Protein AF-A0A0M0K4L7-F1 (afdb_monomer_lite)

pLDDT: mean 80.77, std 15.95, range [26.62, 98.31]

Secondary structure (DSSP, 8-state):
----------------S-HHHHHHHHHTS--S-STT----HHHHHHTT-TT-HHHHHHHHHHHHHHHHHHGGGS----HHHHSSS---BHHHHHHHHHHHHHHHHHHTSPTTS----SEEEEEEEE-S--EEEETTEEEEEGGG--SS-SSS--PPEES-HHHHHHHHHHHHHHHHTPBP-HHHHHHHHHT--GGGHHHHHHHGGGHHHHHHTTTT-BS-EEPPTTS--S--SS-EEEEEEETTEEEEEEEEEHHHHGGGHHHHHHHHHHHHHHHHHHTTS--HHHHHHHHHHHHHHHHHHHHHHS-TT-EEE--GGG-S-HHHHHHHHHHIIIII---EE-BHHHHHHHHHT-S-TTPPPS---B-----THHHHHHHHH-GGGGSSS-HHHHHHHHHHHHHH---EE-GGGS-HHHHHHHHHHTT-GGG-SEEEE-SS-HHHHHHHSSSS-EEE----SHHHHHHHHHTT-SEEEESGGGTTPPTTS----EEEEEEEEEEEEPPPSSS--SS-PEEEEEE-EE----SS-TTT--HHHH-S-TT-EE-TTS-HHHHHHHHHHHHHHHHHHHHHHHHH---SPPPPSS-HHHHHHHHHHHHHHHTSGGGGSGGGHHHHHHHHHHHHHHHHHHTTS--

Foldseek 3Di:
DDDDDPPPPPPPPLAQLDLVLLLLLLVPQDQDDDPPDFQDCLLCVLFVNNPPRVVLSVLSNVLSVVCNVCSVVQDPQPVVLVQALFLFQLVLLLVLLLLLLVQQLQQLDAALDQRFPWKFKKKKDFLDFFWFADPNFIAGECCFQQDDLDPDDDHDYDDDNVSLVVVLLVLVQSSQQHAQALVLLVLLLVLAFPVQVLQSVLSVLSRVSSSVSGHGATLEHEDDAPDDPVETQGWYWYWDQDSRGTMIMIMTRPSSPSSVWQSSLLSVLLSSVSSCCVRHRHRSSRLSNQLSSSLSSLLVLLLVQDDQQFEEEEASRNDNHVSSVLSSVLCQQPPRDNYEYSRSSNSSSLVVVDDDDVRGDSHNRRDDDDDLQQ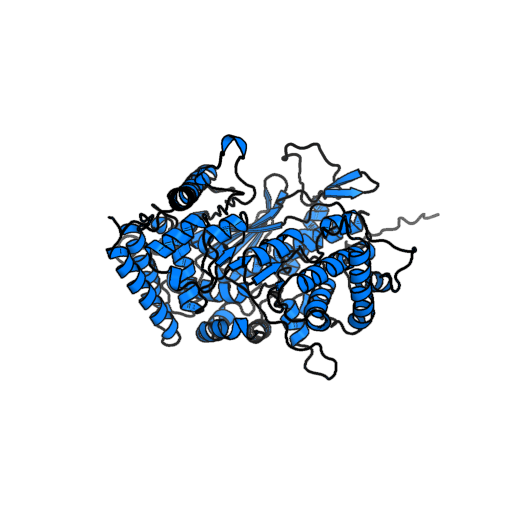LQQQCFVCVVLPPQASCSQVLSQLSSCLRRVQQEHEQFQLANLLSLLQCVLLVNNVSHQEYEADFADLLVNCLSVVPHAYEYEPDSHSVVSNVNVVSRHRHYYDHCSSRVDGRPTPRRPMGMHTFKIKGWDDPPPPDPDPDDGDIRMTTGWGQGQDNDALLPDDCVVPPRDSRIDHDPPDPSVVVVVSSSVSRNVSRVQSVVCVVVVDPDDRAHSDALVSLVSSLVVLVSSLPRSNVPDPSSVSSSVSSVVSSVSSNVSSVVGHD

Organism: NCBI:txid1460289

Sequence (639 aa):
MSVAKKSRTSEPRFNLCDRASLEAAIAALPTADDDTWSVLPTTLAGAGLQHDEPAARAHVLAFSKWAKEAIGRLPLAPPAEFEATDFNDYYKIVMSRVQYLYSQASSGLPCGTAPTSPVVQFMTQLRRRPQFHLGGELRTLGCFDVRSAWPVAELPLVGDLDTSLATFREALRRVGARKFSRATLELLVRSRGAPSATMEEALQPVCDEWIGALDGLCLFTLLDEDADFSGGEAVEAKTVVQDGVVVVLVQGPWFRCTFCETPLLQVMAQFMTEAMTSTGDADAAGWCREACFNFACCAHHVHATTPRGWASFFSGRRSPHPDFHLLQHLYFGEALGGITSSSLFAGRVFGSVGHGPGSPPSRLGLTGTLAHEGPMACFALHPELDAHMPVSSIFWHLLFWSLTSNHTVLPDAFGTGTFQSMLVDLQLLERVHMVRQDSGLLERFAQIFPTTPKFASEIEKYAEVAKAVALGFNHGGAGGFFGEKRRACTEFSLAAKLVKTIRTVRPAADGAIAGGRSVVVGYAGKLGDADGSWADYDVAKEGMPAKFIASVEAPRQQLWDRMLAYGRKGDALHDRMLASGDAGPKPPLLLRRDALALASALSQVLASPSMSDPRYAAMKERLAGFVQAVEAAGAALPE

Structure (mmCIF, N/CA/C/O backbone):
data_AF-A0A0M0K4L7-F1
#
_entry.id   AF-A0A0M0K4L7-F1
#
loop_
_atom_site.group_PDB
_atom_site.id
_atom_site.type_symbol
_atom_site.label_atom_id
_atom_site.label_alt_id
_atom_site.label_comp_id
_atom_site.label_asym_id
_atom_site.label_entity_id
_atom_site.label_seq_id
_atom_site.pdbx_PDB_ins_code
_atom_site.Cartn_x
_atom_site.Cartn_y
_atom_site.Cartn_z
_atom_site.occupancy
_atom_site.B_iso_or_equiv
_atom_site.auth_seq_id
_atom_site.auth_comp_id
_atom_site.auth_asym_id
_atom_site.auth_atom_id
_atom_site.pdbx_PDB_model_num
ATOM 1 N N . MET A 1 1 ? 59.638 10.977 -22.913 1.00 37.44 1 MET A N 1
ATOM 2 C CA . MET A 1 1 ? 58.445 10.344 -23.514 1.00 37.44 1 MET A CA 1
ATOM 3 C C . MET A 1 1 ? 57.425 10.116 -22.414 1.00 37.44 1 MET A C 1
ATOM 5 O O . MET A 1 1 ? 57.659 9.312 -21.525 1.00 37.44 1 MET A O 1
ATOM 9 N N . SER A 1 2 ? 56.371 10.929 -22.428 1.00 27.47 2 SER A N 1
ATOM 10 C CA . SER A 1 2 ? 55.234 10.880 -21.509 1.00 27.47 2 SER A CA 1
ATOM 11 C C . SER A 1 2 ? 54.292 9.761 -21.951 1.00 27.47 2 SER A C 1
ATOM 13 O O . SER A 1 2 ? 53.803 9.793 -23.079 1.00 27.47 2 SER A O 1
ATOM 15 N N . VAL A 1 3 ? 54.055 8.774 -21.085 1.00 29.75 3 VAL A N 1
ATOM 16 C CA . VAL A 1 3 ? 52.941 7.832 -21.240 1.00 29.75 3 VAL A CA 1
ATOM 17 C C . VAL A 1 3 ? 51.825 8.344 -20.342 1.00 29.75 3 VAL A C 1
ATOM 19 O O . VAL A 1 3 ? 51.900 8.276 -19.116 1.00 29.75 3 VAL A O 1
ATOM 22 N N . ALA A 1 4 ? 50.824 8.941 -20.980 1.00 26.62 4 ALA A N 1
ATOM 23 C CA . ALA A 1 4 ? 49.673 9.536 -20.331 1.00 26.62 4 ALA A CA 1
ATOM 24 C C . ALA A 1 4 ? 48.932 8.502 -19.468 1.00 26.62 4 ALA A C 1
ATOM 26 O O . ALA A 1 4 ? 48.340 7.551 -19.980 1.00 26.62 4 ALA A O 1
ATOM 27 N N . LYS A 1 5 ? 48.902 8.737 -18.150 1.00 29.70 5 LYS A N 1
ATOM 28 C CA . LYS A 1 5 ? 47.840 8.225 -17.282 1.00 29.70 5 LYS A CA 1
ATOM 29 C C . LYS A 1 5 ? 46.525 8.783 -17.824 1.00 29.70 5 LYS A C 1
ATOM 31 O O . LYS A 1 5 ? 46.248 9.970 -17.663 1.00 29.70 5 LYS A O 1
ATOM 36 N N . LYS A 1 6 ? 45.715 7.941 -18.470 1.00 27.05 6 LYS A N 1
ATOM 37 C CA . LYS A 1 6 ? 44.296 8.242 -18.682 1.00 27.05 6 LYS A CA 1
ATOM 38 C C . LYS A 1 6 ? 43.635 8.310 -17.307 1.00 27.05 6 LYS A C 1
ATOM 40 O O . LYS A 1 6 ? 43.184 7.305 -16.771 1.00 27.05 6 LYS A O 1
ATOM 45 N N . SER A 1 7 ? 43.612 9.512 -16.744 1.00 30.23 7 SER A N 1
ATOM 46 C CA . SER A 1 7 ? 42.595 9.919 -15.789 1.00 30.23 7 SER A CA 1
ATOM 47 C C . SER A 1 7 ? 41.237 9.723 -16.469 1.00 30.23 7 SER A C 1
ATOM 49 O O . SER A 1 7 ? 40.868 10.459 -17.383 1.00 30.23 7 SER A O 1
ATOM 51 N N . ARG A 1 8 ? 40.523 8.671 -16.072 1.00 28.70 8 ARG A N 1
ATOM 52 C CA . ARG A 1 8 ? 39.064 8.625 -16.153 1.00 28.70 8 ARG A CA 1
ATOM 53 C C . ARG A 1 8 ? 38.538 8.883 -14.746 1.00 28.70 8 ARG A C 1
ATOM 55 O O . ARG A 1 8 ? 38.011 7.992 -14.098 1.00 28.70 8 ARG A O 1
ATOM 62 N N . THR A 1 9 ? 38.694 10.112 -14.268 1.00 32.88 9 THR A N 1
ATOM 63 C CA . THR A 1 9 ? 37.747 10.677 -13.303 1.00 32.88 9 THR A CA 1
ATOM 64 C C . THR A 1 9 ? 36.503 11.093 -14.085 1.00 32.88 9 THR A C 1
ATOM 66 O O . THR A 1 9 ? 36.287 12.272 -14.354 1.00 32.88 9 THR A O 1
ATOM 69 N N . SER A 1 10 ? 35.723 10.119 -14.551 1.00 32.47 10 SER A N 1
ATOM 70 C CA . SER A 1 10 ? 34.306 10.368 -14.787 1.00 32.47 10 SER A CA 1
ATOM 71 C C . SER A 1 10 ? 33.631 10.043 -13.468 1.00 32.47 10 SER A C 1
ATOM 73 O O . SER A 1 10 ? 33.657 8.885 -13.052 1.00 32.47 10 SER A O 1
ATOM 75 N N . GLU A 1 11 ? 33.087 11.057 -12.798 1.00 33.28 11 GLU A N 1
ATOM 76 C CA . GLU A 1 11 ? 32.101 10.845 -11.738 1.00 33.28 11 GLU A CA 1
ATOM 77 C C . GLU A 1 11 ? 31.127 9.750 -12.195 1.00 33.28 11 GLU A C 1
ATOM 79 O O . GLU A 1 11 ? 30.708 9.779 -13.363 1.00 33.28 11 GLU A O 1
ATOM 84 N N . PRO A 1 12 ? 30.788 8.764 -11.350 1.00 33.47 12 PRO A N 1
ATOM 85 C CA . PRO A 1 12 ? 29.805 7.770 -11.727 1.00 33.47 12 PRO A CA 1
ATOM 86 C C . PRO A 1 12 ? 28.466 8.493 -11.903 1.00 33.47 12 PRO A C 1
ATOM 88 O O . PRO A 1 12 ? 27.763 8.813 -10.948 1.00 33.47 12 PRO A O 1
ATOM 91 N N . ARG A 1 13 ? 28.125 8.807 -13.155 1.00 41.81 13 ARG A N 1
ATOM 92 C CA . ARG A 1 13 ? 26.769 9.183 -13.533 1.00 41.81 13 ARG A CA 1
ATOM 93 C C . ARG A 1 13 ? 25.969 7.890 -13.573 1.00 41.81 13 ARG A C 1
ATOM 95 O O . ARG A 1 13 ? 26.007 7.154 -14.552 1.00 41.81 13 ARG A O 1
ATOM 102 N N . PHE A 1 14 ? 25.299 7.620 -12.465 1.00 46.97 14 PHE A N 1
ATOM 103 C CA . PHE A 1 14 ? 24.204 6.664 -12.336 1.00 46.97 14 PHE A CA 1
ATOM 104 C C . PHE A 1 14 ? 23.075 7.112 -13.278 1.00 46.97 14 PHE A C 1
ATOM 106 O O . PHE A 1 14 ? 22.296 7.997 -12.936 1.00 46.97 14 PHE A O 1
ATOM 113 N N . ASN A 1 15 ? 23.147 6.659 -14.535 1.00 51.31 15 ASN A N 1
ATOM 114 C CA . ASN A 1 15 ? 22.258 7.046 -15.638 1.00 51.31 15 ASN A CA 1
ATOM 115 C C . ASN A 1 15 ? 22.181 5.924 -16.699 1.00 51.31 15 ASN A C 1
ATOM 117 O O . ASN A 1 15 ? 22.127 6.197 -17.893 1.00 51.31 15 ASN A O 1
ATOM 121 N N . LEU A 1 16 ? 22.280 4.654 -16.281 1.00 51.22 16 LEU A N 1
ATOM 122 C CA . LEU A 1 16 ? 22.379 3.512 -17.207 1.00 51.22 16 LEU A CA 1
ATOM 123 C C . LEU A 1 16 ? 21.011 2.933 -17.600 1.00 51.22 16 LEU A C 1
ATOM 125 O O . LEU A 1 16 ? 20.920 2.262 -18.618 1.00 51.22 16 LEU A O 1
ATOM 129 N N . CYS A 1 17 ? 19.942 3.204 -16.846 1.00 61.69 17 CYS A N 1
ATOM 130 C CA . CYS A 1 17 ? 18.565 2.899 -17.261 1.00 61.69 17 CYS A CA 1
ATOM 131 C C . CYS A 1 17 ? 17.982 4.069 -18.063 1.00 61.69 17 CYS A C 1
ATOM 133 O O . CYS A 1 17 ? 17.067 4.756 -17.607 1.00 61.69 17 CYS A O 1
ATOM 135 N N . ASP A 1 18 ? 18.583 4.343 -19.220 1.00 75.25 18 ASP A N 1
ATOM 136 C CA . ASP A 1 18 ? 18.200 5.451 -20.084 1.00 75.25 18 ASP A CA 1
ATOM 137 C C . ASP A 1 18 ? 17.284 5.027 -21.237 1.00 75.25 18 ASP A C 1
ATOM 139 O O . ASP A 1 18 ? 17.165 3.862 -21.627 1.00 75.25 18 ASP A O 1
ATOM 143 N N . ARG A 1 19 ? 16.634 6.031 -21.821 1.00 83.38 19 ARG A N 1
ATOM 144 C CA . ARG A 1 19 ? 15.735 5.855 -22.956 1.00 83.38 19 ARG A CA 1
ATOM 145 C C . ARG A 1 19 ? 16.389 5.133 -24.139 1.00 83.38 19 ARG A C 1
ATOM 147 O O . ARG A 1 19 ? 15.747 4.302 -24.779 1.00 83.38 19 ARG A O 1
ATOM 154 N N . ALA A 1 20 ? 17.658 5.432 -24.411 1.00 86.69 20 ALA A N 1
ATOM 155 C CA . ALA A 1 20 ? 18.403 4.840 -25.517 1.00 86.69 20 ALA A CA 1
ATOM 156 C C . ALA A 1 20 ? 18.577 3.324 -25.340 1.00 86.69 20 ALA A C 1
ATOM 158 O O . ALA A 1 20 ? 18.463 2.568 -26.306 1.00 86.69 20 ALA A O 1
ATOM 159 N N . SER A 1 21 ? 18.792 2.864 -24.107 1.00 86.31 21 SER A N 1
ATOM 160 C CA . SER A 1 21 ? 18.888 1.442 -23.773 1.00 86.31 21 SER A CA 1
ATOM 161 C C . SER A 1 21 ? 17.564 0.712 -24.002 1.00 86.31 21 SER A C 1
ATOM 163 O O . SER A 1 21 ? 17.561 -0.386 -24.567 1.00 86.31 21 SER A O 1
ATOM 165 N N . LEU A 1 22 ? 16.432 1.329 -23.643 1.00 88.12 22 LEU A N 1
ATOM 166 C CA . LEU A 1 22 ? 15.102 0.787 -23.940 1.00 88.12 22 LEU A CA 1
ATOM 167 C C . LEU A 1 22 ? 14.824 0.743 -25.452 1.00 88.12 22 LEU A C 1
ATOM 169 O O . LEU A 1 22 ? 14.314 -0.256 -25.958 1.00 88.12 22 LEU A O 1
ATOM 173 N N . GLU A 1 23 ? 15.182 1.792 -26.191 1.00 91.88 23 GLU A N 1
ATOM 174 C CA . GLU A 1 23 ? 15.028 1.842 -27.650 1.00 91.88 23 GLU A CA 1
ATOM 175 C C . GLU A 1 23 ? 15.865 0.770 -28.352 1.00 91.88 23 GLU A C 1
ATOM 177 O O . GLU A 1 23 ? 15.354 0.055 -29.218 1.00 91.88 23 GLU A O 1
ATOM 182 N N . ALA A 1 24 ? 17.122 0.595 -27.937 1.00 91.31 24 ALA A N 1
ATOM 183 C CA . ALA A 1 24 ? 17.991 -0.467 -28.435 1.00 91.31 24 ALA A CA 1
ATOM 184 C C . ALA A 1 24 ? 17.412 -1.859 -28.137 1.00 91.31 24 ALA A C 1
ATOM 186 O O . ALA A 1 24 ? 17.409 -2.733 -29.009 1.00 91.31 24 ALA A O 1
ATOM 187 N N . ALA A 1 25 ? 16.868 -2.058 -26.933 1.00 90.56 25 ALA A N 1
ATOM 188 C CA . ALA A 1 25 ? 16.213 -3.303 -26.552 1.00 90.56 25 ALA A CA 1
ATOM 189 C C . ALA A 1 25 ? 14.988 -3.609 -27.424 1.00 90.56 25 ALA A C 1
ATOM 191 O O . ALA A 1 25 ? 14.858 -4.732 -27.912 1.00 90.56 25 ALA A O 1
ATOM 192 N N . ILE A 1 26 ? 14.126 -2.615 -27.663 1.00 93.31 26 ILE A N 1
ATOM 193 C CA . ILE A 1 26 ? 12.934 -2.744 -28.513 1.00 93.31 26 ILE A CA 1
ATOM 194 C C . ILE A 1 26 ? 13.323 -3.019 -29.964 1.00 93.31 26 ILE A C 1
ATOM 196 O O . ILE A 1 26 ? 12.737 -3.899 -30.593 1.00 93.31 26 ILE A O 1
ATOM 200 N N . ALA A 1 27 ? 14.334 -2.328 -30.496 1.00 92.88 27 ALA A N 1
ATOM 201 C CA . ALA A 1 27 ? 14.830 -2.564 -31.850 1.00 92.88 27 ALA A CA 1
ATOM 202 C C . ALA A 1 27 ? 15.284 -4.022 -32.046 1.00 92.88 27 ALA A C 1
ATOM 204 O O . ALA A 1 27 ? 14.989 -4.622 -33.085 1.00 92.88 27 ALA A O 1
ATOM 205 N N . ALA A 1 28 ? 15.918 -4.600 -31.021 1.00 91.38 28 ALA A N 1
ATOM 206 C CA . ALA A 1 28 ? 16.400 -5.978 -30.991 1.00 91.38 28 ALA A CA 1
ATOM 207 C C . ALA A 1 28 ? 15.313 -7.040 -30.722 1.00 91.38 28 ALA A C 1
ATOM 209 O O . ALA A 1 28 ? 15.621 -8.233 -30.754 1.00 91.38 28 ALA A O 1
ATOM 210 N N . LEU A 1 29 ? 14.057 -6.658 -30.451 1.00 91.69 29 LEU A N 1
ATOM 211 C CA . LEU A 1 29 ? 12.964 -7.624 -30.290 1.00 91.69 29 LEU A CA 1
ATOM 212 C C . LEU A 1 29 ? 12.648 -8.339 -31.621 1.00 91.69 29 LEU A C 1
ATOM 214 O O . LEU A 1 29 ? 12.752 -7.727 -32.693 1.00 91.69 29 LEU A O 1
ATOM 218 N N . PRO A 1 30 ? 12.226 -9.615 -31.581 1.00 92.25 30 PRO A N 1
ATOM 219 C CA . PRO A 1 30 ? 11.961 -10.398 -32.787 1.00 92.25 30 PRO A CA 1
ATOM 220 C C . PRO A 1 30 ? 10.758 -9.871 -33.578 1.00 92.25 30 PRO A C 1
ATOM 222 O O . PRO A 1 30 ? 9.839 -9.282 -33.017 1.00 92.25 30 PRO A O 1
ATOM 225 N N . THR A 1 31 ? 10.750 -10.073 -34.897 1.00 87.44 31 THR A N 1
ATOM 226 C CA . THR A 1 31 ? 9.644 -9.629 -35.783 1.00 87.44 31 THR A CA 1
ATOM 227 C C . THR A 1 31 ? 8.948 -10.761 -36.527 1.00 87.44 31 THR A C 1
ATOM 229 O O . THR A 1 31 ? 7.873 -10.549 -37.082 1.00 87.44 31 THR A O 1
ATOM 232 N N . ALA A 1 32 ? 9.531 -11.956 -36.505 1.00 88.62 32 ALA A N 1
ATOM 233 C CA . ALA A 1 32 ? 8.989 -13.159 -37.106 1.00 88.62 32 ALA A CA 1
ATOM 234 C C . ALA A 1 32 ? 9.233 -14.349 -36.176 1.00 88.62 32 ALA A C 1
ATOM 236 O O . ALA A 1 32 ? 10.159 -14.337 -35.360 1.00 88.62 32 ALA A O 1
ATOM 237 N N . ASP A 1 33 ? 8.377 -15.358 -36.293 1.00 88.00 33 ASP A N 1
ATOM 238 C CA . ASP A 1 33 ? 8.552 -16.630 -35.606 1.00 88.00 33 ASP A CA 1
ATOM 239 C C . ASP A 1 33 ? 9.536 -17.495 -36.406 1.00 88.00 33 ASP A C 1
ATOM 241 O O . ASP A 1 33 ? 9.148 -18.152 -37.368 1.00 88.00 33 ASP A O 1
ATOM 245 N N . ASP A 1 34 ? 10.824 -17.424 -36.068 1.00 88.81 34 ASP A N 1
ATOM 246 C CA . ASP A 1 34 ? 11.904 -18.134 -36.761 1.00 88.81 34 ASP A CA 1
ATOM 247 C C . ASP A 1 34 ? 12.942 -18.699 -35.774 1.00 88.81 34 ASP A C 1
ATOM 249 O O . ASP A 1 34 ? 12.882 -18.451 -34.569 1.00 88.81 34 ASP A O 1
ATOM 253 N N . ASP A 1 35 ? 13.892 -19.490 -36.268 1.00 84.06 35 ASP A N 1
ATOM 254 C CA . ASP A 1 35 ? 14.879 -20.182 -35.425 1.00 84.06 35 ASP A CA 1
ATOM 255 C C . ASP A 1 35 ? 16.038 -19.280 -34.954 1.00 84.06 35 ASP A C 1
ATOM 257 O O . ASP A 1 35 ? 16.990 -19.758 -34.334 1.00 84.06 35 ASP A O 1
ATOM 261 N N . THR A 1 36 ? 16.002 -17.972 -35.237 1.00 85.69 36 THR A N 1
ATOM 262 C CA . THR A 1 36 ? 17.094 -17.050 -34.872 1.00 85.69 36 THR A CA 1
ATOM 263 C C . THR A 1 36 ? 17.026 -16.578 -33.422 1.00 85.69 36 THR A C 1
ATOM 265 O O . THR A 1 36 ? 17.969 -15.958 -32.921 1.00 85.69 36 THR A O 1
ATOM 268 N N . TRP A 1 37 ? 15.931 -16.882 -32.724 1.00 88.62 37 TRP A N 1
ATOM 269 C CA . TRP A 1 37 ? 15.714 -16.492 -31.339 1.00 88.62 37 TRP A CA 1
ATOM 270 C C . TRP A 1 37 ? 14.857 -17.516 -30.589 1.00 88.62 37 TRP A C 1
ATOM 272 O O . TRP A 1 37 ? 14.128 -18.314 -31.173 1.00 88.62 37 TRP A O 1
ATOM 282 N N . SER A 1 38 ? 14.937 -17.474 -29.262 1.00 85.38 38 SER A N 1
ATOM 283 C CA . SER A 1 38 ? 14.096 -18.264 -28.366 1.00 85.38 38 SER A CA 1
ATOM 284 C C . S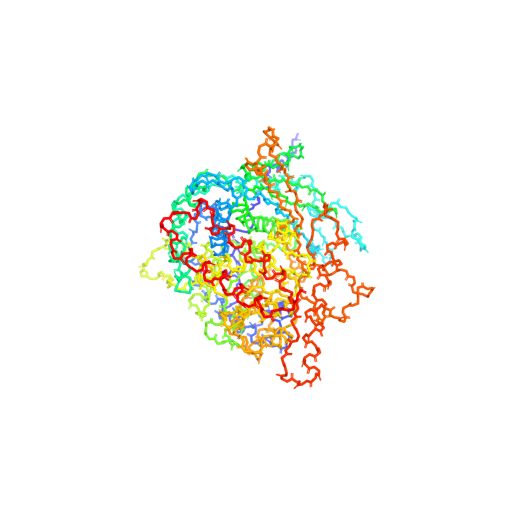ER A 1 38 ? 13.793 -17.488 -27.089 1.00 85.38 38 SER A C 1
ATOM 286 O O . SER A 1 38 ? 14.442 -16.480 -26.775 1.00 85.38 38 SER A O 1
ATOM 288 N N . VAL A 1 39 ? 12.789 -17.949 -26.345 1.00 83.56 39 VAL A N 1
ATOM 289 C CA . VAL A 1 39 ? 12.513 -17.438 -25.002 1.00 83.56 39 VAL A CA 1
ATOM 290 C C . VAL A 1 39 ? 13.380 -18.216 -24.018 1.00 83.56 39 VAL A C 1
ATOM 292 O O . VAL A 1 39 ? 13.403 -19.443 -24.025 1.00 83.56 39 VAL A O 1
ATOM 295 N N . LEU A 1 40 ? 14.118 -17.508 -23.161 1.00 79.94 40 LEU A N 1
ATOM 296 C CA . LEU A 1 40 ? 15.004 -18.164 -22.201 1.00 79.94 40 LEU A CA 1
ATOM 297 C C . LEU A 1 40 ? 14.203 -19.106 -21.281 1.00 79.94 40 LEU A C 1
ATOM 299 O O . LEU A 1 40 ? 13.158 -18.692 -20.777 1.00 79.94 40 LEU A O 1
ATOM 303 N N . PRO A 1 41 ? 14.707 -20.312 -20.950 1.00 81.00 41 PRO A N 1
ATOM 304 C CA . PRO A 1 41 ? 14.026 -21.219 -20.022 1.00 81.00 41 PRO A CA 1
ATOM 305 C C . PRO A 1 41 ? 13.696 -20.575 -18.671 1.00 81.00 41 PRO A C 1
ATOM 307 O O . PRO A 1 41 ? 12.665 -20.862 -18.072 1.00 81.00 41 PRO A O 1
ATOM 310 N N . THR A 1 42 ? 14.543 -19.655 -18.202 1.00 72.38 42 THR A N 1
ATOM 311 C CA . THR A 1 42 ? 14.311 -18.875 -16.980 1.00 72.38 42 THR A CA 1
ATOM 312 C C . THR A 1 42 ? 13.158 -17.888 -17.122 1.00 72.38 42 THR A C 1
ATOM 314 O O . THR A 1 42 ? 12.390 -17.725 -16.178 1.00 72.38 42 THR A O 1
ATOM 317 N N . THR A 1 43 ? 13.011 -17.259 -18.291 1.00 74.00 43 THR A N 1
ATOM 318 C CA . THR A 1 43 ? 11.856 -16.413 -18.614 1.00 74.00 43 THR A CA 1
ATOM 319 C C . THR A 1 43 ? 10.597 -17.260 -18.675 1.00 74.00 43 THR A C 1
ATOM 321 O O . THR A 1 43 ? 9.620 -16.909 -18.027 1.00 74.00 43 THR A O 1
ATOM 324 N N . LEU A 1 44 ? 10.635 -18.405 -19.364 1.00 78.44 44 LEU A N 1
ATOM 325 C CA . LEU A 1 44 ? 9.504 -19.330 -19.425 1.00 78.44 44 LEU A CA 1
ATOM 326 C C . LEU A 1 44 ? 9.091 -19.796 -18.024 1.00 78.44 44 LEU A C 1
ATOM 328 O O . LEU A 1 44 ? 7.923 -19.703 -17.678 1.00 78.44 44 LEU A O 1
ATOM 332 N N . ALA A 1 45 ? 10.033 -20.223 -17.180 1.00 75.19 45 ALA A N 1
ATOM 333 C CA . ALA A 1 45 ? 9.742 -20.649 -15.811 1.00 75.19 45 ALA A CA 1
ATOM 334 C C . ALA A 1 45 ? 9.222 -19.501 -14.927 1.00 75.19 45 ALA A C 1
ATOM 336 O O . ALA A 1 45 ? 8.258 -19.682 -14.185 1.00 75.19 45 ALA A O 1
ATOM 337 N N . GLY A 1 46 ? 9.819 -18.307 -15.020 1.00 68.19 46 GLY A N 1
ATOM 338 C CA . GLY A 1 46 ? 9.349 -17.114 -14.304 1.00 68.19 46 GLY A CA 1
ATOM 339 C C . GLY A 1 46 ? 7.951 -16.673 -14.745 1.00 68.19 46 GLY A C 1
ATOM 340 O O . GLY A 1 46 ? 7.158 -16.206 -13.927 1.00 68.19 46 GLY A O 1
ATOM 341 N N . ALA A 1 47 ? 7.645 -16.897 -16.020 1.00 69.25 47 ALA A N 1
ATOM 342 C CA . ALA A 1 47 ? 6.342 -16.731 -16.632 1.00 69.25 47 ALA A CA 1
ATOM 343 C C . ALA A 1 47 ? 5.413 -17.946 -16.438 1.00 69.25 47 ALA A C 1
ATOM 345 O O . ALA A 1 47 ? 4.303 -17.926 -16.927 1.00 69.25 47 ALA A O 1
ATOM 346 N N . GLY A 1 48 ? 5.810 -19.042 -15.789 1.00 73.12 48 GLY A N 1
ATOM 347 C CA . GLY A 1 48 ? 4.965 -20.247 -15.720 1.00 73.12 48 GLY A CA 1
ATOM 348 C C . GLY A 1 48 ? 4.595 -20.873 -17.082 1.00 73.12 48 GLY A C 1
ATOM 349 O O . GLY A 1 48 ? 3.624 -21.620 -17.162 1.00 73.12 48 GLY A O 1
ATOM 350 N N . LEU A 1 49 ? 5.352 -20.566 -18.139 1.00 76.62 49 LEU A N 1
ATOM 351 C CA . LEU A 1 49 ? 5.205 -21.050 -19.517 1.00 76.62 49 LEU A CA 1
ATOM 352 C C . LEU A 1 49 ? 6.274 -22.095 -19.881 1.00 76.62 49 LEU A C 1
ATOM 354 O O . LEU A 1 49 ? 6.525 -22.349 -21.056 1.00 76.62 49 LEU A O 1
ATOM 358 N N . GLN A 1 50 ? 6.918 -22.739 -18.900 1.00 82.81 50 GLN A N 1
ATOM 359 C CA . GLN A 1 50 ? 7.985 -23.729 -19.136 1.00 82.81 50 GLN A CA 1
ATOM 360 C C . GLN A 1 50 ? 7.550 -24.967 -19.945 1.00 82.81 50 GLN A C 1
ATOM 362 O O . GLN A 1 50 ? 8.393 -25.771 -20.332 1.00 82.81 50 GLN A O 1
ATOM 367 N N . HIS A 1 51 ? 6.247 -25.128 -20.185 1.00 84.06 51 HIS A N 1
ATOM 368 C CA . HIS A 1 51 ? 5.671 -26.206 -20.988 1.00 84.06 51 HIS A CA 1
ATOM 369 C C . HIS A 1 51 ? 4.903 -25.698 -22.223 1.00 84.06 51 HIS A C 1
ATOM 371 O O . HIS A 1 51 ? 4.271 -26.504 -22.898 1.00 84.06 51 HIS A O 1
ATOM 377 N N . ASP A 1 52 ? 4.956 -24.394 -22.524 1.00 85.25 52 ASP A N 1
ATOM 378 C CA . ASP A 1 52 ? 4.266 -23.772 -23.665 1.00 85.25 52 ASP A CA 1
ATOM 379 C C . ASP A 1 52 ? 5.104 -22.629 -24.272 1.00 85.25 52 ASP A C 1
ATOM 381 O O . ASP A 1 52 ? 4.748 -21.447 -24.262 1.00 85.25 52 ASP A O 1
ATOM 385 N N . GLU A 1 53 ? 6.285 -22.988 -24.779 1.00 88.00 53 GLU A N 1
ATOM 386 C CA . GLU A 1 53 ? 7.161 -22.053 -25.490 1.00 88.00 53 GLU A CA 1
ATOM 387 C C . GLU A 1 53 ? 6.507 -21.430 -26.744 1.00 88.00 53 GLU A C 1
ATOM 389 O O . GLU A 1 53 ? 6.700 -20.228 -26.955 1.00 88.00 53 GLU A O 1
ATOM 394 N N . PRO A 1 54 ? 5.704 -22.152 -27.558 1.00 90.12 54 PRO A N 1
ATOM 395 C CA . PRO A 1 54 ? 5.019 -21.550 -28.703 1.00 90.12 54 PRO A CA 1
ATOM 396 C C . PRO A 1 54 ? 4.098 -20.383 -28.320 1.00 90.12 54 PRO A C 1
ATOM 398 O O . PRO A 1 54 ? 4.143 -19.336 -28.972 1.00 90.12 54 PRO A O 1
ATOM 401 N N . ALA A 1 55 ? 3.311 -20.505 -27.243 1.00 86.25 55 ALA A N 1
ATOM 402 C CA . ALA A 1 55 ? 2.484 -19.396 -26.764 1.00 86.25 55 ALA A CA 1
ATOM 403 C C . ALA A 1 55 ? 3.337 -18.208 -26.300 1.00 86.25 55 ALA A C 1
ATOM 405 O O . ALA A 1 55 ? 3.054 -17.061 -26.657 1.00 86.25 55 ALA A O 1
ATOM 406 N N . ALA A 1 56 ? 4.426 -18.472 -25.568 1.00 87.00 56 ALA A N 1
ATOM 407 C CA . ALA A 1 56 ? 5.359 -17.430 -25.141 1.00 87.00 56 ALA A CA 1
ATOM 408 C C . ALA A 1 56 ? 5.944 -16.665 -26.341 1.00 87.00 56 ALA A C 1
ATOM 410 O O . ALA A 1 56 ? 5.958 -15.432 -26.346 1.00 87.00 56 ALA A O 1
ATOM 411 N N . ARG A 1 57 ? 6.366 -17.379 -27.392 1.00 91.19 57 ARG A N 1
ATOM 412 C CA . ARG A 1 57 ? 6.884 -16.772 -28.628 1.00 91.19 57 ARG A CA 1
ATOM 413 C C . ARG A 1 57 ? 5.832 -15.898 -29.310 1.00 91.19 57 ARG A C 1
ATOM 415 O O . ARG A 1 57 ? 6.126 -14.755 -29.662 1.00 91.19 57 ARG A O 1
ATOM 422 N N . ALA A 1 58 ? 4.594 -16.379 -29.419 1.00 90.31 58 ALA A N 1
ATOM 423 C CA . ALA A 1 58 ? 3.491 -15.610 -29.992 1.00 90.31 58 ALA A CA 1
ATOM 424 C C . ALA A 1 58 ? 3.209 -14.311 -29.211 1.00 90.31 58 ALA A C 1
ATOM 426 O O . ALA A 1 58 ? 3.028 -13.251 -29.816 1.00 90.31 58 ALA A O 1
ATOM 427 N N . HIS A 1 59 ? 3.225 -14.361 -27.875 1.00 89.81 59 HIS A N 1
ATOM 428 C CA . HIS A 1 59 ? 3.056 -13.183 -27.015 1.00 89.81 59 HIS A CA 1
ATOM 429 C C . HIS A 1 59 ? 4.185 -12.163 -27.191 1.00 89.81 59 HIS A C 1
ATOM 431 O O . HIS A 1 59 ? 3.924 -10.965 -27.322 1.00 89.81 59 HIS A O 1
ATOM 437 N N . VAL A 1 60 ? 5.436 -12.626 -27.246 1.00 91.50 60 VAL A N 1
ATOM 438 C CA . VAL A 1 60 ? 6.605 -11.765 -27.480 1.00 91.50 60 VAL A CA 1
ATOM 439 C C . VAL A 1 60 ? 6.527 -11.085 -28.848 1.00 91.50 60 VAL A C 1
ATOM 441 O O . VAL A 1 60 ? 6.804 -9.891 -28.946 1.00 91.50 60 VAL A O 1
ATOM 444 N N . LEU A 1 61 ? 6.115 -11.799 -29.898 1.00 93.19 61 LEU A N 1
ATOM 445 C CA . LEU A 1 61 ? 5.963 -11.228 -31.240 1.00 93.19 61 LEU A CA 1
ATOM 446 C C . LEU A 1 61 ? 4.857 -10.172 -31.306 1.00 93.19 61 LEU A C 1
ATOM 448 O O . LEU A 1 61 ? 5.063 -9.107 -31.895 1.00 93.19 61 LEU A O 1
ATOM 452 N N . ALA A 1 62 ? 3.708 -10.440 -30.679 1.00 91.69 62 ALA A N 1
ATOM 453 C CA . ALA A 1 62 ? 2.603 -9.488 -30.603 1.00 91.69 62 ALA A CA 1
ATOM 454 C C . ALA A 1 62 ? 3.032 -8.194 -29.893 1.00 91.69 62 ALA A C 1
ATOM 456 O O . ALA A 1 62 ? 2.854 -7.101 -30.440 1.00 91.69 62 ALA A O 1
ATOM 457 N N . PHE A 1 63 ? 3.675 -8.323 -28.728 1.00 93.62 63 PHE A N 1
ATOM 458 C CA . PHE A 1 63 ? 4.232 -7.185 -28.004 1.00 93.62 63 PHE A CA 1
ATOM 459 C C . PHE A 1 63 ? 5.315 -6.462 -28.811 1.00 93.62 63 PHE A C 1
ATOM 461 O O . PHE A 1 63 ? 5.283 -5.241 -28.889 1.00 93.62 63 PHE A O 1
ATOM 468 N N . SER A 1 64 ? 6.250 -7.179 -29.441 1.00 94.50 64 SER A N 1
ATOM 469 C CA . SER A 1 64 ? 7.354 -6.584 -30.209 1.00 94.50 64 SER A CA 1
ATOM 470 C C . SER A 1 64 ? 6.855 -5.705 -31.348 1.00 94.50 64 SER A C 1
ATOM 472 O O . SER A 1 64 ? 7.302 -4.563 -31.487 1.00 94.50 64 SER A O 1
ATOM 474 N N . LYS A 1 65 ? 5.896 -6.209 -32.136 1.00 92.56 65 LYS A N 1
ATOM 475 C CA . LYS A 1 65 ? 5.305 -5.444 -33.237 1.00 92.56 65 LYS A CA 1
ATOM 476 C C . LYS A 1 65 ? 4.713 -4.134 -32.720 1.00 92.56 65 LYS A C 1
ATOM 478 O O . LYS A 1 65 ? 5.021 -3.073 -33.254 1.00 92.56 65 LYS A O 1
ATOM 483 N N . TRP A 1 66 ? 3.930 -4.212 -31.645 1.00 93.56 66 TRP A N 1
A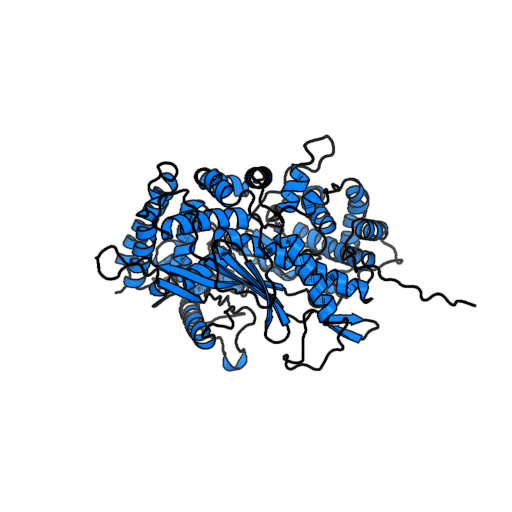TOM 484 C CA . TRP A 1 66 ? 3.354 -3.030 -31.013 1.00 93.56 66 TRP A CA 1
ATOM 485 C C . TRP A 1 66 ? 4.429 -2.097 -30.433 1.00 93.56 66 TRP A C 1
ATOM 487 O O . TRP A 1 66 ? 4.385 -0.894 -30.668 1.00 93.56 66 TRP A O 1
ATOM 497 N N . ALA A 1 67 ? 5.424 -2.623 -29.716 1.00 93.19 67 ALA A N 1
ATOM 498 C CA . ALA A 1 67 ? 6.433 -1.835 -29.010 1.00 93.19 67 ALA A CA 1
ATOM 499 C C . ALA A 1 67 ? 7.302 -1.022 -29.976 1.00 93.19 67 ALA A C 1
ATOM 501 O O . ALA A 1 67 ? 7.607 0.136 -29.694 1.00 93.19 67 ALA A O 1
ATOM 502 N N . LYS A 1 68 ? 7.649 -1.591 -31.138 1.00 92.94 68 LYS A N 1
ATOM 503 C CA . LYS A 1 68 ? 8.395 -0.887 -32.195 1.00 92.94 68 LYS A CA 1
ATOM 504 C C . LYS A 1 68 ? 7.624 0.305 -32.767 1.00 92.94 68 LYS A C 1
ATOM 506 O O . LYS A 1 68 ? 8.237 1.312 -33.104 1.00 92.94 68 LYS A O 1
ATOM 511 N N . GLU A 1 69 ? 6.297 0.221 -32.834 1.00 89.06 69 GLU A N 1
ATOM 512 C CA . GLU A 1 69 ? 5.430 1.331 -33.252 1.00 89.06 69 GLU A CA 1
ATOM 513 C C . GLU A 1 69 ? 5.170 2.325 -32.103 1.00 89.06 69 GLU A C 1
ATOM 515 O O . GLU A 1 69 ? 5.063 3.535 -32.314 1.00 89.06 69 GLU A O 1
ATOM 520 N N . ALA A 1 70 ? 5.057 1.826 -30.871 1.00 87.75 70 ALA A N 1
ATOM 521 C CA . ALA A 1 70 ? 4.691 2.608 -29.697 1.00 87.75 70 ALA A CA 1
ATOM 522 C C . ALA A 1 70 ? 5.856 3.412 -29.114 1.00 87.75 70 ALA A C 1
ATOM 524 O O . ALA A 1 70 ? 5.625 4.511 -28.612 1.00 87.75 70 ALA A O 1
ATOM 525 N N . ILE A 1 71 ? 7.099 2.921 -29.199 1.00 87.31 71 ILE A N 1
ATOM 526 C CA . ILE A 1 71 ? 8.251 3.600 -28.591 1.00 87.31 71 ILE A CA 1
ATOM 527 C C . ILE A 1 71 ? 8.421 5.016 -29.146 1.00 87.31 71 ILE A C 1
ATOM 529 O O . ILE A 1 71 ? 8.574 5.952 -28.373 1.00 87.31 71 ILE A O 1
ATOM 533 N N . GLY A 1 72 ? 8.242 5.221 -30.454 1.00 81.44 72 GLY A N 1
ATOM 534 C CA . GLY A 1 72 ? 8.299 6.555 -31.066 1.00 81.44 72 GLY A CA 1
ATOM 535 C C . GLY A 1 72 ? 7.184 7.515 -30.621 1.00 81.44 72 GLY A C 1
ATOM 536 O O . GLY A 1 72 ? 7.305 8.719 -30.825 1.00 81.44 72 GLY A O 1
ATOM 537 N N . ARG A 1 73 ? 6.109 6.999 -30.010 1.00 79.38 73 ARG A N 1
ATOM 538 C CA . ARG A 1 73 ? 4.980 7.775 -29.467 1.00 79.38 73 ARG A CA 1
ATOM 539 C C . ARG A 1 73 ? 5.024 7.910 -27.946 1.00 79.38 73 ARG A C 1
ATOM 541 O O . ARG A 1 73 ? 4.239 8.680 -27.394 1.00 79.38 73 ARG A O 1
ATOM 548 N N . LEU A 1 74 ? 5.884 7.153 -27.259 1.00 78.62 74 LEU A N 1
ATOM 549 C CA . LEU A 1 74 ? 5.972 7.210 -25.805 1.00 78.62 74 LEU A CA 1
ATOM 550 C C . LEU A 1 74 ? 6.447 8.617 -25.409 1.00 78.62 74 LEU A C 1
ATOM 552 O O . LEU A 1 74 ? 7.490 9.041 -25.916 1.00 78.62 74 LEU A O 1
ATOM 556 N N . PRO A 1 75 ? 5.718 9.338 -24.537 1.00 69.62 75 PRO A N 1
ATOM 557 C CA . PRO A 1 75 ? 6.077 10.699 -24.174 1.00 69.62 75 PRO A CA 1
ATOM 558 C C . PRO A 1 75 ? 7.508 10.743 -23.654 1.00 69.62 75 PRO A C 1
ATOM 560 O O . PRO A 1 75 ? 7.886 9.941 -22.799 1.00 69.62 75 PRO A O 1
ATOM 563 N N . LEU A 1 76 ? 8.291 11.700 -24.146 1.00 66.19 76 LEU A N 1
ATOM 564 C CA . LEU A 1 76 ? 9.511 12.089 -23.458 1.00 66.19 76 LEU A CA 1
ATOM 565 C C . LEU A 1 76 ? 9.065 12.851 -22.216 1.00 66.19 76 LEU A C 1
ATOM 567 O O . LEU A 1 76 ? 8.723 14.030 -22.312 1.00 66.19 76 LEU A O 1
ATOM 571 N N . ALA A 1 77 ? 9.012 12.186 -21.066 1.00 56.75 77 ALA A N 1
ATOM 572 C CA . ALA A 1 77 ? 8.837 12.918 -19.824 1.00 56.75 77 ALA A CA 1
ATOM 573 C C . ALA A 1 77 ? 10.069 13.837 -19.649 1.00 56.75 77 ALA A C 1
ATOM 575 O O . ALA A 1 77 ? 11.209 13.392 -19.795 1.00 56.75 77 ALA A O 1
ATOM 576 N N . PRO A 1 78 ? 9.894 15.147 -19.419 1.00 52.62 78 PRO A N 1
ATOM 577 C CA . PRO A 1 78 ? 11.001 16.015 -19.042 1.00 52.62 78 PRO A CA 1
ATOM 578 C C . PRO A 1 78 ? 11.731 15.444 -17.814 1.00 52.62 78 PRO A C 1
ATOM 580 O O . PRO A 1 78 ? 11.064 14.881 -16.947 1.00 52.62 78 PRO A O 1
ATOM 583 N N . PRO A 1 79 ? 13.052 15.643 -17.650 1.00 52.47 79 PRO A N 1
ATOM 584 C CA . PRO A 1 79 ? 13.748 15.312 -16.402 1.00 52.47 79 PRO A CA 1
ATOM 585 C C . PRO A 1 79 ? 13.004 15.841 -15.169 1.00 52.47 79 PRO A C 1
ATOM 587 O O . PRO A 1 79 ? 12.719 15.077 -14.261 1.00 52.47 79 PRO A O 1
ATOM 590 N N . ALA A 1 80 ? 12.504 17.082 -15.226 1.00 48.34 80 ALA A N 1
ATOM 591 C CA . ALA A 1 80 ? 11.667 17.693 -14.188 1.00 48.34 80 ALA A CA 1
ATOM 592 C C . ALA A 1 80 ? 10.362 16.925 -13.870 1.00 48.34 80 ALA A C 1
ATOM 594 O O . ALA A 1 80 ? 9.852 17.003 -12.755 1.00 48.34 80 ALA A O 1
ATOM 595 N N . GLU A 1 81 ? 9.811 16.183 -14.835 1.00 50.12 81 GLU A N 1
ATOM 596 C CA . GLU A 1 81 ? 8.666 15.291 -14.644 1.00 50.12 81 GLU A CA 1
ATOM 597 C C . GLU A 1 81 ? 9.077 13.906 -14.118 1.00 50.12 81 GLU A C 1
ATOM 599 O O . GLU A 1 81 ? 8.285 13.266 -13.443 1.00 50.12 81 GLU A O 1
ATOM 604 N N . PHE A 1 82 ? 10.299 13.437 -14.367 1.00 51.16 82 PHE A N 1
ATOM 605 C CA . PHE A 1 82 ? 10.874 12.282 -13.658 1.00 51.16 82 PHE A CA 1
ATOM 606 C C . PHE A 1 82 ? 11.364 12.650 -12.234 1.00 51.16 82 PHE A C 1
ATOM 608 O O . PHE A 1 82 ? 11.610 11.783 -11.389 1.00 51.16 82 PHE A O 1
ATOM 615 N N . GLU A 1 83 ? 11.522 13.949 -11.971 1.00 45.53 83 GLU A N 1
ATOM 616 C CA . GLU A 1 83 ? 12.087 14.549 -10.758 1.00 45.53 83 GLU A CA 1
ATOM 617 C C . GLU A 1 83 ? 11.043 15.194 -9.833 1.00 45.53 83 GLU A C 1
ATOM 619 O O . GLU A 1 83 ? 11.400 15.639 -8.740 1.00 45.53 83 GLU A O 1
ATOM 624 N N . ALA A 1 84 ? 9.763 15.240 -10.215 1.00 45.19 84 ALA A N 1
ATOM 625 C CA . ALA A 1 84 ? 8.702 15.666 -9.310 1.00 45.19 84 ALA A CA 1
ATOM 626 C C . ALA A 1 84 ? 8.552 14.649 -8.147 1.00 45.19 84 ALA A C 1
ATOM 628 O O . ALA A 1 84 ? 9.148 13.566 -8.116 1.00 45.19 84 ALA A O 1
ATOM 629 N N . THR A 1 85 ? 7.836 15.020 -7.084 1.00 48.34 85 THR A N 1
ATOM 630 C CA . THR A 1 85 ? 7.647 14.197 -5.866 1.00 48.34 85 THR A CA 1
ATOM 631 C C . THR A 1 85 ? 6.747 12.967 -6.085 1.00 48.34 85 THR A C 1
ATOM 633 O O . THR A 1 85 ? 6.146 12.443 -5.148 1.00 48.34 85 THR A O 1
ATOM 636 N N . ASP A 1 86 ? 6.592 12.525 -7.328 1.00 49.03 86 ASP A N 1
ATOM 637 C CA . ASP A 1 86 ? 5.372 11.939 -7.878 1.00 49.03 86 ASP A CA 1
ATOM 638 C C . ASP A 1 86 ? 5.495 10.474 -8.297 1.00 49.03 86 ASP A C 1
ATOM 640 O O . ASP A 1 86 ? 4.596 9.909 -8.925 1.00 49.03 86 ASP A O 1
ATOM 644 N N . PHE A 1 87 ? 6.522 9.794 -7.812 1.00 54.84 87 PHE A N 1
ATOM 645 C CA . PHE A 1 87 ? 6.483 8.346 -7.733 1.00 54.84 87 PHE A CA 1
ATOM 646 C C . PHE A 1 87 ? 5.607 7.881 -6.575 1.00 54.84 87 PHE A C 1
ATOM 648 O O . PHE A 1 87 ? 6.084 7.338 -5.583 1.00 54.84 87 PHE A O 1
ATOM 655 N N . ASN A 1 88 ? 4.305 8.110 -6.696 1.00 64.25 88 ASN A N 1
ATOM 656 C CA . ASN A 1 88 ? 3.340 7.698 -5.695 1.00 64.25 88 ASN A CA 1
ATOM 657 C C . ASN A 1 88 ? 2.355 6.703 -6.294 1.00 64.25 88 ASN A C 1
ATOM 659 O O . ASN A 1 88 ? 1.850 6.860 -7.408 1.00 64.25 88 ASN A O 1
ATOM 663 N N . ASP A 1 89 ? 2.060 5.677 -5.510 1.00 77.31 89 ASP A N 1
ATOM 664 C CA . ASP A 1 89 ? 0.838 4.925 -5.695 1.00 77.31 89 ASP A CA 1
ATOM 665 C C . ASP A 1 89 ? -0.338 5.829 -5.291 1.00 77.31 89 ASP A C 1
ATOM 667 O O . ASP A 1 89 ? -0.274 6.505 -4.263 1.00 77.31 89 ASP A O 1
ATOM 671 N N . TYR A 1 90 ? -1.417 5.848 -6.074 1.00 81.38 90 TYR A N 1
ATOM 672 C CA . TYR A 1 90 ? -2.594 6.704 -5.875 1.00 81.38 90 TYR A CA 1
ATOM 673 C C . TYR A 1 90 ? -3.109 6.681 -4.426 1.00 81.38 90 TYR A C 1
ATOM 675 O O . TYR A 1 90 ? -3.480 7.717 -3.866 1.00 81.38 90 TYR A O 1
ATOM 683 N N . TYR A 1 91 ? -3.032 5.519 -3.769 1.00 83.94 91 TYR A N 1
ATOM 684 C CA . TYR A 1 91 ? -3.452 5.381 -2.380 1.00 83.94 91 TYR A CA 1
ATOM 685 C C . TYR A 1 91 ? -2.697 6.291 -1.402 1.00 83.94 91 TYR A C 1
ATOM 687 O O . TYR A 1 91 ? -3.260 6.630 -0.367 1.00 83.94 91 TYR A O 1
ATOM 695 N N . LYS A 1 92 ? -1.466 6.725 -1.700 1.00 87.94 92 LYS A N 1
ATOM 696 C CA . LYS A 1 92 ? -0.691 7.625 -0.833 1.00 87.94 92 LYS A CA 1
ATOM 697 C C . LYS A 1 92 ? -1.322 9.005 -0.713 1.00 87.94 92 LYS A C 1
ATOM 699 O O . LYS A 1 92 ? -1.324 9.569 0.375 1.00 87.94 92 LYS A O 1
ATOM 704 N N . ILE A 1 93 ? -1.934 9.516 -1.782 1.00 87.00 93 ILE A N 1
ATOM 705 C CA . ILE A 1 93 ? -2.662 10.795 -1.741 1.00 87.00 93 ILE A CA 1
ATOM 706 C C . ILE A 1 93 ? -3.910 10.662 -0.863 1.00 87.00 93 ILE A C 1
ATOM 708 O O . ILE A 1 93 ? -4.222 11.545 -0.064 1.00 87.00 93 ILE A O 1
ATOM 712 N N . VAL A 1 94 ? -4.636 9.550 -0.991 1.00 89.81 94 VAL A N 1
ATOM 713 C CA . VAL A 1 94 ? -5.816 9.255 -0.163 1.00 89.81 94 VAL A CA 1
ATOM 714 C C . VAL A 1 94 ? -5.410 9.091 1.308 1.00 89.81 94 VAL A C 1
ATOM 716 O O . VAL A 1 94 ? -5.919 9.809 2.165 1.00 89.81 94 VAL A O 1
ATOM 719 N N . MET A 1 95 ? -4.444 8.214 1.597 1.00 91.75 95 MET A N 1
ATOM 720 C CA . MET A 1 95 ? -3.941 7.944 2.948 1.00 91.75 95 MET A CA 1
ATOM 721 C C . MET A 1 95 ? -3.389 9.203 3.613 1.00 91.75 95 MET A C 1
ATOM 723 O O . MET A 1 95 ? -3.746 9.471 4.753 1.00 91.75 95 MET A O 1
ATOM 727 N N . SER A 1 96 ? -2.587 10.007 2.911 1.00 93.00 96 SER A N 1
ATOM 728 C CA . SER A 1 96 ? -2.010 11.238 3.459 1.00 93.00 96 SER A CA 1
ATOM 729 C C . SER A 1 96 ? -3.080 12.233 3.912 1.00 93.00 96 SER A C 1
ATOM 731 O O . SER A 1 96 ? -2.957 12.807 4.989 1.00 93.00 96 SER A O 1
ATOM 733 N N . ARG A 1 97 ? -4.180 12.398 3.166 1.00 92.69 97 ARG A N 1
ATOM 734 C CA . ARG A 1 97 ? -5.293 13.271 3.587 1.00 92.69 97 ARG A CA 1
ATOM 735 C C . ARG A 1 97 ? -6.014 12.735 4.823 1.00 92.69 97 ARG A C 1
ATOM 737 O O . ARG A 1 97 ? -6.357 13.513 5.712 1.00 92.69 97 ARG A O 1
ATOM 744 N N . VAL A 1 98 ? -6.187 11.414 4.916 1.00 93.81 98 VAL A N 1
ATOM 745 C CA . VAL A 1 98 ? -6.759 10.771 6.111 1.00 93.81 98 VAL A CA 1
ATOM 746 C C . VAL A 1 98 ? -5.838 10.943 7.320 1.00 93.81 98 VAL A C 1
ATOM 748 O O . VAL A 1 98 ? -6.285 11.347 8.392 1.00 93.81 98 VAL A O 1
ATOM 751 N N . GLN A 1 99 ? -4.539 10.712 7.134 1.00 94.50 99 GLN A N 1
ATOM 752 C CA . GLN A 1 99 ? -3.503 10.909 8.147 1.00 94.50 99 GLN A CA 1
ATOM 753 C C . GLN A 1 99 ? -3.422 12.374 8.581 1.00 94.50 99 GLN A C 1
ATOM 755 O O . GLN A 1 99 ? -3.289 12.633 9.768 1.00 94.50 99 GLN A O 1
ATOM 760 N N . TYR A 1 100 ? -3.548 13.327 7.653 1.00 92.88 100 TYR A N 1
ATOM 761 C CA . TYR A 1 100 ? -3.536 14.759 7.946 1.00 92.88 100 TYR A CA 1
ATOM 762 C C . TYR A 1 100 ? -4.694 15.145 8.863 1.00 92.88 100 TYR A C 1
ATOM 764 O O . TYR A 1 100 ? -4.456 15.742 9.909 1.00 92.88 100 TYR A O 1
ATOM 772 N N . LEU A 1 101 ? -5.930 14.753 8.534 1.00 90.56 101 LEU A N 1
ATOM 773 C CA . LEU A 1 101 ? -7.075 15.019 9.410 1.00 90.56 101 LEU A CA 1
ATOM 774 C C . LEU A 1 101 ? -6.945 14.324 10.765 1.00 90.56 101 LEU A C 1
ATOM 776 O O . LEU A 1 101 ? -7.278 14.913 11.790 1.00 90.56 101 LEU A O 1
ATOM 780 N N . TYR A 1 102 ? -6.425 13.099 10.795 1.00 92.00 102 TYR A N 1
ATOM 781 C CA . TYR A 1 102 ? -6.154 12.413 12.052 1.00 92.00 102 TYR A CA 1
ATOM 782 C C . TYR A 1 102 ? -5.082 13.143 12.890 1.00 92.00 102 TYR A C 1
ATOM 784 O O . TYR A 1 102 ? -5.240 13.313 14.100 1.00 92.00 102 TYR A O 1
ATOM 792 N N . SER A 1 103 ? -4.019 13.649 12.258 1.00 89.31 103 SER A N 1
ATOM 793 C CA . SER A 1 103 ? -3.000 14.498 12.888 1.00 89.31 103 SER A CA 1
ATOM 794 C C . SER A 1 103 ? -3.593 15.802 13.431 1.00 89.31 103 SER A C 1
ATOM 796 O O . SER A 1 103 ? -3.286 16.188 14.557 1.00 89.31 103 SER A O 1
ATOM 798 N N . GLN A 1 104 ? -4.485 16.457 12.680 1.00 86.25 104 GLN A N 1
ATOM 799 C CA . GLN A 1 104 ? -5.235 17.621 13.163 1.00 86.25 104 GLN A CA 1
ATOM 800 C C . GLN A 1 104 ? -6.037 17.250 14.412 1.00 86.25 104 GLN A C 1
ATOM 802 O O . GLN A 1 104 ? -5.815 17.822 15.482 1.00 86.25 104 GLN A O 1
ATOM 807 N N . ALA A 1 105 ? -6.879 16.220 14.308 1.00 85.62 105 ALA A N 1
ATOM 808 C CA . ALA A 1 105 ? -7.784 15.828 15.375 1.00 85.62 105 ALA A CA 1
ATOM 809 C C . ALA A 1 105 ? -7.042 15.441 16.666 1.00 85.62 105 ALA A C 1
ATOM 811 O O . ALA A 1 105 ? -7.429 15.873 17.753 1.00 85.62 105 ALA A O 1
ATOM 812 N N . SER A 1 106 ? -5.947 14.687 16.541 1.00 82.19 106 SER A N 1
ATOM 813 C CA . SER A 1 106 ? -5.116 14.235 17.667 1.00 82.19 106 SER A CA 1
ATOM 814 C C . SER A 1 106 ? -4.251 15.337 18.290 1.00 82.19 106 SER A C 1
ATOM 816 O O . SER A 1 106 ? -3.838 15.207 19.442 1.00 82.19 106 SER A O 1
ATOM 818 N N . SER A 1 107 ? -3.995 16.441 17.581 1.00 75.19 107 SER A N 1
ATOM 819 C CA . SER A 1 107 ? -3.244 17.582 18.127 1.00 75.19 107 SER A CA 1
ATOM 820 C C . SER A 1 107 ? -4.040 18.410 19.147 1.00 75.19 107 SER A C 1
ATOM 822 O O . SER A 1 107 ? -3.449 19.170 19.922 1.00 75.19 107 SER A O 1
ATOM 824 N N . GLY A 1 108 ? -5.375 18.292 19.126 1.00 71.62 108 GLY A N 1
ATOM 825 C CA . GLY A 1 108 ? -6.292 19.118 19.916 1.00 71.62 108 GLY A CA 1
ATOM 826 C C . GLY A 1 108 ? -6.287 20.601 19.525 1.00 71.62 108 GLY A C 1
ATOM 827 O O . GLY A 1 108 ? -6.761 21.436 20.295 1.00 71.62 108 GLY A O 1
ATOM 828 N N . LEU A 1 109 ? -5.716 20.953 18.368 1.00 71.56 109 LEU A N 1
ATOM 829 C CA . LEU A 1 109 ? -5.663 22.318 17.847 1.00 71.56 109 LEU A CA 1
ATOM 830 C C . LEU A 1 109 ? -6.799 22.591 16.842 1.00 71.56 109 LEU A C 1
ATOM 832 O O . LEU A 1 109 ? -7.376 21.655 16.284 1.00 71.56 109 LEU A O 1
ATOM 836 N N . PRO A 1 110 ? -7.137 23.869 16.579 1.00 70.88 110 PRO A N 1
ATOM 837 C CA . PRO A 1 110 ? -8.038 24.227 15.487 1.00 70.88 110 PRO A CA 1
ATOM 838 C C . PRO A 1 110 ? -7.540 23.702 14.134 1.00 70.88 110 PRO A C 1
ATOM 840 O O . PRO A 1 110 ? -6.331 23.587 13.911 1.00 70.88 110 PRO A O 1
ATOM 843 N N . CYS A 1 111 ? -8.477 23.417 13.227 1.00 71.75 111 CYS A N 1
ATOM 844 C CA . CYS A 1 111 ? -8.145 22.938 11.887 1.00 71.75 111 CYS A CA 1
ATOM 845 C C . CYS A 1 111 ? -7.276 23.947 11.121 1.00 71.75 111 CYS A C 1
ATOM 847 O O . CYS A 1 111 ? -7.405 25.157 11.310 1.00 71.75 111 CYS A O 1
ATOM 849 N N . GLY A 1 112 ? -6.387 23.440 10.267 1.00 66.88 112 GLY A N 1
ATOM 850 C CA . GLY A 1 112 ? -5.477 24.255 9.461 1.00 66.88 112 GLY A CA 1
ATOM 851 C C . GLY A 1 112 ? -4.221 24.730 10.202 1.00 66.88 112 GLY A C 1
ATOM 852 O O . GLY A 1 112 ? -3.353 25.350 9.590 1.00 66.88 112 GLY A O 1
ATOM 853 N N . THR A 1 113 ? -4.064 24.414 11.492 1.00 69.56 113 THR A N 1
ATOM 854 C CA . THR A 1 113 ? -2.784 24.609 12.193 1.00 69.56 113 THR A CA 1
ATOM 855 C C . THR A 1 113 ? -1.788 23.534 11.757 1.00 69.56 113 THR A C 1
ATOM 857 O O . THR A 1 113 ? -2.171 22.383 11.580 1.00 69.56 113 THR A O 1
ATOM 860 N N . ALA A 1 114 ? -0.514 23.870 11.529 1.00 67.31 114 ALA A N 1
ATOM 861 C CA . ALA A 1 114 ? 0.468 22.882 11.073 1.00 67.31 114 ALA A CA 1
ATOM 862 C C . ALA A 1 114 ? 0.627 21.765 12.127 1.00 67.31 114 ALA A C 1
ATOM 864 O O . ALA A 1 114 ? 1.096 22.043 13.236 1.00 67.31 114 ALA A O 1
ATOM 865 N N . PRO A 1 115 ? 0.227 20.512 11.834 1.00 70.12 115 PRO A N 1
ATOM 866 C CA . PRO A 1 115 ? 0.255 19.467 12.835 1.00 70.12 115 PRO A CA 1
ATOM 867 C C . PRO A 1 115 ? 1.649 18.840 12.863 1.00 70.12 115 PRO A C 1
ATOM 869 O O . PRO A 1 115 ? 2.204 18.452 11.835 1.00 70.12 115 PRO A O 1
ATOM 872 N N . THR A 1 116 ? 2.209 18.709 14.061 1.00 69.62 116 THR A N 1
ATOM 873 C CA . THR A 1 116 ? 3.547 18.135 14.273 1.00 69.62 116 THR A CA 1
ATOM 874 C C . THR A 1 116 ? 3.497 16.719 14.836 1.00 69.62 116 THR A C 1
ATOM 876 O O . THR A 1 116 ? 4.533 16.105 15.044 1.00 69.62 116 THR A O 1
ATOM 879 N N . SER A 1 117 ? 2.299 16.182 15.087 1.00 76.00 117 SER A N 1
ATOM 880 C CA . SER A 1 117 ? 2.069 14.874 15.703 1.00 76.00 117 SER A CA 1
ATOM 881 C C . SER A 1 117 ? 0.841 14.192 15.069 1.00 76.00 117 SER A C 1
ATOM 883 O O . SER A 1 117 ? -0.093 14.892 14.679 1.00 76.00 117 SER A O 1
ATOM 885 N N . PRO A 1 118 ? 0.803 12.849 14.977 1.00 88.44 118 PRO A N 1
ATOM 886 C CA . PRO A 1 118 ? 1.903 11.936 15.287 1.00 88.44 118 PRO A CA 1
ATOM 887 C C . PRO A 1 118 ? 3.063 12.041 14.290 1.00 88.44 118 PRO A C 1
ATOM 889 O O . PRO A 1 118 ? 2.868 12.216 13.083 1.00 88.44 118 PRO A O 1
ATOM 892 N N . VAL A 1 119 ? 4.274 11.898 14.822 1.00 91.00 119 VAL A N 1
ATOM 893 C CA . VAL A 1 119 ? 5.487 11.618 14.053 1.00 91.00 119 VAL A CA 1
ATOM 894 C C . VAL A 1 119 ? 5.591 10.108 13.882 1.00 91.00 119 VAL A C 1
ATOM 896 O O . VAL A 1 119 ? 5.260 9.339 14.785 1.00 91.00 119 VAL A O 1
ATOM 899 N N . VAL A 1 120 ? 6.053 9.662 12.725 1.00 92.69 120 VAL A N 1
ATOM 900 C CA . VAL A 1 120 ? 6.306 8.246 12.442 1.00 92.69 120 VAL A CA 1
ATOM 901 C C . VAL A 1 120 ? 7.710 8.079 11.909 1.00 92.69 120 VAL A C 1
ATOM 903 O O . VAL A 1 120 ? 8.286 9.021 11.371 1.00 92.69 120 VAL A O 1
ATOM 906 N N . GLN A 1 121 ? 8.233 6.866 12.029 1.00 92.31 121 GLN A N 1
ATOM 907 C CA . GLN A 1 121 ? 9.480 6.464 11.409 1.00 92.31 121 GLN A CA 1
ATOM 908 C C . GLN A 1 121 ? 9.228 5.289 10.462 1.00 92.31 121 GLN A C 1
ATOM 910 O O . GLN A 1 121 ? 8.678 4.258 10.864 1.00 92.31 121 GLN A O 1
ATOM 915 N N . PHE A 1 122 ? 9.649 5.451 9.213 1.00 92.31 122 PHE A N 1
ATOM 916 C CA . PHE A 1 122 ? 9.761 4.394 8.221 1.00 92.31 122 PHE A CA 1
ATOM 917 C C . PHE A 1 122 ? 11.201 3.893 8.145 1.00 92.31 122 PHE A C 1
ATOM 919 O O . PHE A 1 122 ? 12.147 4.657 8.317 1.00 92.31 122 PHE A O 1
ATOM 926 N N . MET A 1 123 ? 11.356 2.612 7.839 1.00 90.50 123 MET A N 1
ATOM 927 C CA . MET A 1 123 ? 12.644 1.961 7.639 1.00 90.50 123 MET A CA 1
ATOM 928 C C . MET A 1 123 ? 12.602 1.120 6.369 1.00 90.50 123 MET A C 1
ATOM 930 O O . MET A 1 123 ? 11.675 0.323 6.183 1.00 90.50 123 MET A O 1
ATOM 934 N N . THR A 1 124 ? 13.602 1.276 5.503 1.00 88.94 124 THR A N 1
ATOM 935 C CA . THR A 1 124 ? 13.793 0.376 4.359 1.00 88.94 124 THR A CA 1
ATOM 936 C C . THR A 1 124 ? 14.326 -0.976 4.825 1.00 88.94 124 THR A C 1
ATOM 938 O O . THR A 1 124 ? 15.122 -1.058 5.752 1.00 88.94 124 THR A O 1
ATOM 941 N N . GLN A 1 125 ? 13.939 -2.039 4.141 1.00 81.06 125 GLN A N 1
ATOM 942 C CA . GLN A 1 125 ? 14.305 -3.414 4.425 1.00 81.06 125 GLN A CA 1
ATOM 943 C C . GLN A 1 125 ? 14.723 -4.089 3.126 1.00 81.06 125 GLN A C 1
ATOM 945 O O . GLN A 1 125 ? 13.986 -4.055 2.137 1.00 81.06 125 GLN A O 1
ATOM 950 N N . LEU A 1 126 ? 15.862 -4.770 3.174 1.00 75.88 126 LEU A N 1
ATOM 951 C CA . LEU A 1 126 ? 16.279 -5.734 2.170 1.00 75.88 126 LEU A CA 1
ATOM 952 C C . LEU A 1 126 ? 15.955 -7.132 2.704 1.00 75.88 126 LEU A C 1
ATOM 954 O O . LEU A 1 126 ? 16.592 -7.622 3.631 1.00 75.88 126 LEU A O 1
ATOM 958 N N . ARG A 1 127 ? 14.919 -7.766 2.160 1.00 70.19 127 ARG A N 1
ATOM 959 C CA . ARG A 1 127 ? 14.402 -9.052 2.663 1.00 70.19 127 ARG A CA 1
ATOM 960 C C . ARG A 1 127 ? 15.092 -10.265 2.040 1.00 70.19 127 ARG A C 1
ATOM 962 O O . ARG A 1 127 ? 14.963 -11.370 2.554 1.00 70.19 127 ARG A O 1
ATOM 969 N N . ARG A 1 128 ? 15.784 -10.075 0.915 1.00 69.25 128 ARG A N 1
ATOM 970 C CA . ARG A 1 128 ? 16.590 -11.095 0.231 1.00 69.25 128 ARG A CA 1
ATOM 971 C C . ARG A 1 128 ? 17.870 -10.452 -0.278 1.00 69.25 128 ARG A C 1
ATOM 973 O O . ARG A 1 128 ? 17.813 -9.337 -0.793 1.00 69.25 128 ARG A O 1
ATOM 980 N N . ARG A 1 129 ? 18.997 -11.159 -0.154 1.00 66.94 129 ARG A N 1
ATOM 981 C CA . ARG A 1 129 ? 20.275 -10.714 -0.721 1.00 66.94 129 ARG A CA 1
ATOM 982 C C . ARG A 1 129 ? 20.153 -10.557 -2.246 1.00 66.94 129 ARG A C 1
ATOM 984 O O . ARG A 1 129 ? 19.624 -11.467 -2.885 1.00 66.94 129 ARG A O 1
ATOM 991 N N . PRO A 1 130 ? 20.628 -9.445 -2.834 1.00 66.06 130 PRO A N 1
ATOM 992 C CA . PRO A 1 130 ? 20.646 -9.251 -4.277 1.00 66.06 130 PRO A CA 1
ATOM 993 C C . PRO A 1 130 ? 21.735 -10.131 -4.893 1.00 66.06 130 PRO A C 1
ATOM 995 O O . PRO A 1 130 ? 22.896 -9.738 -4.971 1.00 66.06 130 PRO A O 1
ATOM 998 N N . GLN A 1 131 ? 21.365 -11.342 -5.293 1.00 70.38 131 GLN A N 1
ATOM 999 C CA . GLN A 1 131 ? 22.285 -12.293 -5.907 1.00 70.38 131 GLN A CA 1
ATOM 1000 C C . GLN A 1 131 ? 22.216 -12.217 -7.429 1.00 70.38 131 GLN A C 1
ATOM 1002 O O . GLN A 1 131 ? 21.120 -12.109 -7.978 1.00 70.38 131 GLN A O 1
ATOM 1007 N N . PHE A 1 132 ? 23.367 -12.318 -8.095 1.00 66.56 132 PHE A N 1
ATOM 1008 C CA . PHE A 1 132 ? 23.457 -12.342 -9.556 1.00 66.56 132 PHE A CA 1
ATOM 1009 C C . PHE A 1 132 ? 24.617 -13.177 -10.080 1.00 66.56 132 PHE A C 1
ATOM 1011 O O . PHE A 1 132 ? 25.521 -13.510 -9.321 1.00 66.56 132 PHE A O 1
ATOM 1018 N N . HIS A 1 133 ? 24.583 -13.553 -11.359 1.00 68.56 133 HIS A N 1
ATOM 1019 C CA . HIS A 1 133 ? 25.621 -14.394 -11.956 1.00 68.56 133 HIS A CA 1
ATOM 1020 C C . HIS A 1 133 ? 26.568 -13.558 -12.816 1.00 68.56 133 HIS A C 1
ATOM 1022 O O . HIS A 1 133 ? 26.158 -12.992 -13.821 1.00 68.56 133 HIS A O 1
ATOM 1028 N N . LEU A 1 134 ? 27.858 -13.556 -12.483 1.00 68.25 134 LEU A N 1
ATOM 1029 C CA . LEU A 1 134 ? 28.901 -12.915 -13.286 1.00 68.25 134 LEU A CA 1
ATOM 1030 C C . LEU A 1 134 ? 29.914 -13.966 -13.735 1.00 68.25 134 LEU A C 1
ATOM 1032 O O . LEU A 1 134 ? 30.559 -14.606 -12.907 1.00 68.25 134 LEU A O 1
ATOM 1036 N N . GLY A 1 135 ? 30.047 -14.169 -15.049 1.00 68.25 135 GLY A N 1
ATOM 1037 C CA . GLY A 1 135 ? 30.956 -15.186 -15.595 1.00 68.25 135 GLY A CA 1
ATOM 1038 C C . GLY A 1 135 ? 30.617 -16.623 -15.168 1.00 68.25 135 GLY A C 1
ATOM 1039 O O . GLY A 1 135 ? 31.504 -17.466 -15.128 1.00 68.25 135 GLY A O 1
ATOM 1040 N N . GLY A 1 136 ? 29.352 -16.899 -14.826 1.00 68.38 136 GLY A N 1
ATOM 1041 C CA . GLY A 1 136 ? 28.893 -18.203 -14.330 1.00 68.38 136 GLY A CA 1
ATOM 1042 C C . GLY A 1 136 ? 29.005 -18.398 -12.812 1.00 68.38 136 GLY A C 1
ATOM 1043 O O . GLY A 1 136 ? 28.517 -19.404 -12.307 1.00 68.38 136 GLY A O 1
ATOM 1044 N N . GLU A 1 137 ? 29.578 -17.442 -12.073 1.00 72.50 137 GLU A N 1
ATOM 1045 C CA . GLU A 1 137 ? 29.672 -17.483 -10.609 1.00 72.50 137 GLU A CA 1
ATOM 1046 C C . GLU A 1 137 ? 28.591 -16.619 -9.951 1.00 72.50 137 GLU A C 1
ATOM 1048 O O . GLU A 1 137 ? 28.344 -15.491 -10.380 1.00 72.50 137 GLU A O 1
ATOM 1053 N N . LEU A 1 138 ? 27.978 -17.124 -8.876 1.00 72.50 138 LEU A N 1
ATOM 1054 C CA . LEU A 1 138 ? 27.031 -16.360 -8.063 1.00 72.50 138 LEU A CA 1
ATOM 1055 C C . LEU A 1 138 ? 27.776 -15.292 -7.238 1.00 72.50 138 LEU A C 1
ATOM 1057 O O . LEU A 1 138 ? 28.745 -15.584 -6.535 1.00 72.50 138 LEU A O 1
ATOM 1061 N N . ARG A 1 139 ? 27.313 -14.049 -7.322 1.00 70.56 139 ARG A N 1
ATOM 1062 C CA . ARG A 1 139 ? 27.858 -12.836 -6.696 1.00 70.56 139 ARG A CA 1
ATOM 1063 C C . ARG A 1 139 ? 26.757 -12.094 -5.937 1.00 70.56 139 ARG A C 1
ATOM 1065 O O . ARG A 1 139 ? 25.573 -12.362 -6.138 1.00 70.56 139 ARG A O 1
ATOM 1072 N N . THR A 1 140 ? 27.145 -11.137 -5.095 1.00 68.62 140 THR A N 1
ATOM 1073 C CA . THR A 1 140 ? 26.228 -10.180 -4.450 1.00 68.62 140 THR A CA 1
ATOM 1074 C C . THR A 1 140 ? 26.775 -8.754 -4.548 1.00 68.62 140 THR A C 1
ATOM 1076 O O . THR A 1 140 ? 27.988 -8.544 -4.650 1.00 68.62 140 THR A O 1
ATOM 1079 N N . LEU A 1 141 ? 25.886 -7.760 -4.534 1.00 64.56 141 LEU A N 1
ATOM 1080 C CA . LEU A 1 141 ? 26.276 -6.348 -4.500 1.00 64.56 141 LEU A CA 1
ATOM 1081 C C . LEU A 1 141 ? 26.787 -5.970 -3.103 1.00 64.56 141 LEU A C 1
ATOM 1083 O O . LEU A 1 141 ? 26.029 -6.023 -2.134 1.00 64.56 141 LEU A O 1
ATOM 1087 N N . GLY A 1 142 ? 28.043 -5.522 -2.998 1.00 55.41 142 GLY A N 1
ATOM 1088 C CA . GLY A 1 142 ? 28.642 -5.134 -1.713 1.00 55.41 142 GLY A CA 1
ATOM 1089 C C . GLY A 1 142 ? 28.042 -3.870 -1.091 1.00 55.41 142 GLY A C 1
ATOM 1090 O O . GLY A 1 142 ? 28.171 -3.645 0.107 1.00 55.41 142 GLY A O 1
ATOM 1091 N N . CYS A 1 143 ? 27.326 -3.059 -1.875 1.00 54.44 143 CYS A N 1
ATOM 1092 C CA . CYS A 1 143 ? 26.745 -1.795 -1.420 1.00 54.44 143 CYS A CA 1
ATOM 1093 C C . CYS A 1 143 ? 25.579 -1.940 -0.423 1.00 54.44 143 CYS A C 1
ATOM 1095 O O . CYS A 1 143 ? 25.265 -0.978 0.274 1.00 54.44 143 CYS A O 1
ATOM 1097 N N . PHE A 1 144 ? 24.973 -3.130 -0.317 1.00 59.09 144 PHE A N 1
ATOM 1098 C CA . PHE A 1 144 ? 23.927 -3.444 0.668 1.00 59.09 144 PHE A CA 1
ATOM 1099 C C . PHE A 1 144 ? 24.250 -4.678 1.531 1.00 59.09 144 PHE A C 1
ATOM 1101 O O . PHE A 1 144 ? 23.385 -5.129 2.273 1.00 59.09 144 PHE A O 1
ATOM 1108 N N . ASP A 1 145 ? 25.471 -5.217 1.467 1.00 58.94 145 ASP A N 1
ATOM 1109 C CA . ASP A 1 145 ? 25.930 -6.366 2.267 1.00 58.94 145 ASP A CA 1
ATOM 1110 C C . ASP A 1 145 ? 27.300 -6.021 2.874 1.00 58.94 145 ASP A C 1
ATOM 1112 O O . ASP A 1 145 ? 28.358 -6.270 2.300 1.00 58.94 145 ASP A O 1
ATOM 1116 N N . VAL A 1 146 ? 27.263 -5.337 4.016 1.00 52.25 146 VAL A N 1
ATOM 1117 C CA . VAL A 1 146 ? 28.391 -4.660 4.670 1.00 52.25 146 VAL A CA 1
ATOM 1118 C C . VAL A 1 146 ? 29.305 -5.620 5.440 1.00 52.25 146 VAL A C 1
ATOM 1120 O O . VAL A 1 146 ? 30.431 -5.212 5.730 1.00 52.25 146 VAL A O 1
ATOM 1123 N N . ARG A 1 147 ? 28.872 -6.856 5.770 1.00 50.88 147 ARG A N 1
ATOM 1124 C CA . ARG A 1 147 ? 29.687 -7.983 6.305 1.00 50.88 147 ARG A CA 1
ATOM 1125 C C . ARG A 1 147 ? 28.809 -9.133 6.860 1.00 50.88 147 ARG A C 1
ATOM 1127 O O . ARG A 1 147 ? 27.877 -8.879 7.612 1.00 50.88 147 ARG A O 1
ATOM 1134 N N . SER A 1 148 ? 29.158 -10.380 6.506 1.00 44.91 148 SER A N 1
ATOM 1135 C CA . SER A 1 148 ? 29.076 -11.685 7.228 1.00 44.91 148 SER A CA 1
ATOM 1136 C C . SER A 1 148 ? 27.965 -12.055 8.251 1.00 44.91 148 SER A C 1
ATOM 1138 O O . SER A 1 148 ? 28.086 -13.101 8.885 1.00 44.91 148 SER A O 1
ATOM 1140 N N . ALA A 1 149 ? 26.866 -11.315 8.419 1.00 42.47 149 ALA A N 1
ATOM 1141 C CA . ALA A 1 149 ? 25.856 -11.622 9.451 1.00 42.47 149 ALA A CA 1
ATOM 1142 C C . ALA A 1 149 ? 24.763 -12.636 9.038 1.00 42.47 149 ALA A C 1
ATOM 1144 O O . ALA A 1 149 ? 23.975 -13.068 9.879 1.00 42.47 149 ALA A O 1
ATOM 1145 N N . TRP A 1 150 ? 24.688 -13.041 7.765 1.00 43.72 150 TRP A N 1
ATOM 1146 C CA . TRP A 1 150 ? 23.796 -14.130 7.341 1.00 43.72 150 TRP A CA 1
ATOM 1147 C C . TRP A 1 150 ? 24.511 -15.485 7.442 1.00 43.72 150 TRP A C 1
ATOM 1149 O O . TRP A 1 150 ? 25.662 -15.579 7.019 1.00 43.72 150 TRP A O 1
ATOM 1159 N N . PRO A 1 151 ? 23.842 -16.555 7.910 1.00 42.50 151 PRO A N 1
ATOM 1160 C CA . PRO A 1 151 ? 24.451 -17.867 8.162 1.00 42.50 151 PRO A CA 1
ATOM 1161 C C . PRO A 1 151 ? 24.785 -18.676 6.887 1.00 42.50 151 PRO A C 1
ATOM 1163 O O . PRO A 1 151 ? 24.763 -19.903 6.905 1.00 42.50 151 PRO A O 1
ATOM 1166 N N . VAL A 1 152 ? 25.088 -18.020 5.763 1.00 46.75 152 VAL A N 1
ATOM 1167 C CA . VAL A 1 152 ? 25.366 -18.659 4.465 1.00 46.75 152 VAL A CA 1
ATOM 1168 C C . VAL A 1 152 ? 26.718 -18.177 3.936 1.00 46.75 152 VAL A C 1
ATOM 1170 O O . VAL A 1 152 ? 27.058 -17.009 4.113 1.00 46.75 152 VAL A O 1
ATOM 1173 N N . ALA A 1 153 ? 27.461 -19.092 3.298 1.00 48.88 153 ALA A N 1
ATOM 1174 C CA . ALA A 1 153 ? 28.813 -18.915 2.759 1.00 48.88 153 ALA A CA 1
ATOM 1175 C C . ALA A 1 153 ? 29.077 -17.527 2.140 1.00 48.88 153 ALA A C 1
ATOM 1177 O O . ALA A 1 153 ? 28.226 -16.979 1.435 1.00 48.88 153 ALA A O 1
ATOM 1178 N N . GLU A 1 154 ? 30.270 -16.979 2.398 1.00 56.75 154 GLU A N 1
ATOM 1179 C CA . GLU A 1 154 ? 30.728 -15.694 1.860 1.00 56.75 154 GLU A CA 1
ATOM 1180 C C . GLU A 1 154 ? 30.642 -15.690 0.326 1.00 56.75 154 GLU A C 1
ATOM 1182 O O . GLU A 1 154 ? 31.365 -16.418 -0.355 1.00 56.75 154 GLU A O 1
ATOM 1187 N N . LEU A 1 155 ? 29.738 -14.876 -0.227 1.00 55.31 155 LEU A N 1
ATOM 1188 C CA . LEU A 1 155 ? 29.703 -14.605 -1.660 1.00 55.31 155 LEU A CA 1
ATOM 1189 C C . LEU A 1 155 ? 30.699 -13.480 -1.975 1.00 55.31 155 LEU A C 1
ATOM 1191 O O . LEU A 1 155 ? 30.736 -12.492 -1.239 1.00 55.31 155 LEU A O 1
ATOM 1195 N N . PRO A 1 156 ? 31.474 -13.570 -3.070 1.00 56.44 156 PRO A N 1
ATOM 1196 C CA . PRO A 1 156 ? 32.380 -12.496 -3.458 1.00 56.44 156 PRO A CA 1
ATOM 1197 C C . PRO A 1 156 ? 31.614 -11.196 -3.738 1.00 56.44 156 PRO A C 1
ATOM 1199 O O . PRO A 1 156 ? 30.659 -11.183 -4.524 1.00 56.44 156 PRO A O 1
ATOM 1202 N N . LEU A 1 157 ? 32.038 -10.118 -3.073 1.00 60.09 157 LEU A N 1
ATOM 1203 C CA . LEU A 1 157 ? 31.435 -8.790 -3.170 1.00 60.09 157 LEU A CA 1
ATOM 1204 C C . LEU A 1 157 ? 31.913 -8.068 -4.429 1.00 60.09 157 LEU A C 1
ATOM 1206 O O . LEU A 1 157 ? 33.087 -8.149 -4.797 1.00 60.09 157 LEU A O 1
ATOM 1210 N N . VAL A 1 158 ? 31.015 -7.305 -5.051 1.00 60.12 158 VAL A N 1
ATOM 1211 C CA . VAL A 1 158 ? 31.369 -6.384 -6.134 1.00 60.12 158 VAL A CA 1
ATOM 1212 C C . VAL A 1 158 ? 31.142 -4.935 -5.697 1.00 60.12 158 VAL A C 1
ATOM 1214 O O . VAL A 1 158 ? 30.059 -4.598 -5.217 1.00 60.12 158 VAL A O 1
ATOM 1217 N N . GLY A 1 159 ? 32.163 -4.092 -5.897 1.00 61.00 159 GLY A N 1
ATOM 1218 C CA . GLY A 1 159 ? 32.174 -2.673 -5.522 1.00 61.00 159 GLY A CA 1
ATOM 1219 C C . GLY A 1 159 ? 32.750 -2.398 -4.126 1.00 61.00 159 GLY A C 1
ATOM 1220 O O . GLY A 1 159 ? 32.787 -3.277 -3.270 1.00 61.00 159 GLY A O 1
ATOM 1221 N N . ASP A 1 160 ? 33.211 -1.163 -3.916 1.00 67.81 160 ASP A N 1
ATOM 1222 C CA . ASP A 1 160 ? 33.632 -0.637 -2.612 1.00 67.81 160 ASP A CA 1
ATOM 1223 C C . ASP A 1 160 ? 32.428 -0.026 -1.875 1.00 67.81 160 ASP A C 1
ATOM 1225 O O . ASP A 1 160 ? 31.626 0.695 -2.486 1.00 67.81 160 ASP A O 1
ATOM 1229 N N . LEU A 1 161 ? 32.279 -0.328 -0.581 1.00 71.06 161 LEU A N 1
ATOM 1230 C CA . LEU A 1 161 ? 31.122 0.102 0.206 1.00 71.06 161 LEU A CA 1
ATOM 1231 C C . LEU A 1 161 ? 31.067 1.623 0.342 1.00 71.06 161 LEU A C 1
ATOM 1233 O O . LEU A 1 161 ? 30.007 2.199 0.115 1.00 71.06 161 LEU A O 1
ATOM 1237 N N . ASP A 1 162 ? 32.189 2.263 0.663 1.00 74.25 162 ASP A N 1
ATOM 1238 C CA . ASP A 1 162 ? 32.234 3.699 0.948 1.00 74.25 162 ASP A CA 1
ATOM 1239 C C . ASP A 1 162 ? 31.875 4.508 -0.303 1.00 74.25 162 ASP A C 1
ATOM 1241 O O . ASP A 1 162 ? 31.023 5.399 -0.267 1.00 74.25 162 ASP A O 1
ATOM 1245 N N . THR A 1 163 ? 32.441 4.132 -1.452 1.00 74.38 163 THR A N 1
ATOM 1246 C CA . THR A 1 163 ? 32.136 4.747 -2.753 1.00 74.38 163 THR A CA 1
ATOM 1247 C C . THR A 1 163 ? 30.667 4.551 -3.146 1.00 74.38 163 THR A C 1
ATOM 1249 O O . THR A 1 163 ? 30.001 5.474 -3.638 1.00 74.38 163 THR A O 1
ATOM 1252 N N . SER A 1 164 ? 30.138 3.347 -2.921 1.00 75.12 164 SER A N 1
ATOM 1253 C CA . SER A 1 164 ? 28.748 3.020 -3.245 1.00 75.12 164 SER A CA 1
ATOM 1254 C C . SER A 1 164 ? 27.767 3.760 -2.339 1.00 75.12 164 SER A C 1
ATOM 1256 O O . SER A 1 164 ? 26.792 4.327 -2.828 1.00 75.12 164 SER A O 1
ATOM 1258 N N . LEU A 1 165 ? 28.044 3.810 -1.034 1.00 79.44 165 LEU A N 1
ATOM 1259 C CA . LEU A 1 165 ? 27.237 4.522 -0.049 1.00 79.44 165 LEU A CA 1
ATOM 1260 C C . LEU A 1 165 ? 27.257 6.027 -0.310 1.00 79.44 165 LEU A C 1
ATOM 1262 O O . LEU A 1 165 ? 26.199 6.653 -0.294 1.00 79.44 165 LEU A O 1
ATOM 1266 N N . ALA A 1 166 ? 28.421 6.605 -0.614 1.00 82.56 166 ALA A N 1
ATOM 1267 C CA . ALA A 1 166 ? 28.534 8.014 -0.975 1.00 82.56 166 ALA A CA 1
ATOM 1268 C C . ALA A 1 166 ? 27.650 8.351 -2.181 1.00 82.56 166 ALA A C 1
ATOM 1270 O O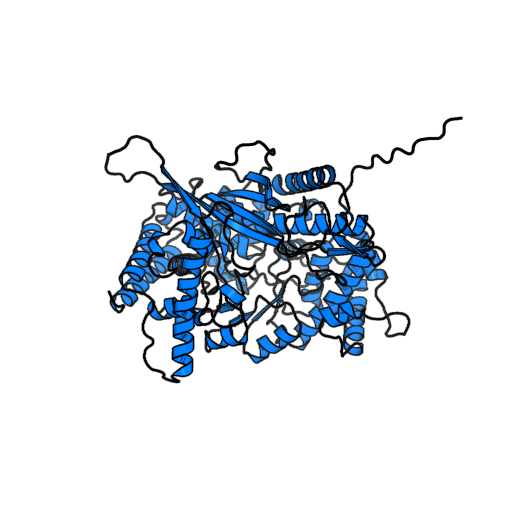 . ALA A 1 166 ? 26.925 9.351 -2.160 1.00 82.56 166 ALA A O 1
ATOM 1271 N N . THR A 1 167 ? 27.642 7.490 -3.203 1.00 80.06 167 THR A N 1
ATOM 1272 C CA . THR A 1 167 ? 26.820 7.769 -4.380 1.00 80.06 167 THR A CA 1
ATOM 1273 C C . THR A 1 167 ? 25.334 7.508 -4.155 1.00 80.06 167 THR A C 1
ATOM 1275 O O . THR A 1 167 ? 24.493 8.282 -4.617 1.00 80.06 167 THR A O 1
ATOM 1278 N N . PHE A 1 168 ? 24.989 6.468 -3.398 1.00 82.62 168 PHE A N 1
ATOM 1279 C CA . PHE A 1 168 ? 23.610 6.223 -2.990 1.00 82.62 168 PHE A CA 1
ATOM 1280 C C . PHE A 1 168 ? 23.061 7.387 -2.151 1.00 82.62 168 PHE A C 1
ATOM 1282 O O . PHE A 1 168 ? 21.959 7.867 -2.414 1.00 82.62 168 PHE A O 1
ATOM 1289 N N . ARG A 1 169 ? 23.850 7.916 -1.205 1.00 87.38 169 ARG A N 1
ATOM 1290 C CA . ARG A 1 169 ? 23.507 9.117 -0.425 1.00 87.38 169 ARG A CA 1
ATOM 1291 C C . ARG A 1 169 ? 23.281 10.323 -1.329 1.00 87.38 169 ARG A C 1
ATOM 1293 O O . ARG A 1 169 ? 22.338 11.068 -1.100 1.00 87.38 169 ARG A O 1
ATOM 1300 N N . GLU A 1 170 ? 24.076 10.501 -2.379 1.00 85.00 170 GLU A N 1
ATOM 1301 C CA . GLU A 1 170 ? 23.858 11.593 -3.329 1.00 85.00 170 GLU A CA 1
ATOM 1302 C C . GLU A 1 170 ? 22.554 11.436 -4.126 1.00 85.00 170 GLU A C 1
ATOM 1304 O O . GLU A 1 170 ? 21.790 12.392 -4.273 1.00 85.00 170 GLU A O 1
ATOM 1309 N N . ALA A 1 171 ? 22.231 10.218 -4.567 1.00 81.56 171 ALA A N 1
ATOM 1310 C CA . ALA A 1 171 ? 20.933 9.933 -5.174 1.00 81.56 171 ALA A CA 1
ATOM 1311 C C . ALA A 1 171 ? 19.776 10.218 -4.195 1.00 81.56 171 ALA A C 1
ATOM 1313 O O . ALA A 1 171 ? 18.799 10.869 -4.571 1.00 81.56 171 ALA A O 1
ATOM 1314 N N . LEU A 1 172 ? 19.916 9.820 -2.925 1.00 86.31 172 LEU A N 1
ATOM 1315 C CA . LEU A 1 172 ? 18.949 10.125 -1.867 1.00 86.31 172 LEU A CA 1
ATOM 1316 C C . LEU A 1 172 ? 18.801 11.630 -1.621 1.00 86.31 172 LEU A C 1
ATOM 1318 O O . LEU A 1 172 ? 17.671 12.087 -1.472 1.00 86.31 172 LEU A O 1
ATOM 1322 N N . ARG A 1 173 ? 19.888 12.416 -1.609 1.00 88.38 173 ARG A N 1
ATOM 1323 C CA . ARG A 1 173 ? 19.815 13.884 -1.458 1.00 88.38 173 ARG A CA 1
ATOM 1324 C C . ARG A 1 173 ? 18.983 14.512 -2.565 1.00 88.38 173 ARG A C 1
ATOM 1326 O O . ARG A 1 173 ? 18.113 15.331 -2.276 1.00 88.38 173 ARG A O 1
ATOM 1333 N N . ARG A 1 174 ? 19.201 14.093 -3.816 1.00 83.81 174 ARG A N 1
ATOM 1334 C CA . ARG A 1 174 ? 18.417 14.569 -4.965 1.00 83.81 174 ARG A CA 1
ATOM 1335 C C . ARG A 1 174 ? 16.943 14.199 -4.854 1.00 83.81 174 ARG A C 1
ATOM 1337 O O . ARG A 1 174 ? 16.101 15.015 -5.207 1.00 83.81 174 ARG A O 1
ATOM 1344 N N . VAL A 1 175 ? 16.622 12.999 -4.366 1.00 82.69 175 VAL A N 1
ATOM 1345 C CA . VAL A 1 175 ? 15.231 12.574 -4.124 1.00 82.69 175 VAL A CA 1
ATOM 1346 C C . VAL A 1 175 ? 14.596 13.365 -2.977 1.00 82.69 175 VAL A C 1
ATOM 1348 O O . VAL A 1 175 ? 13.472 13.842 -3.110 1.00 82.69 175 VAL A O 1
ATOM 1351 N N . GLY A 1 176 ? 15.317 13.551 -1.874 1.00 87.12 176 GLY A N 1
ATOM 1352 C CA . GLY A 1 176 ? 14.831 14.259 -0.693 1.00 87.12 176 GLY A CA 1
ATOM 1353 C C . GLY A 1 176 ? 14.573 15.744 -0.933 1.00 87.12 176 GLY A C 1
ATOM 1354 O O . GLY A 1 176 ? 13.535 16.261 -0.522 1.00 87.12 176 GLY A O 1
ATOM 1355 N N . ALA A 1 177 ? 15.466 16.419 -1.664 1.00 85.50 177 ALA A N 1
ATOM 1356 C CA . ALA A 1 177 ? 15.380 17.851 -1.964 1.00 85.50 177 ALA A CA 1
ATOM 1357 C C . ALA A 1 177 ? 14.187 18.242 -2.859 1.00 85.50 177 ALA A C 1
ATOM 1359 O O . ALA A 1 177 ? 13.921 19.433 -3.048 1.00 85.50 177 ALA A O 1
ATOM 1360 N N . ARG A 1 178 ? 13.465 17.262 -3.415 1.00 81.25 178 ARG A N 1
ATOM 1361 C CA . ARG A 1 178 ? 12.282 17.494 -4.250 1.00 81.25 178 ARG A CA 1
ATOM 1362 C C . ARG A 1 178 ? 11.183 18.134 -3.427 1.00 81.25 178 ARG A C 1
ATOM 1364 O O . ARG A 1 178 ? 10.839 17.639 -2.356 1.00 81.25 178 ARG A O 1
ATOM 1371 N N . LYS A 1 179 ? 10.608 19.213 -3.951 1.00 85.38 179 LYS A N 1
ATOM 1372 C CA . LYS A 1 179 ? 9.550 19.959 -3.274 1.00 85.38 179 LYS A CA 1
ATOM 1373 C C . LYS A 1 179 ? 8.177 19.529 -3.748 1.00 85.38 179 LYS A C 1
ATOM 1375 O O . LYS A 1 179 ? 7.955 19.352 -4.946 1.00 85.38 179 LYS A O 1
ATOM 1380 N N . PHE A 1 180 ? 7.239 19.440 -2.817 1.00 84.88 180 PHE A N 1
ATOM 1381 C CA . PHE A 1 180 ? 5.832 19.457 -3.181 1.00 84.88 180 PHE A CA 1
ATOM 1382 C C . PHE A 1 180 ? 5.508 20.810 -3.816 1.00 84.88 180 PHE A C 1
ATOM 1384 O O . PHE A 1 180 ? 5.931 21.851 -3.316 1.00 84.88 180 PHE A O 1
ATOM 1391 N N . SER A 1 181 ? 4.758 20.792 -4.914 1.00 84.81 181 SER A N 1
ATOM 1392 C CA . SER A 1 181 ? 4.187 22.004 -5.490 1.00 84.81 181 SER A CA 1
ATOM 1393 C C . SER A 1 181 ? 2.673 21.888 -5.497 1.00 84.81 181 SER A C 1
ATOM 1395 O O . SER A 1 181 ? 2.128 20.825 -5.820 1.00 84.81 181 SER A O 1
ATOM 1397 N N . ARG A 1 182 ? 1.988 22.984 -5.188 1.00 88.06 182 ARG A N 1
ATOM 1398 C CA . ARG A 1 182 ? 0.533 23.086 -5.310 1.00 88.06 182 ARG A CA 1
ATOM 1399 C C . ARG A 1 182 ? 0.038 22.626 -6.678 1.00 88.06 182 ARG A C 1
ATOM 1401 O O . ARG A 1 182 ? -0.870 21.807 -6.737 1.00 88.06 182 ARG A O 1
ATOM 1408 N N . ALA A 1 183 ? 0.674 23.079 -7.759 1.00 81.75 183 ALA A N 1
ATOM 1409 C CA . ALA A 1 183 ? 0.291 22.702 -9.119 1.00 81.75 183 ALA A CA 1
ATOM 1410 C C . ALA A 1 183 ? 0.355 21.180 -9.341 1.00 81.75 183 ALA A C 1
ATOM 1412 O O . ALA A 1 183 ? -0.576 20.595 -9.892 1.00 81.75 183 ALA A O 1
ATOM 1413 N N . THR A 1 184 ? 1.418 20.525 -8.863 1.00 76.31 184 THR A N 1
ATOM 1414 C CA . THR A 1 184 ? 1.549 19.063 -8.925 1.00 76.31 184 THR A CA 1
ATOM 1415 C C . THR A 1 184 ? 0.467 18.385 -8.090 1.00 76.31 184 THR A C 1
ATOM 1417 O O . THR A 1 184 ? -0.207 17.490 -8.585 1.00 76.31 184 THR A O 1
ATOM 1420 N N . LEU A 1 185 ? 0.260 18.809 -6.842 1.00 81.38 185 LEU A N 1
ATOM 1421 C CA . LEU A 1 185 ? -0.726 18.190 -5.952 1.00 81.38 185 LEU A CA 1
ATOM 1422 C C . LEU A 1 185 ? -2.157 18.326 -6.497 1.00 81.38 185 LEU A C 1
ATOM 1424 O O . LEU A 1 185 ? -2.900 17.346 -6.513 1.00 81.38 185 LEU A O 1
ATOM 1428 N N . GLU A 1 186 ? -2.524 19.500 -7.012 1.00 82.31 186 GLU A N 1
ATOM 1429 C CA . GLU A 1 186 ? -3.823 19.740 -7.652 1.00 82.31 186 GLU A CA 1
ATOM 1430 C C . GLU A 1 186 ? -4.005 18.884 -8.909 1.00 82.31 186 GLU A C 1
ATOM 1432 O O . GLU A 1 186 ? -5.074 18.303 -9.112 1.00 82.31 186 GLU A O 1
ATOM 1437 N N . LEU A 1 187 ? -2.967 18.760 -9.743 1.00 75.25 187 LEU A N 1
ATOM 1438 C CA . LEU A 1 187 ? -2.997 17.899 -10.924 1.00 75.25 187 LEU A CA 1
ATOM 1439 C C . LEU A 1 187 ? -3.221 16.434 -10.541 1.00 75.25 187 LEU A C 1
ATOM 1441 O O . LEU A 1 187 ? -4.044 15.756 -11.156 1.00 75.25 187 LEU A O 1
ATOM 1445 N N . LEU A 1 188 ? -2.529 15.948 -9.512 1.00 73.44 188 LEU A N 1
ATOM 1446 C CA . LEU A 1 188 ? -2.642 14.565 -9.055 1.00 73.44 188 LEU A CA 1
ATOM 1447 C C . LEU A 1 188 ? -4.036 14.256 -8.486 1.00 73.44 188 LEU A C 1
ATOM 1449 O O . LEU A 1 188 ? -4.604 13.216 -8.810 1.00 73.44 188 LEU A O 1
ATOM 1453 N N . VAL A 1 189 ? -4.620 15.178 -7.714 1.00 76.69 189 VAL A N 1
ATOM 1454 C CA . VAL A 1 189 ? -6.007 15.072 -7.218 1.00 76.69 189 VAL A CA 1
ATOM 1455 C C . VAL A 1 189 ? -7.015 15.061 -8.375 1.00 76.69 189 VAL A C 1
ATOM 1457 O O . VAL A 1 189 ? -7.996 14.315 -8.351 1.00 76.69 189 VAL A O 1
ATOM 1460 N N . ARG A 1 190 ? -6.772 15.856 -9.426 1.00 73.94 190 ARG A N 1
ATOM 1461 C CA . ARG A 1 190 ? -7.634 15.906 -10.621 1.00 73.94 190 ARG A CA 1
ATOM 1462 C C . ARG A 1 190 ? -7.485 14.696 -11.538 1.00 73.94 190 ARG A C 1
ATOM 1464 O O . ARG A 1 190 ? -8.445 14.365 -12.226 1.00 73.94 190 ARG A O 1
ATOM 1471 N N . SER A 1 191 ? -6.340 14.014 -11.533 1.00 65.12 191 SER A N 1
ATOM 1472 C CA . SER A 1 191 ? -6.025 12.877 -12.422 1.00 65.12 191 SER A CA 1
ATOM 1473 C C . SER A 1 191 ? -6.780 11.580 -12.072 1.00 65.12 191 SER A C 1
ATOM 1475 O O . SER A 1 191 ? -6.357 10.483 -12.429 1.00 65.12 191 SER A O 1
ATOM 1477 N N . ARG A 1 192 ? -7.903 11.686 -11.355 1.00 66.25 192 ARG A N 1
ATOM 1478 C CA . ARG A 1 192 ? -8.708 10.568 -10.861 1.00 66.25 192 ARG A CA 1
ATOM 1479 C C . ARG A 1 192 ? -9.420 9.817 -11.985 1.00 66.25 192 ARG A C 1
ATOM 1481 O O . ARG A 1 192 ? -9.944 10.414 -12.923 1.00 66.25 192 ARG A O 1
ATOM 1488 N N . GLY A 1 193 ? -9.488 8.494 -11.853 1.00 61.81 193 GLY A N 1
ATOM 1489 C CA . GLY A 1 193 ? -10.347 7.660 -12.689 1.00 61.81 193 GLY A CA 1
ATOM 1490 C C . GLY A 1 193 ? -11.775 7.603 -12.140 1.00 61.81 193 GLY A C 1
ATOM 1491 O O . GLY A 1 193 ? -12.023 7.946 -10.985 1.00 61.81 193 GLY A O 1
ATOM 1492 N N . ALA A 1 194 ? -12.719 7.088 -12.934 1.00 64.62 194 ALA A N 1
ATOM 1493 C CA . ALA A 1 194 ? -14.069 6.784 -12.446 1.00 64.62 194 ALA A CA 1
ATOM 1494 C C . ALA A 1 194 ? -14.087 5.924 -11.154 1.00 64.62 194 ALA A C 1
ATOM 1496 O O . ALA A 1 194 ? -14.871 6.249 -10.265 1.00 64.62 194 ALA A O 1
ATOM 1497 N N . PRO A 1 195 ? -13.205 4.910 -10.973 1.00 64.06 195 PRO A N 1
ATOM 1498 C CA . PRO A 1 195 ? -13.176 4.105 -9.745 1.00 64.06 195 PRO A CA 1
ATOM 1499 C C . PRO A 1 195 ? -12.801 4.882 -8.476 1.00 64.06 195 PRO A C 1
ATOM 1501 O O . PRO A 1 195 ? -13.109 4.437 -7.374 1.00 64.06 195 PRO A O 1
ATOM 1504 N N . SER A 1 196 ? -12.123 6.025 -8.610 1.00 72.69 196 SER A N 1
ATOM 1505 C CA . SER A 1 196 ? -11.649 6.824 -7.480 1.00 72.69 196 SER A CA 1
ATOM 1506 C C . SER A 1 196 ? -12.426 8.123 -7.254 1.00 72.69 196 SER A C 1
ATOM 1508 O O . SER A 1 196 ? -12.214 8.790 -6.242 1.00 72.69 196 SER A O 1
ATOM 1510 N N . ALA A 1 197 ? -13.375 8.455 -8.135 1.00 77.25 197 ALA A N 1
ATOM 1511 C CA . ALA A 1 197 ? -14.149 9.694 -8.079 1.00 77.25 197 ALA A CA 1
ATOM 1512 C C . ALA A 1 197 ? -14.857 9.907 -6.732 1.00 77.25 197 ALA A C 1
ATOM 1514 O O . ALA A 1 197 ? -14.705 10.967 -6.134 1.00 77.25 197 ALA A O 1
ATOM 1515 N N . THR A 1 198 ? -15.541 8.885 -6.207 1.00 83.25 198 THR A N 1
ATOM 1516 C CA . THR A 1 198 ? -16.274 8.981 -4.933 1.00 83.25 198 THR A CA 1
ATOM 1517 C C . THR A 1 198 ? -15.359 9.281 -3.744 1.00 83.25 198 THR A C 1
ATOM 1519 O O . THR A 1 198 ? -15.715 10.083 -2.884 1.00 83.25 198 THR A O 1
ATOM 1522 N N . MET A 1 199 ? -14.164 8.678 -3.694 1.00 87.19 199 MET A N 1
ATOM 1523 C CA . MET A 1 199 ? -13.195 8.968 -2.629 1.00 87.19 199 MET A CA 1
ATOM 1524 C C . MET A 1 199 ? -12.673 10.399 -2.731 1.00 87.19 199 MET A C 1
ATOM 1526 O O . MET A 1 199 ? -12.550 11.085 -1.720 1.00 87.19 199 MET A O 1
ATOM 1530 N N . GLU A 1 200 ? -12.375 10.856 -3.947 1.00 86.62 200 GLU A N 1
ATOM 1531 C CA . GLU A 1 200 ? -11.895 12.217 -4.182 1.00 86.62 200 GLU A CA 1
ATOM 1532 C C . GLU A 1 200 ? -12.954 13.271 -3.855 1.00 86.62 200 GLU A C 1
ATOM 1534 O O . GLU A 1 200 ? -12.638 14.283 -3.238 1.00 86.62 200 GLU A O 1
ATOM 1539 N N . GLU A 1 201 ? -14.217 13.026 -4.203 1.00 88.06 201 GLU A N 1
ATOM 1540 C CA . GLU A 1 201 ? -15.343 13.882 -3.819 1.00 88.06 201 GLU A CA 1
ATOM 1541 C C . GLU A 1 201 ? -15.506 13.943 -2.299 1.00 88.06 201 GLU A C 1
ATOM 1543 O O . GLU A 1 201 ? -15.653 15.030 -1.738 1.00 88.06 201 GLU A O 1
ATOM 1548 N N . ALA A 1 202 ? -15.409 12.796 -1.619 1.00 89.38 202 ALA A N 1
ATOM 1549 C CA . ALA A 1 202 ? -15.487 12.737 -0.164 1.00 89.38 202 ALA A CA 1
ATOM 1550 C C . ALA A 1 202 ? -14.334 13.497 0.515 1.00 89.38 202 ALA A C 1
ATOM 1552 O O . ALA A 1 202 ? -14.560 14.130 1.544 1.00 89.38 202 ALA A O 1
ATOM 1553 N N . LEU A 1 203 ? -13.128 13.474 -0.061 1.00 91.25 203 LEU A N 1
ATOM 1554 C CA . LEU A 1 203 ? -11.927 14.128 0.476 1.00 91.25 203 LEU A CA 1
ATOM 1555 C C . LEU A 1 203 ? -11.743 15.586 0.034 1.00 91.25 203 LEU A C 1
ATOM 1557 O O . LEU A 1 203 ? -10.882 16.279 0.585 1.00 91.25 203 LEU A O 1
ATOM 1561 N N . GLN A 1 204 ? -12.547 16.074 -0.914 1.00 90.69 204 GLN A N 1
ATOM 1562 C CA . GLN A 1 204 ? -12.475 17.445 -1.422 1.00 90.69 204 GLN A CA 1
ATOM 1563 C C . GLN A 1 204 ? -12.441 18.521 -0.315 1.00 90.69 204 GLN A C 1
ATOM 1565 O O . GLN A 1 204 ? -11.635 19.445 -0.447 1.00 90.69 204 GLN A O 1
ATOM 1570 N N . PRO A 1 205 ? -13.213 18.418 0.792 1.00 90.69 205 PRO A N 1
ATOM 1571 C CA . PRO A 1 205 ? -13.211 19.430 1.853 1.00 90.69 205 PRO A CA 1
ATOM 1572 C C . PRO A 1 205 ? -11.856 19.672 2.538 1.00 90.69 205 PRO A C 1
ATOM 1574 O O . PRO A 1 205 ? -11.638 20.750 3.081 1.00 90.69 205 PRO A O 1
ATOM 1577 N N . VAL A 1 206 ? -10.958 18.682 2.527 1.00 89.50 206 VAL A N 1
ATOM 1578 C CA . VAL A 1 206 ? -9.644 18.719 3.207 1.00 89.50 206 VAL A CA 1
ATOM 1579 C C . VAL A 1 206 ? -8.535 19.191 2.266 1.00 89.50 206 VAL A C 1
ATOM 1581 O O . VAL A 1 206 ? -7.444 19.554 2.701 1.00 89.50 206 VAL A O 1
ATOM 1584 N N . CYS A 1 207 ? -8.793 19.154 0.957 1.00 90.25 207 CYS A N 1
ATOM 1585 C CA . CYS A 1 207 ? -7.758 19.190 -0.066 1.00 90.25 207 CYS A CA 1
ATOM 1586 C C . CYS A 1 207 ? -6.879 20.445 0.012 1.00 90.25 207 CYS A C 1
ATOM 1588 O O . CYS A 1 207 ? -5.658 20.324 0.005 1.00 90.25 207 CYS A O 1
ATOM 1590 N N . ASP A 1 208 ? -7.472 21.632 0.137 1.00 90.50 208 ASP A N 1
ATOM 1591 C CA . ASP A 1 208 ? -6.716 22.890 0.103 1.00 90.50 208 ASP A CA 1
ATOM 1592 C C . ASP A 1 208 ? -5.790 23.066 1.310 1.00 90.50 208 ASP A C 1
ATOM 1594 O O . ASP A 1 208 ? -4.665 23.552 1.162 1.00 90.50 208 ASP A O 1
ATOM 1598 N N . GLU A 1 209 ? -6.236 22.637 2.492 1.00 90.19 209 GLU A N 1
ATOM 1599 C CA . GLU A 1 209 ? -5.445 22.697 3.725 1.00 90.19 209 GLU A CA 1
ATOM 1600 C C . GLU A 1 209 ? -4.314 21.681 3.711 1.00 90.19 209 GLU A C 1
ATOM 1602 O O . GLU A 1 209 ? -3.176 22.005 4.050 1.00 90.19 209 GLU A O 1
ATOM 1607 N N . TRP A 1 210 ? -4.612 20.462 3.261 1.00 91.69 210 TRP A N 1
ATOM 1608 C CA . TRP A 1 210 ? -3.610 19.424 3.078 1.00 91.69 210 TRP A CA 1
ATOM 1609 C C . TRP A 1 210 ? -2.544 19.845 2.056 1.00 91.69 210 TRP A C 1
ATOM 1611 O O . TRP A 1 210 ? -1.354 19.694 2.327 1.00 91.69 210 TRP A O 1
ATOM 1621 N N . ILE A 1 211 ? -2.941 20.451 0.928 1.00 92.06 211 ILE A N 1
ATOM 1622 C CA . ILE A 1 211 ? -2.000 21.024 -0.045 1.00 92.06 211 ILE A CA 1
ATOM 1623 C C . ILE A 1 211 ? -1.174 22.129 0.610 1.00 92.06 211 ILE A C 1
ATOM 1625 O O . ILE A 1 211 ? 0.047 22.123 0.484 1.00 92.06 211 ILE A O 1
ATOM 1629 N N . GLY A 1 212 ? -1.808 23.053 1.337 1.00 91.44 212 GLY A N 1
ATOM 1630 C CA . GLY A 1 212 ? -1.110 24.127 2.048 1.00 91.44 212 GLY A CA 1
ATOM 1631 C C . GLY A 1 212 ? -0.094 23.619 3.076 1.00 91.44 212 GLY A C 1
ATOM 1632 O O . GLY A 1 212 ? 0.950 24.235 3.254 1.00 91.44 212 GLY A O 1
ATOM 1633 N N . ALA A 1 213 ? -0.358 22.471 3.704 1.00 89.94 213 ALA A N 1
ATOM 1634 C CA . ALA A 1 213 ? 0.547 21.829 4.657 1.00 89.94 213 ALA A CA 1
ATOM 1635 C C . ALA A 1 213 ? 1.737 21.096 4.005 1.00 89.94 213 ALA A C 1
ATOM 1637 O O . ALA A 1 213 ? 2.647 20.667 4.717 1.00 89.94 213 ALA A O 1
ATOM 1638 N N . LEU A 1 214 ? 1.731 20.923 2.679 1.00 89.69 214 LEU A N 1
ATOM 1639 C CA . LEU A 1 214 ? 2.800 20.276 1.913 1.00 89.69 214 LEU A CA 1
ATOM 1640 C C . LEU A 1 214 ? 3.575 21.256 1.030 1.00 89.69 214 LEU A C 1
ATOM 1642 O O . LEU A 1 214 ? 4.780 21.085 0.858 1.00 89.69 214 LEU A O 1
ATOM 1646 N N . ASP A 1 215 ? 2.891 22.240 0.449 1.00 91.12 215 ASP A N 1
ATOM 1647 C CA . ASP A 1 215 ? 3.408 23.101 -0.615 1.00 91.12 215 ASP A CA 1
ATOM 1648 C C . ASP A 1 215 ? 4.741 23.774 -0.248 1.00 91.12 215 ASP A C 1
ATOM 1650 O O . ASP A 1 215 ? 4.918 24.338 0.832 1.00 91.12 215 ASP A O 1
ATOM 1654 N N . GLY A 1 216 ? 5.711 23.678 -1.155 1.00 88.44 216 GLY A N 1
ATOM 1655 C CA . GLY A 1 216 ? 7.062 24.211 -0.993 1.00 88.44 216 GLY A CA 1
ATOM 1656 C C . GLY A 1 216 ? 7.992 23.397 -0.086 1.00 88.44 216 GLY A C 1
ATOM 1657 O O . GLY A 1 216 ? 9.201 23.660 -0.090 1.00 88.44 216 GLY A O 1
ATOM 1658 N N . LEU A 1 217 ? 7.486 22.408 0.657 1.00 89.88 217 LEU A N 1
ATOM 1659 C CA . LEU A 1 217 ? 8.299 21.562 1.531 1.00 89.88 217 LEU A CA 1
ATOM 1660 C C . LEU A 1 217 ? 9.010 20.466 0.738 1.00 89.88 217 LEU A C 1
ATOM 1662 O O . LEU A 1 217 ? 8.459 19.905 -0.207 1.00 89.88 217 LEU A O 1
ATOM 1666 N N . CYS A 1 218 ? 10.228 20.131 1.158 1.00 89.69 218 CYS A N 1
ATOM 1667 C CA . CYS A 1 218 ? 10.966 18.991 0.625 1.00 89.69 218 CYS A CA 1
ATOM 1668 C C . CYS A 1 218 ? 10.326 17.659 1.055 1.00 89.69 218 CYS A C 1
ATOM 1670 O O . CYS A 1 218 ? 9.702 17.578 2.123 1.00 89.69 218 CYS A O 1
ATOM 1672 N N . LEU A 1 219 ? 10.526 16.613 0.248 1.00 87.50 219 LEU A N 1
ATOM 1673 C CA . LEU A 1 219 ? 10.106 15.247 0.556 1.00 87.50 219 LEU A CA 1
ATOM 1674 C C . LEU A 1 219 ? 10.781 14.750 1.839 1.00 87.50 219 LEU A C 1
ATOM 1676 O O . LEU A 1 219 ? 10.098 14.247 2.728 1.00 87.50 219 LEU A O 1
ATOM 1680 N N . PHE A 1 220 ? 12.099 14.930 1.941 1.00 91.62 220 PHE A N 1
ATOM 1681 C CA . PHE A 1 220 ? 12.867 14.752 3.172 1.00 91.62 220 PHE A CA 1
ATOM 1682 C C . PHE A 1 220 ? 14.218 15.471 3.093 1.00 91.62 220 PHE A C 1
ATOM 1684 O O . PHE A 1 220 ? 14.793 15.632 2.019 1.00 91.62 220 PHE A O 1
ATOM 1691 N N . THR A 1 221 ? 14.779 15.849 4.235 1.00 93.19 221 THR A N 1
ATOM 1692 C CA . THR A 1 221 ? 16.175 16.294 4.325 1.00 93.19 221 THR A CA 1
ATOM 1693 C C . THR A 1 221 ? 17.047 15.100 4.691 1.00 93.19 221 THR A C 1
ATOM 1695 O O . THR A 1 221 ? 16.848 14.502 5.747 1.00 93.19 221 THR A O 1
ATOM 1698 N N . LEU A 1 222 ? 18.007 14.728 3.835 1.00 93.12 222 LEU A N 1
ATOM 1699 C CA . LEU A 1 222 ? 18.995 13.712 4.204 1.00 93.12 222 LEU A CA 1
ATOM 1700 C C . LEU A 1 222 ? 19.999 14.326 5.179 1.00 93.12 222 LEU A C 1
ATOM 1702 O O . LEU A 1 222 ? 20.690 15.284 4.836 1.00 93.12 222 LEU A O 1
ATOM 1706 N N . LEU A 1 223 ? 20.083 13.748 6.368 1.00 92.62 223 LEU A N 1
ATOM 1707 C CA . LEU A 1 223 ? 21.003 14.167 7.405 1.00 92.62 223 LEU A CA 1
ATOM 1708 C C . LEU A 1 223 ? 22.397 13.549 7.225 1.00 92.62 223 LEU A C 1
ATOM 1710 O O . LEU A 1 223 ? 22.593 12.504 6.581 1.00 92.62 223 LEU A O 1
ATOM 1714 N N . ASP A 1 224 ? 23.376 14.196 7.847 1.00 87.31 224 ASP A N 1
ATOM 1715 C CA . ASP A 1 224 ? 24.701 13.621 8.044 1.00 87.31 224 ASP A CA 1
ATOM 1716 C C . ASP A 1 224 ? 24.649 12.436 9.021 1.00 87.31 224 ASP A C 1
ATOM 1718 O O . ASP A 1 224 ? 23.703 12.270 9.794 1.00 87.31 224 ASP A O 1
ATOM 1722 N N . GLU A 1 225 ? 25.652 11.562 8.956 1.00 78.62 225 GLU A N 1
ATOM 1723 C CA . GLU A 1 225 ? 25.648 10.284 9.683 1.00 78.62 225 GLU A CA 1
ATOM 1724 C C . GLU A 1 225 ? 25.661 10.451 11.207 1.00 78.62 225 GLU A C 1
ATOM 1726 O O . GLU A 1 225 ? 25.094 9.622 11.914 1.00 78.62 225 GLU A O 1
ATOM 1731 N N . ASP A 1 226 ? 26.192 11.560 11.717 1.00 82.94 226 ASP A N 1
ATOM 1732 C CA . ASP A 1 226 ? 26.242 11.853 13.154 1.00 82.94 226 ASP A CA 1
ATOM 1733 C C . ASP A 1 226 ? 25.144 12.821 13.614 1.00 82.94 226 ASP A C 1
ATOM 1735 O O . ASP A 1 226 ? 25.057 13.156 14.794 1.00 82.94 226 ASP A O 1
ATOM 1739 N N . ALA A 1 227 ? 24.284 13.272 12.697 1.00 84.50 227 ALA A N 1
ATOM 1740 C CA . ALA A 1 227 ? 23.213 14.196 13.032 1.00 84.50 227 ALA A CA 1
ATOM 1741 C C . ALA A 1 227 ? 22.188 13.551 13.977 1.00 84.50 227 ALA A C 1
ATOM 1743 O O . ALA A 1 227 ? 21.898 12.345 13.884 1.00 84.50 227 ALA A O 1
ATOM 1744 N N . ASP A 1 228 ? 21.627 14.389 14.854 1.00 79.12 228 ASP A N 1
ATOM 1745 C CA . ASP A 1 228 ? 20.521 14.013 15.726 1.00 79.12 228 ASP A CA 1
ATOM 1746 C C . ASP A 1 228 ? 19.305 13.597 14.886 1.00 79.12 228 ASP A C 1
ATOM 1748 O O . ASP A 1 228 ? 18.937 14.260 13.920 1.00 79.12 228 ASP A O 1
ATOM 1752 N N . PHE A 1 229 ? 18.703 12.472 15.261 1.00 81.69 229 PHE A N 1
ATOM 1753 C CA . PHE A 1 229 ? 17.532 11.881 14.614 1.00 81.69 229 PHE A CA 1
ATOM 1754 C C . PHE A 1 229 ? 16.399 11.664 15.631 1.00 81.69 229 PHE A C 1
ATOM 1756 O O . PHE A 1 229 ? 15.611 10.718 15.540 1.00 81.69 229 PHE A O 1
ATOM 1763 N N . SER A 1 230 ? 16.338 12.533 16.643 1.00 69.25 230 SER A N 1
ATOM 1764 C CA . SER A 1 230 ? 15.330 12.533 17.709 1.00 69.25 230 SER A CA 1
ATOM 1765 C C . SER A 1 230 ? 13.928 12.942 17.231 1.00 69.25 230 SER A C 1
ATOM 1767 O O . SER A 1 230 ? 12.938 12.570 17.864 1.00 69.25 230 SER A O 1
ATOM 1769 N N . GLY A 1 231 ? 13.833 13.593 16.065 1.00 65.50 231 GLY A N 1
ATOM 1770 C CA . GLY A 1 231 ? 12.587 13.910 15.366 1.00 65.50 231 GLY A CA 1
ATOM 1771 C C . GLY A 1 231 ? 12.110 15.344 15.558 1.00 65.50 231 GLY A C 1
ATOM 1772 O O . GLY A 1 231 ? 12.323 15.963 16.595 1.00 65.50 231 GLY A O 1
ATOM 1773 N N . GLY A 1 232 ? 11.430 15.869 14.537 1.00 67.88 232 GLY A N 1
ATOM 1774 C CA . GLY A 1 232 ? 10.962 17.250 14.508 1.00 67.88 232 GLY A CA 1
ATOM 1775 C C . GLY A 1 232 ? 9.798 17.478 13.544 1.00 67.88 232 GLY A C 1
ATOM 1776 O O . GLY A 1 232 ? 9.132 16.545 13.096 1.00 67.88 232 GLY A O 1
ATOM 1777 N N . GLU A 1 233 ? 9.539 18.751 13.237 1.00 73.88 233 GLU A N 1
ATOM 1778 C CA . GLU A 1 233 ? 8.473 19.179 12.315 1.00 73.88 233 GLU A CA 1
ATOM 1779 C C . GLU A 1 233 ? 8.826 18.911 10.839 1.00 73.88 233 GLU A C 1
ATOM 1781 O O . GLU A 1 233 ? 7.954 18.886 9.963 1.00 73.88 233 GLU A O 1
ATOM 1786 N N . ALA A 1 234 ? 10.113 18.702 10.553 1.00 85.62 234 ALA A N 1
ATOM 1787 C CA . ALA A 1 234 ? 10.619 18.326 9.244 1.00 85.62 234 ALA A CA 1
ATOM 1788 C C . ALA A 1 234 ? 10.512 16.813 9.013 1.00 85.62 234 ALA A C 1
ATOM 1790 O O . ALA A 1 234 ? 10.454 16.019 9.948 1.00 85.62 234 ALA A O 1
ATOM 1791 N N . VAL A 1 235 ? 10.494 16.422 7.737 1.00 92.19 235 VAL A N 1
ATOM 1792 C CA . VAL A 1 235 ? 10.758 15.034 7.365 1.00 92.19 235 VAL A CA 1
ATOM 1793 C C . VAL A 1 235 ? 12.256 14.903 7.147 1.00 92.19 235 VAL A C 1
ATOM 1795 O O . VAL A 1 235 ? 12.828 15.600 6.309 1.00 92.19 235 VAL A O 1
ATOM 1798 N N . GLU A 1 236 ? 12.881 14.018 7.899 1.00 94.00 236 GLU A N 1
ATOM 1799 C CA . GLU A 1 236 ? 14.322 13.810 7.922 1.00 94.00 236 GLU A CA 1
ATOM 1800 C C . GLU A 1 236 ? 14.627 12.361 7.563 1.00 94.00 236 GLU A C 1
ATOM 1802 O O . GLU A 1 236 ? 13.889 11.451 7.941 1.00 94.00 236 GLU A O 1
ATOM 1807 N N . ALA A 1 237 ? 15.716 12.140 6.838 1.00 93.81 237 ALA A N 1
ATOM 1808 C CA . ALA A 1 237 ? 16.182 10.819 6.452 1.00 93.81 237 ALA A CA 1
ATOM 1809 C C . ALA A 1 237 ? 17.628 10.601 6.894 1.00 93.81 237 ALA A C 1
ATOM 1811 O O . ALA A 1 237 ? 18.434 11.529 6.876 1.00 93.81 237 ALA A O 1
ATOM 1812 N N . LYS A 1 238 ? 17.981 9.362 7.222 1.00 91.94 238 LYS A N 1
ATOM 1813 C CA . LYS A 1 238 ? 19.339 8.967 7.599 1.00 91.94 238 LYS A CA 1
ATOM 1814 C C . LYS A 1 238 ? 19.653 7.579 7.057 1.00 91.94 238 LYS A C 1
ATOM 1816 O O . LYS A 1 238 ? 18.822 6.680 7.141 1.00 91.94 238 LYS A O 1
ATOM 1821 N N . THR A 1 239 ? 20.852 7.396 6.510 1.00 89.94 239 THR A N 1
ATOM 1822 C CA . THR A 1 239 ? 21.377 6.063 6.183 1.00 89.94 239 THR A CA 1
ATOM 1823 C C . THR A 1 239 ? 22.085 5.499 7.403 1.00 89.94 239 THR A C 1
ATOM 1825 O O . THR A 1 239 ? 22.914 6.187 7.996 1.00 89.94 239 THR A O 1
ATOM 1828 N N . VAL A 1 240 ? 21.784 4.261 7.772 1.00 85.06 240 VAL A N 1
ATOM 1829 C CA . VAL A 1 240 ? 22.457 3.543 8.859 1.00 85.06 240 VAL A CA 1
ATOM 1830 C C . VAL A 1 240 ? 22.779 2.124 8.408 1.00 85.06 240 VAL A C 1
ATOM 1832 O O . VAL A 1 240 ? 22.132 1.593 7.506 1.00 85.06 240 VAL A O 1
ATOM 1835 N N . VAL A 1 241 ? 23.771 1.499 9.036 1.00 80.69 241 VAL A N 1
ATOM 1836 C CA . VAL A 1 241 ? 24.045 0.072 8.841 1.00 80.69 241 VAL A CA 1
ATOM 1837 C C . VAL A 1 241 ? 23.348 -0.701 9.955 1.00 80.69 241 VAL A C 1
ATOM 1839 O O . VAL A 1 241 ? 23.655 -0.505 11.129 1.00 80.69 241 VAL A O 1
ATOM 1842 N N . GLN A 1 242 ? 22.405 -1.566 9.593 1.00 75.44 242 GLN A N 1
ATOM 1843 C CA . GLN A 1 242 ? 21.694 -2.455 10.514 1.00 75.44 242 GLN A CA 1
ATOM 1844 C C . GLN A 1 242 ? 21.821 -3.891 10.023 1.00 75.44 242 GLN A C 1
ATOM 1846 O O . GLN A 1 242 ? 21.603 -4.160 8.845 1.00 75.44 242 GLN A O 1
ATOM 1851 N N . ASP A 1 243 ? 22.221 -4.796 10.918 1.00 71.75 243 ASP A N 1
ATOM 1852 C CA . ASP A 1 243 ? 22.417 -6.222 10.625 1.00 71.75 243 ASP A CA 1
ATOM 1853 C C . ASP A 1 243 ? 23.278 -6.484 9.373 1.00 71.75 243 ASP A C 1
ATOM 1855 O O . ASP A 1 243 ? 23.030 -7.400 8.591 1.00 71.75 243 ASP A O 1
ATOM 1859 N N . GLY A 1 244 ? 24.299 -5.644 9.166 1.00 69.69 244 GLY A N 1
ATOM 1860 C CA . GLY A 1 244 ? 25.192 -5.741 8.013 1.00 69.69 244 GLY A CA 1
ATOM 1861 C C . GLY A 1 244 ? 24.582 -5.254 6.696 1.00 69.69 244 GLY A C 1
ATOM 1862 O O . GLY A 1 244 ? 25.126 -5.563 5.646 1.00 69.69 244 GLY A O 1
ATOM 1863 N N . VAL A 1 245 ? 23.492 -4.486 6.712 1.00 75.19 245 VAL A N 1
ATOM 1864 C CA . VAL A 1 245 ? 22.839 -3.935 5.515 1.00 75.19 245 VAL A CA 1
ATOM 1865 C C . VAL A 1 245 ? 22.678 -2.424 5.656 1.00 75.19 245 VAL A C 1
ATOM 1867 O O . VAL A 1 245 ? 22.340 -1.923 6.728 1.00 75.19 245 VAL A O 1
ATOM 1870 N N . VAL A 1 246 ? 22.893 -1.680 4.568 1.00 80.12 246 VAL A N 1
ATOM 1871 C CA . VAL A 1 246 ? 22.553 -0.250 4.518 1.00 80.12 246 VAL A CA 1
ATOM 1872 C C . VAL A 1 246 ? 21.034 -0.104 4.456 1.00 80.12 246 VAL A C 1
ATOM 1874 O O . VAL A 1 246 ? 20.396 -0.548 3.499 1.00 80.12 246 VAL A O 1
ATOM 1877 N N . VAL A 1 247 ? 20.455 0.556 5.455 1.00 85.94 247 VAL A N 1
ATOM 1878 C CA . VAL A 1 247 ? 19.033 0.907 5.502 1.00 85.94 247 VAL A CA 1
ATOM 1879 C C . VAL A 1 247 ? 18.857 2.420 5.598 1.00 85.94 247 VAL A C 1
ATOM 1881 O O . VAL A 1 247 ? 19.698 3.135 6.142 1.00 85.94 247 VAL A O 1
ATOM 1884 N N . VAL A 1 248 ? 17.746 2.918 5.067 1.00 90.56 248 VAL A N 1
ATOM 1885 C CA . VAL A 1 248 ? 17.311 4.306 5.193 1.00 90.56 248 VAL A CA 1
ATOM 1886 C C . VAL A 1 248 ? 16.205 4.371 6.237 1.00 90.56 248 VAL A C 1
ATOM 1888 O O . VAL A 1 248 ? 15.166 3.719 6.098 1.00 90.56 248 VAL A O 1
ATOM 1891 N N . LEU A 1 249 ? 16.428 5.171 7.273 1.00 91.94 249 LEU A N 1
ATOM 1892 C CA . LEU A 1 249 ? 15.411 5.577 8.233 1.00 91.94 249 LEU A CA 1
ATOM 1893 C C . LEU A 1 249 ? 14.854 6.927 7.800 1.00 91.94 249 LEU A C 1
ATOM 1895 O O . LEU A 1 249 ? 15.628 7.822 7.470 1.00 91.94 249 LEU A O 1
ATOM 1899 N N . VAL A 1 250 ? 13.535 7.092 7.823 1.00 93.12 250 VAL A N 1
ATOM 1900 C CA . VAL A 1 250 ? 12.872 8.375 7.556 1.00 93.12 250 VAL A CA 1
ATOM 1901 C C . VAL A 1 250 ? 11.876 8.673 8.655 1.00 93.12 250 VAL A C 1
ATOM 1903 O O . VAL A 1 250 ? 11.044 7.825 8.955 1.00 93.12 250 VAL A O 1
ATOM 1906 N N . GLN A 1 251 ? 11.944 9.864 9.240 1.00 92.81 251 GLN A N 1
ATOM 1907 C CA . GLN A 1 251 ? 11.128 10.273 10.375 1.00 92.81 251 GLN A CA 1
ATOM 1908 C C . GLN A 1 251 ? 10.511 11.653 10.154 1.00 92.81 251 GLN A C 1
ATOM 1910 O O . GLN A 1 251 ? 11.127 12.513 9.537 1.00 92.81 251 GLN A O 1
ATOM 1915 N N . GLY A 1 252 ? 9.299 11.870 10.656 1.00 92.38 252 GLY A N 1
ATOM 1916 C CA . GLY A 1 252 ? 8.584 13.144 10.537 1.00 92.38 252 GLY A CA 1
ATOM 1917 C C . GLY A 1 252 ? 7.067 12.977 10.668 1.00 92.38 252 GLY A C 1
ATOM 1918 O O . GLY A 1 252 ? 6.594 11.884 11.002 1.00 92.38 252 GLY A O 1
ATOM 1919 N N . PRO A 1 253 ? 6.275 14.036 10.422 1.00 91.69 253 PRO A N 1
ATOM 1920 C CA . PRO A 1 253 ? 4.817 13.972 10.504 1.00 91.69 253 PRO A CA 1
ATOM 1921 C C . PRO A 1 253 ? 4.242 12.877 9.599 1.00 91.69 253 PRO A C 1
ATOM 1923 O O . PRO A 1 253 ? 4.597 12.797 8.419 1.00 91.69 253 PRO A O 1
ATOM 1926 N N . TRP A 1 254 ? 3.329 12.054 10.126 1.00 92.81 254 TRP A N 1
ATOM 1927 C CA . TRP A 1 254 ? 2.847 10.850 9.434 1.00 92.81 254 TRP A CA 1
ATOM 1928 C C . TRP A 1 254 ? 2.358 11.113 8.008 1.00 92.81 254 TRP A C 1
ATOM 1930 O O . TRP A 1 254 ? 2.833 10.484 7.059 1.00 92.81 254 TRP A O 1
ATOM 1940 N N . PHE A 1 255 ? 1.482 12.107 7.857 1.00 91.94 255 PHE A N 1
ATOM 1941 C CA . PHE A 1 255 ? 0.886 12.477 6.576 1.00 91.94 255 PHE A CA 1
ATOM 1942 C C . PHE A 1 255 ? 1.912 12.911 5.518 1.00 91.94 255 PHE A C 1
ATOM 1944 O O . PHE A 1 255 ? 1.602 12.887 4.329 1.00 91.94 255 PHE A O 1
ATOM 1951 N N . ARG A 1 256 ? 3.130 13.293 5.923 1.00 90.81 256 ARG A N 1
ATOM 1952 C CA . ARG A 1 256 ? 4.234 13.654 5.022 1.00 90.81 256 ARG A CA 1
ATOM 1953 C C . ARG A 1 256 ? 5.149 12.466 4.758 1.00 90.81 256 ARG A C 1
ATOM 1955 O O . ARG A 1 256 ? 5.452 12.174 3.606 1.00 90.81 256 ARG A O 1
ATOM 1962 N N . CYS A 1 257 ? 5.540 11.744 5.808 1.00 91.00 257 CYS A N 1
ATOM 1963 C CA . CYS A 1 257 ? 6.431 10.588 5.698 1.00 91.00 257 CYS A CA 1
ATOM 1964 C C . CYS A 1 257 ? 5.872 9.460 4.830 1.00 91.00 257 CYS A C 1
ATOM 1966 O O . CYS A 1 257 ? 6.649 8.711 4.241 1.00 91.00 257 CYS A O 1
ATOM 1968 N N . THR A 1 258 ? 4.546 9.330 4.718 1.00 90.44 258 THR A N 1
ATOM 1969 C CA . THR A 1 258 ? 3.937 8.294 3.870 1.00 90.44 258 THR A CA 1
ATOM 1970 C C . THR A 1 258 ? 4.387 8.378 2.403 1.00 90.44 258 THR A C 1
ATOM 1972 O O . THR A 1 258 ? 4.514 7.341 1.746 1.00 90.44 258 THR A O 1
ATOM 1975 N N . PHE A 1 259 ? 4.708 9.585 1.909 1.00 88.75 259 PHE A N 1
ATOM 1976 C CA . PHE A 1 259 ? 5.211 9.819 0.550 1.00 88.75 259 PHE A CA 1
ATOM 1977 C C . PHE A 1 259 ? 6.638 9.324 0.332 1.00 88.75 259 PHE A C 1
ATOM 1979 O O . PHE A 1 259 ? 7.075 9.228 -0.808 1.00 88.75 259 PHE A O 1
ATOM 1986 N N . CYS A 1 260 ? 7.385 9.009 1.390 1.00 87.81 260 CYS A N 1
ATOM 1987 C CA . CYS A 1 260 ? 8.772 8.580 1.257 1.00 87.81 260 CYS A CA 1
ATOM 1988 C C . CYS A 1 260 ? 8.896 7.098 0.867 1.00 87.81 260 CYS A C 1
ATOM 1990 O O . CYS A 1 260 ? 9.913 6.729 0.295 1.00 87.81 260 CYS A O 1
ATOM 1992 N N . GLU A 1 261 ? 7.886 6.252 1.129 1.00 86.94 261 GLU A N 1
ATOM 1993 C CA . GLU A 1 261 ? 7.964 4.796 0.891 1.00 86.94 261 GLU A CA 1
ATOM 1994 C C . GLU A 1 261 ? 8.374 4.472 -0.554 1.00 86.94 261 GLU A C 1
ATOM 1996 O O . GLU A 1 261 ? 9.404 3.846 -0.783 1.00 86.94 261 GLU A O 1
ATOM 2001 N N . THR A 1 262 ? 7.580 4.903 -1.532 1.00 82.44 262 THR A N 1
ATOM 2002 C CA . THR A 1 262 ? 7.774 4.526 -2.937 1.00 82.44 262 THR A CA 1
ATOM 2003 C C . THR A 1 262 ? 9.044 5.137 -3.546 1.00 82.44 262 THR A C 1
ATOM 2005 O O . THR A 1 262 ? 9.829 4.368 -4.107 1.00 82.44 262 THR A O 1
ATOM 2008 N N . PRO A 1 263 ? 9.338 6.445 -3.384 1.00 81.31 263 PRO A N 1
ATOM 2009 C CA . PRO A 1 263 ? 10.561 7.044 -3.919 1.00 81.31 263 PRO A CA 1
ATOM 2010 C C . PRO A 1 263 ? 11.847 6.440 -3.346 1.00 81.31 263 PRO A C 1
ATOM 2012 O O . PRO A 1 263 ? 12.810 6.253 -4.087 1.00 81.31 263 PRO A O 1
ATOM 2015 N N . LEU A 1 264 ? 11.874 6.097 -2.050 1.00 85.00 264 LEU A N 1
ATOM 2016 C CA . LEU A 1 264 ? 13.023 5.415 -1.441 1.00 85.00 264 LEU A CA 1
ATOM 2017 C C . LEU A 1 264 ? 13.243 4.031 -2.055 1.00 85.00 264 LEU A C 1
ATOM 2019 O O . LEU A 1 264 ? 14.371 3.650 -2.356 1.00 85.00 264 LEU A O 1
ATOM 2023 N N . LEU A 1 265 ? 12.165 3.274 -2.253 1.00 83.81 265 LEU A N 1
ATOM 2024 C CA . LEU A 1 265 ? 12.258 1.932 -2.817 1.00 83.81 265 LEU A CA 1
ATOM 2025 C C . LEU A 1 265 ? 12.701 1.936 -4.274 1.00 83.81 265 LEU A C 1
ATOM 2027 O O . LEU A 1 265 ? 13.529 1.113 -4.659 1.00 83.81 265 LEU A O 1
ATOM 2031 N N . GLN A 1 266 ? 12.222 2.889 -5.061 1.00 79.81 266 GLN A N 1
ATOM 2032 C CA . GLN A 1 266 ? 12.642 3.026 -6.447 1.00 79.81 266 GLN A CA 1
ATOM 2033 C C . GLN A 1 266 ? 14.079 3.503 -6.586 1.00 79.81 266 GLN A C 1
ATOM 2035 O O . GLN A 1 266 ? 14.801 2.942 -7.401 1.00 79.81 266 GLN A O 1
ATOM 2040 N N . VAL A 1 267 ? 14.533 4.483 -5.793 1.00 81.19 267 VAL A N 1
ATOM 2041 C CA . VAL A 1 267 ? 15.939 4.913 -5.871 1.00 81.19 267 VAL A CA 1
ATOM 2042 C C . VAL A 1 267 ? 16.876 3.784 -5.447 1.00 81.19 267 VAL A C 1
ATOM 2044 O O . VAL A 1 267 ? 17.924 3.605 -6.059 1.00 81.19 267 VAL A O 1
ATOM 2047 N N . MET A 1 268 ? 16.479 2.957 -4.472 1.00 82.00 268 MET A N 1
ATOM 2048 C CA . MET A 1 268 ? 17.202 1.727 -4.137 1.00 82.00 268 MET A CA 1
ATOM 2049 C C . MET A 1 268 ? 17.188 0.724 -5.298 1.00 82.00 268 MET A C 1
ATOM 2051 O O . MET A 1 268 ? 18.242 0.202 -5.662 1.00 82.00 268 MET A O 1
ATOM 2055 N N . ALA A 1 269 ? 16.023 0.457 -5.897 1.00 79.88 269 ALA A N 1
ATOM 2056 C CA . ALA A 1 269 ? 15.886 -0.474 -7.016 1.00 79.88 269 ALA A CA 1
ATOM 2057 C C . ALA A 1 269 ? 16.711 -0.028 -8.232 1.00 79.88 269 ALA A C 1
ATOM 2059 O O . ALA A 1 269 ? 17.469 -0.826 -8.783 1.00 79.88 269 ALA A O 1
ATOM 2060 N N . GLN A 1 270 ? 16.624 1.246 -8.616 1.00 79.06 270 GLN A N 1
ATOM 2061 C CA . GLN A 1 270 ? 17.404 1.840 -9.698 1.00 79.06 270 GLN A CA 1
ATOM 2062 C C . GLN A 1 270 ? 18.903 1.766 -9.396 1.00 79.06 270 GLN A C 1
ATOM 2064 O O . GLN A 1 270 ? 19.661 1.237 -10.205 1.00 79.06 270 GLN A O 1
ATOM 2069 N N . PHE A 1 271 ? 19.336 2.198 -8.210 1.00 78.81 271 PHE A N 1
ATOM 2070 C CA . PHE A 1 271 ? 20.750 2.175 -7.839 1.00 78.81 271 PHE A CA 1
ATOM 2071 C C . PHE A 1 271 ? 21.339 0.757 -7.893 1.00 78.81 271 PHE A C 1
ATOM 2073 O O . PHE A 1 271 ? 22.396 0.545 -8.486 1.00 78.81 271 PHE A O 1
ATOM 2080 N N . MET A 1 272 ? 20.637 -0.242 -7.346 1.00 77.94 272 MET A N 1
ATOM 2081 C CA . MET A 1 272 ? 21.089 -1.635 -7.434 1.00 77.94 272 MET A CA 1
ATOM 2082 C C . MET A 1 272 ? 21.106 -2.150 -8.877 1.00 77.94 272 MET A C 1
ATOM 2084 O O . MET A 1 272 ? 21.990 -2.918 -9.252 1.00 77.94 272 MET A O 1
ATOM 2088 N N . THR A 1 273 ? 20.157 -1.714 -9.707 1.00 77.25 273 THR A N 1
ATOM 2089 C CA . THR A 1 273 ? 20.120 -2.061 -11.133 1.00 77.25 273 THR A CA 1
ATOM 2090 C C . THR A 1 273 ? 21.356 -1.583 -11.869 1.00 77.25 273 THR A C 1
ATOM 2092 O O . THR A 1 273 ? 21.979 -2.339 -12.615 1.00 77.25 273 THR A O 1
ATOM 2095 N N . GLU A 1 274 ? 21.704 -0.325 -11.658 1.00 75.75 274 GLU A N 1
ATOM 2096 C CA . GLU A 1 274 ? 22.827 0.333 -12.313 1.00 75.75 274 GLU A CA 1
ATOM 2097 C C . GLU A 1 274 ? 24.163 -0.219 -11.801 1.00 75.75 274 GLU A C 1
ATOM 2099 O O . GLU A 1 274 ? 25.087 -0.448 -12.583 1.00 75.75 274 GLU A O 1
ATOM 2104 N N . ALA A 1 275 ? 24.252 -0.541 -10.508 1.00 74.12 275 ALA A N 1
ATOM 2105 C CA . ALA A 1 275 ? 25.407 -1.230 -9.942 1.00 74.12 275 ALA A CA 1
ATOM 2106 C C . ALA A 1 275 ? 25.616 -2.623 -10.573 1.00 74.12 275 ALA A C 1
ATOM 2108 O O . ALA A 1 275 ? 26.737 -2.984 -10.920 1.00 74.12 275 ALA A O 1
ATOM 2109 N N . MET A 1 276 ? 24.555 -3.405 -10.794 1.00 72.25 276 MET A N 1
ATOM 2110 C CA . MET A 1 276 ? 24.674 -4.722 -11.445 1.00 72.25 276 MET A CA 1
ATOM 2111 C C . MET A 1 276 ? 25.045 -4.624 -12.927 1.00 72.25 276 MET A C 1
ATOM 2113 O O . MET A 1 276 ? 25.925 -5.337 -13.404 1.00 72.25 276 MET A O 1
ATOM 2117 N N . THR A 1 277 ? 24.404 -3.718 -13.666 1.00 71.88 277 THR A N 1
ATOM 2118 C CA . THR A 1 277 ? 24.674 -3.562 -15.106 1.00 71.88 277 THR A CA 1
ATOM 2119 C C . THR A 1 277 ? 26.090 -3.045 -15.362 1.00 71.88 277 THR A C 1
ATOM 2121 O O . THR A 1 277 ? 26.789 -3.543 -16.242 1.00 71.88 277 THR A O 1
ATOM 2124 N N . SER A 1 278 ? 26.576 -2.115 -14.534 1.00 68.31 278 SER A N 1
ATOM 2125 C CA . SER A 1 278 ? 27.958 -1.615 -14.616 1.00 68.31 278 SER A CA 1
ATOM 2126 C C . SER A 1 278 ? 29.025 -2.647 -14.230 1.00 68.31 278 SER A C 1
ATOM 2128 O O . SER A 1 278 ? 30.183 -2.497 -14.621 1.00 68.31 278 SER A O 1
ATOM 2130 N N . THR A 1 279 ? 28.656 -3.703 -13.500 1.00 65.31 279 THR A N 1
ATOM 2131 C CA . THR A 1 279 ? 29.579 -4.755 -13.043 1.00 65.31 279 THR A CA 1
ATOM 2132 C C . THR A 1 279 ? 29.611 -5.987 -13.947 1.00 65.31 279 THR A C 1
ATOM 2134 O O . THR A 1 279 ? 30.411 -6.893 -13.711 1.00 65.31 279 THR A O 1
ATOM 2137 N N . GLY A 1 280 ? 28.823 -5.986 -15.028 1.00 62.00 280 GLY A N 1
ATOM 2138 C CA . GLY A 1 280 ? 28.906 -6.971 -16.109 1.00 62.00 280 GLY A CA 1
ATOM 2139 C C . GLY A 1 280 ? 27.888 -8.114 -16.053 1.00 62.00 280 GLY A C 1
ATOM 2140 O O . GLY A 1 280 ? 28.086 -9.097 -16.761 1.00 62.00 280 GLY A O 1
ATOM 2141 N N . ASP A 1 281 ? 26.824 -8.006 -15.246 1.00 63.81 281 ASP A N 1
ATOM 2142 C CA . ASP A 1 281 ? 25.708 -8.976 -15.219 1.00 63.81 281 ASP A CA 1
ATOM 2143 C C . ASP A 1 281 ? 24.975 -9.031 -16.579 1.00 63.81 281 ASP A C 1
ATOM 2145 O O . ASP A 1 281 ? 24.870 -10.073 -17.227 1.00 63.81 281 ASP A O 1
ATOM 2149 N N . ALA A 1 282 ? 24.549 -7.863 -17.063 1.00 67.06 282 ALA A N 1
ATOM 2150 C CA . ALA A 1 282 ? 24.077 -7.600 -18.420 1.00 67.06 282 ALA A CA 1
ATOM 2151 C C . ALA A 1 282 ? 24.301 -6.112 -18.730 1.00 67.06 282 ALA A C 1
ATOM 2153 O O . ALA A 1 282 ? 24.299 -5.289 -17.813 1.00 67.06 282 ALA A O 1
ATOM 2154 N N . ASP A 1 283 ? 24.461 -5.738 -20.001 1.00 73.69 283 ASP A N 1
ATOM 2155 C CA . ASP A 1 283 ? 24.340 -4.323 -20.355 1.00 73.69 283 ASP A CA 1
ATOM 2156 C C . ASP A 1 283 ? 22.879 -3.851 -20.195 1.00 73.69 283 ASP A C 1
ATOM 2158 O O . ASP A 1 283 ? 21.939 -4.648 -20.097 1.00 73.69 283 ASP A O 1
ATOM 2162 N N . ALA A 1 284 ? 22.675 -2.535 -20.114 1.00 77.06 284 ALA A N 1
ATOM 2163 C CA . ALA A 1 284 ? 21.356 -1.963 -19.845 1.00 77.06 284 ALA A CA 1
ATOM 2164 C C . ALA A 1 284 ? 20.302 -2.342 -20.903 1.00 77.06 284 ALA A C 1
ATOM 2166 O O . ALA A 1 284 ? 19.143 -2.601 -20.564 1.00 77.06 284 ALA A O 1
ATOM 2167 N N . ALA A 1 285 ? 20.704 -2.432 -22.174 1.00 82.56 285 ALA A N 1
ATOM 2168 C CA . ALA A 1 285 ? 19.833 -2.863 -23.264 1.00 82.56 285 ALA A CA 1
ATOM 2169 C C . ALA A 1 285 ? 19.457 -4.351 -23.140 1.00 82.56 285 ALA A C 1
ATOM 2171 O O . ALA A 1 285 ? 18.298 -4.718 -23.337 1.00 82.56 285 ALA A O 1
ATOM 2172 N N . GLY A 1 286 ? 20.402 -5.213 -22.763 1.00 80.69 286 GLY A N 1
ATOM 2173 C CA . GLY A 1 286 ? 20.170 -6.627 -22.486 1.00 80.69 286 GLY A CA 1
ATOM 2174 C C . GLY A 1 286 ? 19.177 -6.837 -21.346 1.00 80.69 286 GLY A C 1
ATOM 2175 O O . GLY A 1 286 ? 18.253 -7.641 -21.491 1.00 80.69 286 GLY A O 1
ATOM 2176 N N . TRP A 1 287 ? 19.306 -6.061 -20.264 1.00 80.06 287 TRP A N 1
ATOM 2177 C CA . TRP A 1 287 ? 18.336 -6.056 -19.164 1.00 80.06 287 TRP A CA 1
ATOM 2178 C C . TRP A 1 287 ? 16.938 -5.621 -19.634 1.00 80.06 287 TRP A C 1
ATOM 2180 O O . TRP A 1 287 ? 15.959 -6.333 -19.400 1.00 80.06 287 TRP A O 1
ATOM 2190 N N . CYS A 1 288 ? 16.837 -4.499 -20.359 1.00 84.06 288 CYS A N 1
ATOM 2191 C CA . CYS A 1 288 ? 15.559 -4.008 -20.888 1.00 84.06 288 CYS A CA 1
ATOM 2192 C C . CYS A 1 288 ? 14.893 -5.030 -21.821 1.00 84.06 288 CYS A C 1
ATOM 2194 O O . CYS A 1 288 ? 13.672 -5.203 -21.789 1.00 84.06 288 CYS A O 1
ATOM 2196 N N . ARG A 1 289 ? 15.685 -5.730 -22.647 1.00 85.00 289 ARG A N 1
ATOM 2197 C CA . ARG A 1 289 ? 15.174 -6.737 -23.585 1.00 85.00 289 ARG A CA 1
ATOM 2198 C C . ARG A 1 289 ? 14.521 -7.891 -22.841 1.00 85.00 289 ARG A C 1
ATOM 2200 O O . ARG A 1 289 ? 13.428 -8.309 -23.205 1.00 85.00 289 ARG A O 1
ATOM 2207 N N . GLU A 1 290 ? 15.154 -8.389 -21.788 1.00 81.50 290 GLU A N 1
ATOM 2208 C CA . GLU A 1 290 ? 14.562 -9.439 -20.964 1.00 81.50 290 GLU A CA 1
ATOM 2209 C C . GLU A 1 290 ? 13.296 -8.963 -20.244 1.00 81.50 290 GLU A C 1
ATOM 2211 O O . GLU A 1 290 ? 12.282 -9.664 -20.264 1.00 81.50 290 GLU A O 1
ATOM 2216 N N . ALA A 1 291 ? 13.330 -7.765 -19.654 1.00 83.75 291 ALA A N 1
ATOM 2217 C CA . ALA A 1 291 ? 12.167 -7.184 -18.990 1.00 83.75 291 ALA A CA 1
ATOM 2218 C C . ALA A 1 291 ? 10.965 -7.103 -19.950 1.00 83.75 291 ALA A C 1
ATOM 2220 O O . ALA A 1 291 ? 9.849 -7.475 -19.584 1.00 83.75 291 ALA A O 1
ATOM 2221 N N . CYS A 1 292 ? 11.205 -6.731 -21.214 1.00 87.56 292 CYS A N 1
ATOM 2222 C CA . CYS A 1 292 ? 10.205 -6.752 -22.282 1.00 87.56 292 CYS A CA 1
ATOM 2223 C C . CYS A 1 292 ? 9.644 -8.158 -22.557 1.00 87.56 292 CYS A C 1
ATOM 2225 O O . CYS A 1 292 ? 8.431 -8.309 -22.680 1.00 87.56 292 CYS A O 1
ATOM 2227 N N . PHE A 1 293 ? 10.493 -9.189 -22.636 1.00 86.69 293 PHE A N 1
ATOM 2228 C CA . PHE A 1 293 ? 10.046 -10.575 -22.845 1.00 86.69 293 PHE A CA 1
ATOM 2229 C C . PHE A 1 293 ? 9.172 -11.069 -21.686 1.00 86.69 293 PHE A C 1
ATOM 2231 O O . PHE A 1 293 ? 8.088 -11.613 -21.914 1.00 86.69 293 PHE A O 1
ATOM 2238 N N . ASN A 1 294 ? 9.625 -10.849 -20.448 1.00 84.19 294 ASN A N 1
ATOM 2239 C CA . ASN A 1 294 ? 8.887 -11.230 -19.246 1.00 84.19 294 ASN A CA 1
ATOM 2240 C C . ASN A 1 294 ? 7.535 -10.500 -19.206 1.00 84.19 294 ASN A C 1
ATOM 2242 O O . ASN A 1 294 ? 6.495 -11.130 -19.023 1.00 84.19 294 ASN A O 1
ATOM 2246 N N . PHE A 1 295 ? 7.536 -9.185 -19.446 1.00 87.69 295 PHE A N 1
ATOM 2247 C CA . PHE A 1 295 ? 6.320 -8.377 -19.495 1.00 87.69 295 PHE A CA 1
ATOM 2248 C C . PHE A 1 295 ? 5.328 -8.870 -20.548 1.00 87.69 295 PHE A C 1
ATOM 2250 O O . PHE A 1 295 ? 4.159 -9.064 -20.215 1.00 87.69 295 PHE A O 1
ATOM 2257 N N . ALA A 1 296 ? 5.782 -9.104 -21.783 1.00 88.75 296 ALA A N 1
ATOM 2258 C CA . ALA A 1 296 ? 4.934 -9.554 -22.883 1.00 88.75 296 ALA A CA 1
ATOM 2259 C C . ALA A 1 296 ? 4.171 -10.830 -22.509 1.00 88.75 296 ALA A C 1
ATOM 2261 O O . ALA A 1 296 ? 2.946 -10.881 -22.632 1.00 88.75 296 ALA A O 1
ATOM 2262 N N . CYS A 1 297 ? 4.879 -11.825 -21.972 1.00 85.44 297 CYS A N 1
ATOM 2263 C CA . CYS A 1 297 ? 4.263 -13.064 -21.516 1.00 85.44 297 CYS A CA 1
ATOM 2264 C C . CYS A 1 297 ? 3.236 -12.788 -20.397 1.00 85.44 297 CYS A C 1
ATOM 2266 O O . CYS A 1 297 ? 2.099 -13.261 -20.469 1.00 85.44 297 CYS A O 1
ATOM 2268 N N . CYS A 1 298 ? 3.606 -11.989 -19.380 1.00 83.50 298 CYS A N 1
ATOM 2269 C CA . CYS A 1 298 ? 2.784 -11.809 -18.173 1.00 83.50 298 CYS A CA 1
ATOM 2270 C C . CYS A 1 298 ? 1.505 -11.042 -18.475 1.00 83.50 298 CYS A C 1
ATOM 2272 O O . CYS A 1 298 ? 0.420 -11.406 -18.016 1.00 83.50 298 CYS A O 1
ATOM 2274 N N . ALA A 1 299 ? 1.643 -9.974 -19.253 1.00 85.56 299 ALA A N 1
ATOM 2275 C CA . ALA A 1 299 ? 0.555 -9.100 -19.636 1.00 85.56 299 ALA A CA 1
ATOM 2276 C C . ALA A 1 299 ? -0.483 -9.857 -20.475 1.00 85.56 299 ALA A C 1
ATOM 2278 O O . ALA A 1 299 ? -1.680 -9.776 -20.189 1.00 85.56 299 ALA A O 1
ATOM 2279 N N . HIS A 1 300 ? -0.034 -10.650 -21.454 1.00 85.44 300 HIS A N 1
ATOM 2280 C CA . HIS A 1 300 ? -0.933 -11.460 -22.274 1.00 85.44 300 HIS A CA 1
ATOM 2281 C C . HIS A 1 300 ? -1.628 -12.566 -21.489 1.00 85.44 300 HIS A C 1
ATOM 2283 O O . HIS A 1 300 ? -2.832 -12.742 -21.662 1.00 85.44 300 HIS A O 1
ATOM 2289 N N . HIS A 1 301 ? -0.924 -13.271 -20.602 1.00 82.56 301 HIS A N 1
ATOM 2290 C CA . HIS A 1 301 ? -1.551 -14.304 -19.776 1.00 82.56 301 HIS A CA 1
ATOM 2291 C C . HIS A 1 301 ? -2.638 -13.736 -18.875 1.00 82.56 301 HIS A C 1
ATOM 2293 O O . HIS A 1 301 ? -3.745 -14.270 -18.839 1.00 82.56 301 HIS A O 1
ATOM 2299 N N . VAL A 1 302 ? -2.360 -12.629 -18.179 1.00 83.75 302 VAL A N 1
ATOM 2300 C CA . VAL A 1 302 ? -3.373 -11.958 -17.351 1.00 83.75 302 VAL A CA 1
ATOM 2301 C C . VAL A 1 302 ? -4.567 -11.555 -18.207 1.00 83.75 302 VAL A C 1
ATOM 2303 O O . VAL A 1 302 ? -5.702 -11.834 -17.835 1.00 83.75 302 VAL A O 1
ATOM 2306 N N . HIS A 1 303 ? -4.334 -10.966 -19.379 1.00 83.69 303 HIS A N 1
ATOM 2307 C CA . HIS A 1 303 ? -5.418 -10.588 -20.281 1.00 83.69 303 HIS A CA 1
ATOM 2308 C C . HIS A 1 303 ? -6.242 -11.790 -20.774 1.00 83.69 303 HIS A C 1
ATOM 2310 O O . HIS A 1 303 ? -7.462 -11.695 -20.864 1.00 83.69 303 HIS A O 1
ATOM 2316 N N . ALA A 1 304 ? -5.601 -12.923 -21.067 1.00 83.50 304 ALA A N 1
ATOM 2317 C CA . ALA A 1 304 ? -6.263 -14.120 -21.584 1.00 83.50 304 ALA A CA 1
ATOM 2318 C C . ALA A 1 304 ? -7.010 -14.923 -20.506 1.00 83.50 304 ALA A C 1
ATOM 2320 O O . ALA A 1 304 ? -8.000 -15.586 -20.809 1.00 83.50 304 ALA A O 1
ATOM 2321 N N . THR A 1 305 ? -6.539 -14.890 -19.258 1.00 84.12 305 THR A N 1
ATOM 2322 C CA . THR A 1 305 ? -7.071 -15.722 -18.163 1.00 84.12 305 THR A CA 1
ATOM 2323 C C . THR A 1 305 ? -8.031 -14.997 -17.232 1.00 84.12 305 THR A C 1
ATOM 2325 O O . THR A 1 305 ? -8.668 -15.642 -16.399 1.00 84.12 305 THR A O 1
ATOM 2328 N N . THR A 1 306 ? -8.158 -13.674 -17.356 1.00 86.44 306 THR A N 1
ATOM 2329 C CA . THR A 1 306 ? -8.983 -12.868 -16.451 1.00 86.44 306 THR A CA 1
ATOM 2330 C C . THR A 1 306 ? -10.108 -12.154 -17.197 1.00 86.44 306 THR A C 1
ATOM 2332 O O . THR A 1 306 ? -9.958 -11.795 -18.367 1.00 86.44 306 THR A O 1
ATOM 2335 N N . PRO A 1 307 ? -11.259 -11.916 -16.542 1.00 85.50 307 PRO A N 1
ATOM 2336 C CA . PRO A 1 307 ? -12.286 -11.047 -17.098 1.00 85.50 307 PRO A CA 1
ATOM 2337 C C . PRO A 1 307 ? -11.742 -9.640 -17.381 1.00 85.50 307 PRO A C 1
ATOM 2339 O O . PRO A 1 307 ? -10.920 -9.101 -16.638 1.00 85.50 307 PRO A O 1
ATOM 2342 N N . ARG A 1 308 ? -12.262 -8.986 -18.423 1.00 81.50 308 ARG A N 1
ATOM 2343 C CA . ARG A 1 308 ? -11.929 -7.585 -18.709 1.00 81.50 308 ARG A CA 1
ATOM 2344 C C . ARG A 1 308 ? -12.257 -6.707 -17.494 1.00 81.50 308 ARG A C 1
ATOM 2346 O O . ARG A 1 308 ? -13.380 -6.755 -17.002 1.00 81.50 308 ARG A O 1
ATOM 2353 N N . GLY A 1 309 ? -11.312 -5.877 -17.047 1.00 76.62 309 GLY A N 1
ATOM 2354 C CA . GLY A 1 309 ? -11.492 -5.034 -15.856 1.00 76.62 309 GLY A CA 1
ATOM 2355 C C . GLY A 1 309 ? -10.970 -5.643 -14.553 1.00 76.62 309 GLY A C 1
ATOM 2356 O O . GLY A 1 309 ? -10.933 -4.943 -13.546 1.00 76.62 309 GLY A O 1
ATOM 2357 N N . TRP A 1 310 ? -10.562 -6.915 -14.553 1.00 85.69 310 TRP A N 1
ATOM 2358 C CA . TRP A 1 310 ? -10.168 -7.625 -13.334 1.00 85.69 310 TRP A CA 1
ATOM 2359 C C . TRP A 1 310 ? -8.811 -7.172 -12.778 1.00 85.69 310 TRP A C 1
ATOM 2361 O O . TRP A 1 310 ? -8.638 -7.054 -11.565 1.00 85.69 310 TRP A O 1
ATOM 2371 N N . ALA A 1 311 ? -7.836 -6.921 -13.654 1.00 84.12 311 ALA A N 1
ATOM 2372 C CA . ALA A 1 311 ? -6.457 -6.668 -13.255 1.00 84.12 311 ALA A CA 1
ATOM 2373 C C . ALA A 1 311 ? -6.147 -5.182 -13.005 1.00 84.12 311 ALA A C 1
ATOM 2375 O O . ALA A 1 311 ? -6.594 -4.278 -13.714 1.00 84.12 311 ALA A O 1
ATOM 2376 N N . SER A 1 312 ? -5.310 -4.952 -11.997 1.00 85.06 312 SER A N 1
ATOM 2377 C CA . SER A 1 312 ? -4.733 -3.661 -11.626 1.00 85.06 312 SER A CA 1
ATOM 2378 C C . SER A 1 312 ? -3.209 -3.758 -11.620 1.00 85.06 312 SER A C 1
ATOM 2380 O O . SER A 1 312 ? -2.643 -4.742 -11.137 1.00 85.06 312 SER A O 1
ATOM 2382 N N . PHE A 1 313 ? -2.536 -2.732 -12.132 1.00 84.12 313 PHE A N 1
ATOM 2383 C CA . PHE A 1 313 ? -1.082 -2.677 -12.204 1.00 84.12 313 PHE A CA 1
ATOM 2384 C C . PHE A 1 313 ? -0.486 -1.888 -11.028 1.00 84.12 313 PHE A C 1
ATOM 2386 O O . PHE A 1 313 ? -0.723 -0.685 -10.908 1.00 84.12 313 PHE A O 1
ATOM 2393 N N . PHE A 1 314 ? 0.278 -2.572 -10.164 1.00 80.50 314 PHE A N 1
ATOM 2394 C CA . PHE A 1 314 ? 0.826 -2.081 -8.883 1.00 80.50 314 PHE A CA 1
ATOM 2395 C C . PHE A 1 314 ? 2.366 -2.153 -8.808 1.00 80.50 314 PHE A C 1
ATOM 2397 O O . PHE A 1 314 ? 2.931 -2.616 -7.812 1.00 80.50 314 PHE A O 1
ATOM 2404 N N . SER A 1 315 ? 3.082 -1.761 -9.864 1.00 71.44 315 SER A N 1
ATOM 2405 C CA . SER A 1 315 ? 4.549 -1.917 -9.937 1.00 71.44 315 SER A CA 1
ATOM 2406 C C . SER A 1 315 ? 5.372 -0.759 -9.380 1.00 71.44 315 SER A C 1
ATOM 2408 O O . SER A 1 315 ? 6.580 -0.909 -9.211 1.00 71.44 315 SER A O 1
ATOM 2410 N N . GLY A 1 316 ? 4.748 0.377 -9.044 1.00 67.12 316 GLY A N 1
ATOM 2411 C CA . GLY A 1 316 ? 5.458 1.635 -8.781 1.00 67.12 316 GLY A CA 1
ATOM 2412 C C . GLY A 1 316 ? 6.700 1.486 -7.894 1.00 67.12 316 GLY A C 1
ATOM 2413 O O . GLY A 1 316 ? 7.775 1.929 -8.267 1.00 67.12 316 GLY A O 1
ATOM 2414 N N . ARG A 1 317 ? 6.595 0.774 -6.767 1.00 73.88 317 ARG A N 1
ATOM 2415 C CA . ARG A 1 317 ? 7.663 0.645 -5.754 1.00 73.88 317 ARG A CA 1
ATOM 2416 C C . ARG A 1 317 ? 8.938 -0.079 -6.191 1.00 73.88 317 ARG A C 1
ATOM 2418 O O . ARG A 1 317 ? 9.965 0.131 -5.555 1.00 73.88 317 ARG A O 1
ATOM 2425 N N . ARG A 1 318 ? 8.884 -0.956 -7.195 1.00 74.56 318 ARG A N 1
ATOM 2426 C CA . ARG A 1 318 ? 10.027 -1.805 -7.593 1.00 74.56 318 ARG A CA 1
ATOM 2427 C C . ARG A 1 318 ? 10.484 -1.577 -9.029 1.00 74.56 318 ARG A C 1
ATOM 2429 O O . ARG A 1 318 ? 11.446 -2.217 -9.444 1.00 74.56 318 ARG A O 1
ATOM 2436 N N . SER A 1 319 ? 9.879 -0.618 -9.726 1.00 75.69 319 SER A N 1
ATOM 2437 C CA . SER A 1 319 ? 10.261 -0.269 -11.087 1.00 75.69 319 SER A CA 1
ATOM 2438 C C . SER A 1 319 ? 11.592 0.478 -11.129 1.00 75.69 319 SER A C 1
ATOM 2440 O O . SER A 1 319 ? 11.663 1.608 -10.642 1.00 75.69 319 SER A O 1
ATOM 2442 N N . PRO A 1 320 ? 12.662 -0.111 -11.697 1.00 73.06 320 PRO A N 1
ATOM 2443 C CA . PRO A 1 320 ? 13.966 0.539 -11.740 1.00 73.06 320 PRO A CA 1
ATOM 2444 C C . PRO A 1 320 ? 14.142 1.432 -12.978 1.00 73.06 320 PRO A C 1
ATOM 2446 O O . PRO A 1 320 ? 15.149 2.127 -13.073 1.00 73.06 320 PRO A O 1
ATOM 2449 N N . HIS A 1 321 ? 13.203 1.392 -13.934 1.00 79.44 321 HIS A N 1
ATOM 2450 C CA . HIS A 1 321 ? 13.319 2.080 -15.218 1.00 79.44 321 HIS A CA 1
ATOM 2451 C C . HIS A 1 321 ? 12.017 2.817 -15.572 1.00 79.44 321 HIS A C 1
ATOM 2453 O O . HIS A 1 321 ? 11.025 2.184 -15.943 1.00 79.44 321 HIS A O 1
ATOM 2459 N N . PRO A 1 322 ? 12.005 4.160 -15.538 1.00 78.31 322 PRO A N 1
ATOM 2460 C CA . PRO A 1 322 ? 10.770 4.926 -15.659 1.00 78.31 322 PRO A CA 1
ATOM 2461 C C . PRO A 1 322 ? 10.164 4.899 -17.075 1.00 78.31 322 PRO A C 1
ATOM 2463 O O . PRO A 1 322 ? 8.949 4.773 -17.196 1.00 78.31 322 PRO A O 1
ATOM 2466 N N . ASP A 1 323 ? 10.960 4.933 -18.155 1.00 82.12 323 ASP A N 1
ATOM 2467 C CA . ASP A 1 323 ? 10.406 4.767 -19.516 1.00 82.12 323 ASP A CA 1
ATOM 2468 C C . ASP A 1 323 ? 9.798 3.379 -19.747 1.00 82.12 323 ASP A C 1
ATOM 2470 O O . ASP A 1 323 ? 8.738 3.265 -20.361 1.00 82.12 323 ASP A O 1
ATOM 2474 N N . PHE A 1 324 ? 10.434 2.318 -19.242 1.00 84.94 324 PHE A N 1
ATOM 2475 C CA . PHE A 1 324 ? 9.869 0.974 -19.332 1.00 84.94 324 PHE A CA 1
ATOM 2476 C C . PHE A 1 324 ? 8.544 0.887 -18.564 1.00 84.94 324 PHE A C 1
ATOM 2478 O O . PHE A 1 324 ? 7.564 0.361 -19.088 1.00 84.94 324 PHE A O 1
ATOM 2485 N N . HIS A 1 325 ? 8.473 1.505 -17.381 1.00 83.25 325 HIS A N 1
ATOM 2486 C CA . HIS A 1 325 ? 7.233 1.638 -16.616 1.00 83.25 325 HIS A CA 1
ATOM 2487 C C . HIS A 1 325 ? 6.125 2.339 -17.413 1.00 83.25 325 HIS A C 1
ATOM 2489 O O . HIS A 1 325 ? 4.989 1.860 -17.442 1.00 83.25 325 HIS A O 1
ATOM 2495 N N . LEU A 1 326 ? 6.433 3.440 -18.108 1.00 82.56 326 LEU A N 1
ATOM 2496 C CA . LEU A 1 326 ? 5.473 4.112 -18.991 1.00 82.56 326 LEU A CA 1
ATOM 2497 C C . LEU A 1 326 ? 5.056 3.216 -20.164 1.00 82.56 326 LEU A C 1
ATOM 2499 O O . LEU A 1 326 ? 3.868 3.137 -20.471 1.00 82.56 326 LEU A O 1
ATOM 2503 N N . LEU A 1 327 ? 5.993 2.503 -20.791 1.00 86.69 327 LEU A N 1
ATOM 2504 C CA . LEU A 1 327 ? 5.699 1.580 -21.889 1.00 86.69 327 LEU A CA 1
ATOM 2505 C C . LEU A 1 327 ? 4.715 0.483 -21.457 1.00 86.69 327 LEU A C 1
ATOM 2507 O O . LEU A 1 327 ? 3.761 0.202 -22.181 1.00 86.69 327 LEU A O 1
ATOM 2511 N N . GLN A 1 328 ? 4.896 -0.093 -20.264 1.00 87.44 328 GLN A N 1
ATOM 2512 C CA . GLN A 1 328 ? 3.979 -1.095 -19.707 1.00 87.44 328 GLN A CA 1
ATOM 2513 C C . GLN A 1 328 ? 2.562 -0.528 -19.538 1.00 87.44 328 GLN A C 1
ATOM 2515 O O . GLN A 1 328 ? 1.579 -1.158 -19.928 1.00 87.44 328 GLN A O 1
ATOM 2520 N N . HIS A 1 329 ? 2.449 0.690 -19.003 1.00 84.25 329 HIS A N 1
ATOM 2521 C CA . HIS A 1 329 ? 1.166 1.376 -18.838 1.00 84.25 329 HIS A CA 1
ATOM 2522 C C . HIS A 1 329 ? 0.496 1.696 -20.173 1.00 84.25 329 HIS A C 1
ATOM 2524 O O . HIS A 1 329 ? -0.716 1.520 -20.310 1.00 84.25 329 HIS A O 1
ATOM 2530 N N . LEU A 1 330 ? 1.278 2.129 -21.163 1.00 83.44 330 LEU A N 1
ATOM 2531 C CA . LEU A 1 330 ? 0.783 2.381 -22.509 1.00 83.44 330 LEU A CA 1
ATOM 2532 C C . LEU A 1 330 ? 0.260 1.087 -23.145 1.00 83.44 330 LEU A C 1
ATOM 2534 O O . LEU A 1 330 ? -0.824 1.089 -23.724 1.00 83.44 330 LEU A O 1
ATOM 2538 N N . TYR A 1 331 ? 0.970 -0.030 -22.966 1.00 86.19 331 TYR A N 1
ATOM 2539 C CA . TYR A 1 331 ? 0.541 -1.339 -23.458 1.00 86.19 331 TYR A CA 1
ATOM 2540 C C . TYR A 1 331 ? -0.782 -1.783 -22.836 1.00 86.19 331 TYR A C 1
ATOM 2542 O O . TYR A 1 331 ? -1.707 -2.206 -23.534 1.00 86.19 331 TYR A O 1
ATOM 2550 N N . PHE A 1 332 ? -0.909 -1.627 -21.519 1.00 82.25 332 PHE A N 1
ATOM 2551 C CA . PHE A 1 332 ? -2.149 -1.917 -20.809 1.00 82.25 332 PHE A CA 1
ATOM 2552 C C . PHE A 1 332 ? -3.311 -1.021 -21.240 1.00 82.25 332 PHE A C 1
ATOM 2554 O O . PHE A 1 332 ? -4.446 -1.493 -21.305 1.00 82.25 332 PHE A O 1
ATOM 2561 N N . GLY A 1 333 ? -3.046 0.245 -21.562 1.00 77.81 333 GLY A N 1
ATOM 2562 C CA . GLY A 1 333 ? -4.057 1.182 -22.043 1.00 77.81 333 GLY A CA 1
ATOM 2563 C C . GLY A 1 333 ? -4.510 0.919 -23.482 1.00 77.81 333 GLY A C 1
ATOM 2564 O O . GLY A 1 333 ? -5.713 0.924 -23.748 1.00 77.81 333 GLY A O 1
ATOM 2565 N N . GLU A 1 334 ? -3.568 0.693 -24.401 1.00 79.12 334 GLU A N 1
ATOM 2566 C CA . GLU A 1 334 ? -3.830 0.610 -25.845 1.00 79.12 334 GLU A CA 1
ATOM 2567 C C . GLU A 1 334 ? -4.098 -0.811 -26.342 1.00 79.12 334 GLU A C 1
ATOM 2569 O O . GLU A 1 334 ? -5.051 -1.027 -27.089 1.00 79.12 334 GLU A O 1
ATOM 2574 N N . ALA A 1 335 ? -3.249 -1.768 -25.964 1.00 78.50 335 ALA A N 1
ATOM 2575 C CA . ALA A 1 335 ? -3.249 -3.098 -26.566 1.00 78.50 335 ALA A CA 1
ATOM 2576 C C . ALA A 1 335 ? -4.151 -4.078 -25.812 1.00 78.50 335 ALA A C 1
ATOM 2578 O O . ALA A 1 335 ? -4.890 -4.837 -26.434 1.00 78.50 335 ALA A O 1
ATOM 2579 N N . LEU A 1 336 ? -4.103 -4.059 -24.477 1.00 75.88 336 LEU A N 1
ATOM 2580 C CA . LEU A 1 336 ? -4.860 -5.009 -23.655 1.00 75.88 336 LEU A CA 1
ATOM 2581 C C . LEU A 1 336 ? -6.193 -4.427 -23.169 1.00 75.88 336 LEU A C 1
ATOM 2583 O O . LEU A 1 336 ? -7.216 -5.110 -23.195 1.00 75.88 336 LEU A O 1
ATOM 2587 N N . GLY A 1 337 ? -6.212 -3.152 -22.778 1.00 72.19 337 GLY A N 1
ATOM 2588 C CA . GLY A 1 337 ? -7.391 -2.452 -22.278 1.00 72.19 337 GLY A CA 1
ATOM 2589 C C . GLY A 1 337 ? -7.957 -3.025 -20.967 1.00 72.19 337 GLY A C 1
ATOM 2590 O O . GLY A 1 337 ? -7.795 -4.190 -20.621 1.00 72.19 337 GLY A O 1
ATOM 2591 N N . GLY A 1 338 ? -8.694 -2.199 -20.218 1.00 67.31 338 GLY A N 1
ATOM 2592 C CA . GLY A 1 338 ? -9.397 -2.663 -19.012 1.00 67.31 338 GLY A CA 1
ATOM 2593 C C . GLY A 1 338 ? -8.484 -3.024 -17.837 1.00 67.31 338 GLY A C 1
ATOM 2594 O O . GLY A 1 338 ? -8.900 -3.792 -16.979 1.00 67.31 338 GLY A O 1
ATOM 2595 N N . ILE A 1 339 ? -7.268 -2.479 -17.795 1.00 73.81 339 ILE A N 1
ATOM 2596 C CA . ILE A 1 339 ? -6.363 -2.589 -16.650 1.00 73.81 339 ILE A CA 1
ATOM 2597 C C . ILE A 1 339 ? -6.258 -1.216 -15.993 1.00 73.81 339 ILE A C 1
ATOM 2599 O O . ILE A 1 339 ? -6.004 -0.209 -16.656 1.00 73.81 339 ILE A O 1
ATOM 2603 N N . THR A 1 340 ? -6.509 -1.179 -14.689 1.00 78.50 340 THR A N 1
ATOM 2604 C CA . THR A 1 340 ? -6.348 0.031 -13.868 1.00 78.50 340 THR A CA 1
ATOM 2605 C C . THR A 1 340 ? -4.918 0.119 -13.341 1.00 78.50 340 THR A C 1
ATOM 2607 O O . THR A 1 340 ? -4.169 -0.854 -13.406 1.00 78.50 340 THR A O 1
ATOM 2610 N N . SER A 1 341 ? -4.498 1.275 -12.835 1.00 81.94 341 SER A N 1
ATOM 2611 C CA . SER A 1 341 ? -3.128 1.464 -12.344 1.00 81.94 341 SER A CA 1
ATOM 2612 C C . SER A 1 341 ? -3.103 2.209 -11.018 1.00 81.94 341 SER A C 1
ATOM 2614 O O . SER A 1 341 ? -3.926 3.089 -10.785 1.00 81.94 341 SER A O 1
ATOM 2616 N N . SER A 1 342 ? -2.145 1.893 -10.147 1.00 82.69 342 SER A N 1
ATOM 2617 C CA . SER A 1 342 ? -1.841 2.749 -8.998 1.00 82.69 342 SER A CA 1
ATOM 2618 C C . SER A 1 342 ? -0.888 3.894 -9.341 1.00 82.69 342 SER A C 1
ATOM 2620 O O . SER A 1 342 ? -0.737 4.804 -8.535 1.00 82.69 342 SER A O 1
ATOM 2622 N N . SER A 1 343 ? -0.239 3.889 -10.505 1.00 81.25 343 SER A N 1
ATOM 2623 C CA . SER A 1 343 ? 0.844 4.820 -10.813 1.00 81.25 343 SER A CA 1
ATOM 2624 C C . SER A 1 343 ? 0.338 6.217 -11.156 1.00 81.25 343 SER A C 1
ATOM 2626 O O . SER A 1 343 ? -0.135 6.485 -12.263 1.00 81.25 343 SER A O 1
ATOM 2628 N N . LEU A 1 344 ? 0.536 7.140 -10.220 1.00 76.94 344 LEU A N 1
ATOM 2629 C CA . LEU A 1 344 ? 0.301 8.561 -10.452 1.00 76.94 344 LEU A CA 1
ATOM 2630 C C . LEU A 1 344 ? 1.242 9.150 -11.500 1.00 76.94 344 LEU A C 1
ATOM 2632 O O . LEU A 1 344 ? 0.814 9.986 -12.289 1.00 76.94 344 LEU A O 1
ATOM 2636 N N . PHE A 1 345 ? 2.489 8.677 -11.539 1.00 77.44 345 PHE A N 1
ATOM 2637 C CA . PHE A 1 345 ? 3.460 9.050 -12.563 1.00 77.44 345 PHE A CA 1
ATOM 2638 C C . PHE A 1 345 ? 2.922 8.767 -13.975 1.00 77.44 345 PHE A C 1
ATOM 2640 O O . PHE A 1 345 ? 2.845 9.677 -14.799 1.00 77.44 345 PHE A O 1
ATOM 2647 N N . ALA A 1 346 ? 2.450 7.541 -14.233 1.00 77.38 346 ALA A N 1
ATOM 2648 C CA . ALA A 1 346 ? 1.850 7.200 -15.521 1.00 77.38 346 ALA A CA 1
ATOM 2649 C C . ALA A 1 346 ? 0.582 8.025 -15.794 1.00 77.38 346 ALA A C 1
ATOM 2651 O O . ALA A 1 346 ? 0.441 8.596 -16.874 1.00 77.38 346 ALA A O 1
ATOM 2652 N N . GLY A 1 347 ? -0.319 8.141 -14.810 1.00 74.56 347 GLY A N 1
ATOM 2653 C CA . GLY A 1 347 ? -1.536 8.950 -14.942 1.00 74.56 347 GLY A CA 1
ATOM 2654 C C . GLY A 1 347 ? -1.249 10.407 -15.319 1.00 74.56 347 GLY A C 1
ATOM 2655 O O . GLY A 1 347 ? -1.927 10.965 -16.179 1.00 74.56 347 GLY A O 1
ATOM 2656 N N . ARG A 1 348 ? -0.205 11.005 -14.737 1.00 72.44 348 ARG A N 1
ATOM 2657 C CA . ARG A 1 348 ? 0.216 12.378 -15.018 1.00 72.44 348 ARG A CA 1
ATOM 2658 C C . ARG A 1 348 ? 0.841 12.520 -16.399 1.00 72.44 348 ARG A C 1
ATOM 2660 O O . ARG A 1 348 ? 0.400 13.387 -17.141 1.00 72.44 348 ARG A O 1
ATOM 2667 N N . VAL A 1 349 ? 1.825 11.688 -16.746 1.00 74.44 349 VAL A N 1
ATOM 2668 C CA . VAL A 1 349 ? 2.532 11.767 -18.039 1.00 74.44 349 VAL A CA 1
ATOM 2669 C C . VAL A 1 349 ? 1.573 11.535 -19.205 1.00 74.44 349 VAL A C 1
ATOM 2671 O O . VAL A 1 349 ? 1.619 12.252 -20.199 1.00 74.44 349 VAL A O 1
ATOM 2674 N N . PHE A 1 350 ? 0.647 10.582 -19.090 1.00 72.44 350 PHE A N 1
ATOM 2675 C CA . PHE A 1 350 ? -0.363 10.379 -20.131 1.00 72.44 350 PHE A CA 1
ATOM 2676 C C . PHE A 1 350 ? -1.492 11.419 -20.085 1.00 72.44 350 PHE A C 1
ATOM 2678 O O . PHE A 1 350 ? -2.120 11.679 -21.109 1.00 72.44 350 PHE A O 1
ATOM 2685 N N . GLY A 1 351 ? -1.745 12.039 -18.928 1.00 62.47 351 GLY A N 1
ATOM 2686 C CA . GLY A 1 351 ? -2.734 13.107 -18.764 1.00 62.47 351 GLY A CA 1
ATOM 2687 C C . GLY A 1 351 ? -2.261 14.492 -19.231 1.00 62.47 351 GLY A C 1
ATOM 2688 O O . GLY A 1 351 ? -3.074 15.272 -19.723 1.00 62.47 351 GLY A O 1
ATOM 2689 N N . SER A 1 352 ? -0.966 14.807 -19.114 1.00 55.44 352 SER A N 1
ATOM 2690 C CA . SER A 1 352 ? -0.382 16.118 -19.447 1.00 55.44 352 SER A CA 1
ATOM 2691 C C . SER A 1 352 ? -0.208 16.352 -20.950 1.00 55.44 352 SER A C 1
ATOM 2693 O O . SER A 1 352 ? -0.196 17.499 -21.391 1.00 55.44 352 SER A O 1
ATOM 2695 N N . VAL A 1 353 ? -0.133 15.287 -21.753 1.00 51.38 353 VAL A N 1
ATOM 2696 C CA . VAL A 1 353 ? 0.136 15.355 -23.205 1.00 51.38 353 VAL A CA 1
ATOM 2697 C C . VAL A 1 353 ? -1.090 15.799 -24.031 1.00 51.38 353 VAL A C 1
ATOM 2699 O O . VAL A 1 353 ? -0.970 16.092 -25.218 1.00 51.38 353 VAL A O 1
ATOM 2702 N N . GLY A 1 354 ? -2.266 15.957 -23.412 1.00 41.62 354 GLY A N 1
ATOM 2703 C CA . GLY A 1 354 ? -3.469 16.488 -24.062 1.00 41.62 354 GLY A CA 1
ATOM 2704 C C . GLY A 1 354 ? -4.119 15.528 -25.072 1.00 41.62 354 GLY A C 1
ATOM 2705 O O . GLY A 1 354 ? -3.484 14.653 -25.657 1.00 41.62 354 GLY A O 1
ATOM 2706 N N . HIS A 1 355 ? -5.431 15.678 -25.278 1.00 44.19 355 HIS A N 1
ATOM 2707 C CA . HIS A 1 355 ? -6.240 14.871 -26.205 1.00 44.19 355 HIS A CA 1
ATOM 2708 C C . HIS A 1 355 ? -6.057 15.303 -27.673 1.00 44.19 355 HIS A C 1
ATOM 2710 O O . HIS A 1 355 ? -6.997 15.764 -28.320 1.00 44.19 355 HIS A O 1
ATOM 2716 N N . GLY A 1 356 ? -4.839 15.190 -28.200 1.00 35.66 356 GLY A N 1
ATOM 2717 C CA . GLY A 1 356 ? -4.569 15.332 -29.628 1.00 35.66 356 GLY A CA 1
ATOM 2718 C C . GLY A 1 356 ? -5.017 14.097 -30.431 1.00 35.66 356 GLY A C 1
ATOM 2719 O O . GLY A 1 356 ? -5.139 13.001 -29.874 1.00 35.66 356 GLY A O 1
ATOM 2720 N N . PRO A 1 357 ? -5.253 14.225 -31.750 1.00 29.55 357 PRO A N 1
ATOM 2721 C CA . PRO A 1 357 ? -5.460 13.072 -32.623 1.00 29.55 357 PRO A CA 1
ATOM 2722 C C . PRO A 1 357 ? -4.191 12.205 -32.619 1.00 29.55 357 PRO A C 1
ATOM 2724 O O . PRO A 1 357 ? -3.136 12.656 -33.056 1.00 29.55 357 PRO A O 1
ATOM 2727 N N . GLY A 1 358 ? -4.285 10.980 -32.093 1.00 41.62 358 GLY A N 1
ATOM 2728 C CA . GLY A 1 358 ? -3.141 10.078 -31.893 1.00 41.62 358 GLY A CA 1
ATOM 2729 C C . GLY A 1 358 ? -2.602 10.009 -30.456 1.00 41.62 358 GLY A C 1
ATOM 2730 O O . GLY A 1 358 ? -1.698 9.215 -30.201 1.00 41.62 358 GLY A O 1
ATOM 2731 N N . SER A 1 359 ? -3.163 10.778 -29.514 1.00 39.66 359 SER A N 1
ATOM 2732 C CA . SER A 1 359 ? -2.856 10.642 -28.084 1.00 39.66 359 SER A CA 1
ATOM 2733 C C . SER A 1 359 ? -3.451 9.343 -27.512 1.00 39.66 359 SER A C 1
ATOM 2735 O O . SER A 1 359 ? -4.597 9.016 -27.846 1.00 39.66 359 SER A O 1
ATOM 2737 N N . PRO A 1 360 ? -2.733 8.611 -26.635 1.00 41.62 360 PRO A N 1
ATOM 2738 C CA . PRO A 1 360 ? -3.248 7.390 -26.021 1.00 41.62 360 PRO A CA 1
ATOM 2739 C C . PRO A 1 360 ? -4.568 7.673 -25.293 1.00 41.62 360 PRO A C 1
ATOM 2741 O O . PRO A 1 360 ? -4.687 8.705 -24.623 1.00 41.62 360 PRO A O 1
ATOM 2744 N N . PRO A 1 361 ? -5.584 6.800 -25.412 1.00 43.00 361 PRO A N 1
ATOM 2745 C CA . PRO A 1 361 ? -6.876 7.057 -24.811 1.00 43.00 361 PRO A CA 1
ATOM 2746 C C . PRO A 1 361 ? -6.747 7.193 -23.292 1.00 43.00 361 PRO A C 1
ATOM 2748 O O . PRO A 1 361 ? -6.138 6.381 -22.599 1.00 43.00 361 PRO A O 1
ATOM 2751 N N . SER A 1 362 ? -7.400 8.241 -22.807 1.00 43.00 362 SER A N 1
ATOM 2752 C CA . SER A 1 362 ? -7.543 8.750 -21.446 1.00 43.00 362 SER A CA 1
ATOM 2753 C C . SER A 1 362 ? -8.187 7.776 -20.442 1.00 43.00 362 SER A C 1
ATOM 2755 O O . SER A 1 362 ? -9.165 8.118 -19.776 1.00 43.00 362 SER A O 1
ATOM 2757 N N . ARG A 1 363 ? -7.716 6.529 -20.354 1.00 52.75 363 ARG A N 1
ATOM 2758 C CA . ARG A 1 363 ? -8.380 5.465 -19.579 1.00 52.75 363 ARG A CA 1
ATOM 2759 C C . ARG A 1 363 ? -7.466 4.672 -18.651 1.00 52.75 363 ARG A C 1
ATOM 2761 O O . ARG A 1 363 ? -7.851 3.584 -18.231 1.00 52.75 363 ARG A O 1
ATOM 2768 N N . LEU A 1 364 ? -6.308 5.204 -18.264 1.00 61.06 364 LEU A N 1
ATOM 2769 C CA . LEU A 1 364 ? -5.624 4.692 -17.074 1.00 61.06 364 LEU A CA 1
ATOM 2770 C C . LEU A 1 364 ? -6.437 5.104 -15.845 1.00 61.06 364 LEU A C 1
ATOM 2772 O O . LEU A 1 364 ? -6.234 6.163 -15.259 1.00 61.06 364 LEU A O 1
ATOM 2776 N N . GLY A 1 365 ? -7.431 4.284 -15.501 1.00 67.94 365 GLY A N 1
ATOM 2777 C CA . GLY A 1 365 ? -8.204 4.466 -14.283 1.00 67.94 365 GLY A CA 1
ATOM 2778 C C . GLY A 1 365 ? -7.277 4.296 -13.089 1.00 67.94 365 GLY A C 1
ATOM 2779 O O . GLY A 1 365 ? -6.765 3.197 -12.872 1.00 67.94 365 GLY A O 1
ATOM 2780 N N . LEU A 1 366 ? -7.045 5.375 -12.341 1.00 76.56 366 LEU A N 1
ATOM 2781 C CA . LEU A 1 366 ? -6.259 5.286 -11.120 1.00 76.56 366 LEU A CA 1
ATOM 2782 C C . LEU A 1 366 ? -7.034 4.517 -10.050 1.00 76.56 366 LEU A C 1
ATOM 2784 O O . LEU A 1 366 ? -8.209 4.799 -9.809 1.00 76.56 366 LEU A O 1
ATOM 2788 N N . THR A 1 367 ? -6.372 3.561 -9.407 1.00 78.19 367 THR A N 1
ATOM 2789 C CA . THR A 1 367 ? -6.944 2.751 -8.331 1.00 78.19 367 THR A CA 1
ATOM 2790 C C . THR A 1 367 ? -5.977 2.621 -7.161 1.00 78.19 367 THR A C 1
ATOM 2792 O O . THR A 1 367 ? -4.757 2.725 -7.300 1.00 78.19 367 THR A O 1
ATOM 2795 N N . GLY A 1 368 ? -6.525 2.394 -5.977 1.00 78.25 368 GLY A N 1
ATOM 2796 C CA . GLY A 1 368 ? -5.761 2.201 -4.757 1.00 78.25 368 GLY A CA 1
ATOM 2797 C C . GLY A 1 368 ? -6.674 1.812 -3.605 1.00 78.25 368 GLY A C 1
ATOM 2798 O O . GLY A 1 368 ? -7.852 2.163 -3.581 1.00 78.25 368 GLY A O 1
ATOM 2799 N N . THR A 1 369 ? -6.116 1.087 -2.643 1.00 83.50 369 THR A N 1
ATOM 2800 C CA . THR A 1 369 ? -6.770 0.752 -1.372 1.00 83.50 369 THR A CA 1
ATOM 2801 C C . THR A 1 369 ? -5.957 1.345 -0.230 1.00 83.50 369 THR A C 1
ATOM 2803 O O . THR A 1 369 ? -4.801 1.712 -0.428 1.00 83.50 369 THR A O 1
ATOM 2806 N N . LEU A 1 370 ? -6.495 1.359 0.988 1.00 89.25 370 LEU A N 1
ATOM 2807 C CA . LEU A 1 370 ? -5.667 1.602 2.173 1.00 89.25 370 LEU A CA 1
ATOM 2808 C C . LEU A 1 370 ? -4.498 0.595 2.267 1.00 89.25 370 LEU A C 1
ATOM 2810 O O . LEU A 1 370 ? -4.546 -0.482 1.663 1.00 89.25 370 LEU A O 1
ATOM 2814 N N . ALA A 1 371 ? -3.462 0.952 3.029 1.00 91.38 371 ALA A N 1
ATOM 2815 C CA . ALA A 1 371 ? -2.264 0.139 3.260 1.00 91.38 371 ALA A CA 1
ATOM 2816 C C . ALA A 1 371 ? -2.065 -0.188 4.750 1.00 91.38 371 ALA A C 1
ATOM 2818 O O . ALA A 1 371 ? -2.588 0.510 5.621 1.00 91.38 371 ALA A O 1
ATOM 2819 N N . HIS A 1 372 ? -1.249 -1.210 5.050 1.00 93.81 372 HIS A N 1
ATOM 2820 C CA . HIS A 1 372 ? -0.974 -1.660 6.428 1.00 93.81 372 HIS A CA 1
ATOM 2821 C C . HIS A 1 372 ? -0.392 -0.584 7.339 1.00 93.81 372 HIS A C 1
ATOM 2823 O O . HIS A 1 372 ? -0.521 -0.709 8.550 1.00 93.81 372 HIS A O 1
ATOM 2829 N N . GLU A 1 373 ? 0.224 0.470 6.794 1.00 93.62 373 GLU A N 1
ATOM 2830 C CA . GLU A 1 373 ? 0.783 1.559 7.606 1.00 93.62 373 GLU A CA 1
ATOM 2831 C C . GLU A 1 373 ? -0.251 2.171 8.565 1.00 93.62 373 GLU A C 1
ATOM 2833 O O . GLU A 1 373 ? 0.117 2.564 9.664 1.00 93.62 373 GLU A O 1
ATOM 2838 N N . GLY A 1 374 ? -1.532 2.198 8.175 1.00 95.06 374 GLY A N 1
ATOM 2839 C CA . GLY A 1 374 ? -2.643 2.672 8.997 1.00 95.06 374 GLY A CA 1
ATOM 2840 C C . GLY A 1 374 ? -2.830 1.855 10.274 1.00 95.06 374 GLY A C 1
ATOM 2841 O O . GLY A 1 374 ? -2.544 2.361 11.361 1.00 95.06 374 GLY A O 1
ATOM 2842 N N . PRO A 1 375 ? -3.237 0.576 10.161 1.00 95.94 375 PRO A N 1
ATOM 2843 C CA . PRO A 1 375 ? -3.347 -0.322 11.309 1.00 95.94 375 PRO A CA 1
ATOM 2844 C C . PRO A 1 375 ? -2.057 -0.423 12.132 1.00 95.94 375 PRO A C 1
ATOM 2846 O O . PRO A 1 375 ? -2.108 -0.424 13.357 1.00 95.94 375 PRO A O 1
ATOM 2849 N N . MET A 1 376 ? -0.893 -0.454 11.474 1.00 95.88 376 MET A N 1
ATOM 2850 C CA . MET A 1 376 ? 0.411 -0.509 12.142 1.00 95.88 376 MET A CA 1
ATOM 2851 C C . MET A 1 376 ? 0.677 0.731 13.009 1.00 95.88 376 MET A C 1
ATOM 2853 O O . MET A 1 376 ? 1.159 0.600 14.135 1.00 95.88 376 MET A O 1
ATOM 2857 N N . ALA A 1 377 ? 0.371 1.929 12.504 1.00 95.31 377 ALA A N 1
ATOM 2858 C CA . ALA A 1 377 ? 0.512 3.165 13.265 1.00 95.31 377 ALA A CA 1
ATOM 2859 C C . ALA A 1 377 ? -0.485 3.225 14.422 1.00 95.31 377 ALA A C 1
ATOM 2861 O O . ALA A 1 377 ? -0.096 3.567 15.534 1.00 95.31 377 ALA A O 1
ATOM 2862 N N . CYS A 1 378 ? -1.752 2.868 14.192 1.00 95.62 378 CYS A N 1
ATOM 2863 C CA . CYS A 1 378 ? -2.771 2.876 15.240 1.00 95.62 378 CYS A CA 1
ATOM 2864 C C . CYS A 1 378 ? -2.455 1.876 16.358 1.00 95.62 378 CYS A C 1
ATOM 2866 O O . CYS A 1 378 ? -2.649 2.222 17.517 1.00 95.62 378 CYS A O 1
ATOM 2868 N N . PHE A 1 379 ? -1.889 0.710 16.043 1.00 95.06 379 PHE A N 1
ATOM 2869 C CA . PHE A 1 379 ? -1.409 -0.250 17.044 1.00 95.06 379 PHE A CA 1
ATOM 2870 C C . PHE A 1 379 ? -0.32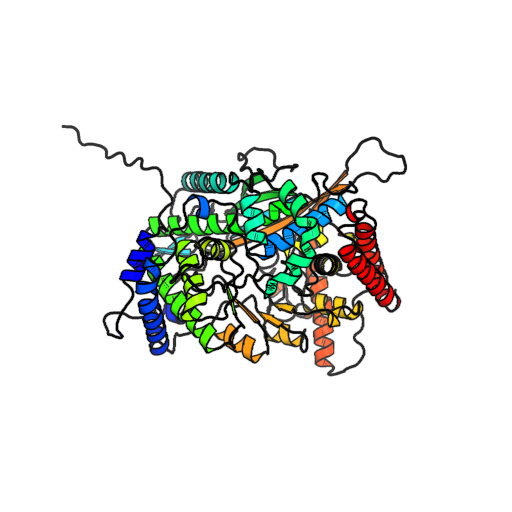1 0.337 17.954 1.00 95.06 379 PHE A C 1
ATOM 2872 O O . PHE A 1 379 ? -0.307 0.117 19.164 1.00 95.06 379 PHE A O 1
ATOM 2879 N N . ALA A 1 380 ? 0.587 1.128 17.380 1.00 93.62 380 ALA A N 1
ATOM 2880 C CA . ALA A 1 380 ? 1.653 1.787 18.127 1.00 93.62 380 ALA A CA 1
ATOM 2881 C C . ALA A 1 380 ? 1.170 3.033 18.895 1.00 93.62 380 ALA A C 1
ATOM 2883 O O . ALA A 1 380 ? 1.658 3.316 19.989 1.00 93.62 380 ALA A O 1
ATOM 2884 N N . LEU A 1 381 ? 0.217 3.779 18.328 1.00 92.25 381 LEU A N 1
ATOM 2885 C CA . LEU A 1 381 ? -0.323 5.014 18.902 1.00 92.25 381 LEU A CA 1
ATOM 2886 C C . LEU A 1 381 ? -1.378 4.761 19.977 1.00 92.25 381 LEU A C 1
ATOM 2888 O O . LEU A 1 381 ? -1.493 5.582 20.885 1.00 92.25 381 LEU A O 1
ATOM 2892 N N . HIS A 1 382 ? -2.118 3.658 19.876 1.00 92.06 382 HIS A N 1
ATOM 2893 C CA . HIS A 1 382 ? -3.236 3.313 20.751 1.00 92.06 382 HIS A CA 1
ATOM 2894 C C . HIS A 1 382 ? -3.090 1.918 21.364 1.00 92.06 382 HIS A C 1
ATOM 2896 O O . HIS A 1 382 ? -3.967 1.068 21.180 1.00 92.06 382 HIS A O 1
ATOM 2902 N N . PRO A 1 383 ? -2.007 1.648 22.115 1.00 90.62 383 PRO A N 1
ATOM 2903 C CA . PRO A 1 383 ? -1.831 0.351 22.759 1.00 90.62 383 PRO A CA 1
ATOM 2904 C C . PRO A 1 383 ? -2.992 -0.001 23.705 1.00 90.62 383 PRO A C 1
ATOM 2906 O O . PRO A 1 383 ? -3.224 -1.188 23.943 1.00 90.62 383 PRO A O 1
ATOM 2909 N N . GLU A 1 384 ? -3.723 1.001 24.210 1.00 90.62 384 GLU A N 1
ATOM 2910 C CA . GLU A 1 384 ? -4.926 0.844 25.029 1.00 90.62 384 GLU A CA 1
ATOM 2911 C C . GLU A 1 384 ? -6.090 0.154 24.305 1.00 90.62 384 GLU A C 1
ATOM 2913 O O . GLU A 1 384 ? -6.852 -0.563 24.950 1.00 90.62 384 GLU A O 1
ATOM 2918 N N . LEU A 1 385 ? -6.210 0.315 22.982 1.00 95.44 385 LEU A N 1
ATOM 2919 C CA . LEU A 1 385 ? -7.244 -0.359 22.187 1.00 95.44 385 LEU A CA 1
ATOM 2920 C C . LEU A 1 385 ? -6.953 -1.849 22.026 1.00 95.44 385 LEU A C 1
ATOM 2922 O O . LEU A 1 385 ? -7.859 -2.642 21.791 1.00 95.44 385 LEU A O 1
ATOM 2926 N N . ASP A 1 386 ? -5.689 -2.231 22.183 1.00 95.19 386 ASP A N 1
ATOM 2927 C CA . ASP A 1 386 ? -5.216 -3.550 21.806 1.00 95.19 386 ASP A CA 1
ATOM 2928 C C . ASP A 1 386 ? -4.991 -4.468 23.012 1.00 95.19 386 ASP A C 1
ATOM 2930 O O . ASP A 1 386 ? -4.293 -5.476 22.911 1.00 95.19 386 ASP A O 1
ATOM 2934 N N . ALA A 1 387 ? -5.526 -4.142 24.190 1.00 89.25 387 ALA A N 1
ATOM 2935 C CA . ALA A 1 387 ? -5.270 -4.914 25.409 1.00 89.25 387 ALA A CA 1
ATOM 2936 C C . ALA A 1 387 ? -5.674 -6.397 25.273 1.00 89.25 387 ALA A C 1
ATOM 2938 O O . ALA A 1 387 ? -4.976 -7.278 25.776 1.00 89.25 387 ALA A O 1
ATOM 2939 N N . HIS A 1 388 ? -6.773 -6.680 24.568 1.00 93.06 388 HIS A N 1
ATOM 2940 C CA . HIS A 1 388 ? -7.317 -8.031 24.413 1.00 93.06 388 HIS A CA 1
ATOM 2941 C C . HIS A 1 388 ? -7.255 -8.575 22.977 1.00 93.06 388 HIS A C 1
ATOM 2943 O O . HIS A 1 388 ? -6.847 -9.726 22.780 1.00 93.06 388 HIS A O 1
ATOM 2949 N N . MET A 1 389 ? -7.640 -7.750 22.003 1.00 96.50 389 MET A N 1
ATOM 2950 C CA . MET A 1 389 ? -7.671 -8.016 20.558 1.00 96.50 389 MET A CA 1
ATOM 2951 C C . MET A 1 389 ? -7.169 -6.768 19.813 1.00 96.50 389 MET A C 1
ATOM 2953 O O . MET A 1 389 ? -7.227 -5.696 20.402 1.00 96.50 389 MET A O 1
ATOM 2957 N N . PRO A 1 390 ? -6.678 -6.852 18.561 1.00 96.88 390 PRO A N 1
ATOM 2958 C CA . PRO A 1 390 ? -6.054 -5.724 17.863 1.00 96.88 390 PRO A CA 1
ATOM 2959 C C . PRO A 1 390 ? -7.095 -4.761 17.249 1.00 96.88 390 PRO A C 1
ATOM 2961 O O . PRO A 1 390 ? -7.198 -4.603 16.026 1.00 96.88 390 PRO A O 1
ATOM 2964 N N . VAL A 1 391 ? -7.908 -4.141 18.104 1.00 98.00 391 VAL A N 1
ATOM 2965 C CA . VAL A 1 391 ? -9.028 -3.255 17.749 1.00 98.00 391 VAL A CA 1
ATOM 2966 C C . VAL A 1 391 ? -8.559 -1.965 17.072 1.00 98.00 391 VAL A C 1
ATOM 2968 O O . VAL A 1 391 ? -9.294 -1.389 16.266 1.00 98.00 391 VAL A O 1
ATOM 2971 N N . SER A 1 392 ? -7.316 -1.539 17.299 1.00 96.94 392 SER A N 1
ATOM 2972 C CA . SER A 1 392 ? -6.696 -0.408 16.599 1.00 96.94 392 SER A CA 1
ATOM 2973 C C . SER A 1 392 ? -6.696 -0.572 15.072 1.00 96.94 392 SER A C 1
ATOM 2975 O O . SER A 1 392 ? -6.770 0.416 14.336 1.00 96.94 392 SER A O 1
ATOM 2977 N N . SER A 1 393 ? -6.698 -1.815 14.575 1.00 97.12 393 SER A N 1
ATOM 2978 C CA . SER A 1 393 ? -6.868 -2.101 13.149 1.00 97.12 393 SER A CA 1
ATOM 2979 C C . SER A 1 393 ? -8.256 -1.689 12.654 1.00 97.12 393 SER A C 1
ATOM 2981 O O . SER A 1 393 ? -8.367 -1.039 11.614 1.00 97.12 393 SER A O 1
ATOM 2983 N N . ILE A 1 394 ? -9.317 -2.002 13.406 1.00 98.25 394 ILE A N 1
ATOM 2984 C CA . ILE A 1 394 ? -10.692 -1.590 13.082 1.00 98.25 394 ILE A CA 1
ATOM 2985 C C . ILE A 1 394 ? -10.831 -0.072 13.198 1.00 98.25 394 ILE A C 1
ATOM 2987 O O . ILE A 1 394 ? -11.409 0.550 12.309 1.00 98.25 394 ILE A O 1
ATOM 2991 N N . PHE A 1 395 ? -10.242 0.534 14.233 1.00 98.25 395 PHE A N 1
ATOM 2992 C CA . PHE A 1 395 ? -10.218 1.987 14.411 1.00 98.25 395 PHE A CA 1
ATOM 2993 C C . PHE A 1 395 ? -9.711 2.710 13.159 1.00 98.25 395 PHE A C 1
ATOM 2995 O O . PHE A 1 395 ? -10.405 3.581 12.633 1.00 98.25 395 PHE A O 1
ATOM 3002 N N . TRP A 1 396 ? -8.558 2.299 12.618 1.00 97.50 396 TRP A N 1
ATOM 3003 C CA . TRP A 1 396 ? -8.035 2.887 11.383 1.00 97.50 396 TRP A CA 1
ATOM 3004 C C . TRP A 1 396 ? -8.997 2.732 10.197 1.00 97.50 396 TRP A C 1
ATOM 3006 O O . TRP A 1 396 ? -9.208 3.682 9.441 1.00 97.50 396 TRP A O 1
ATOM 3016 N N . HIS A 1 397 ? -9.587 1.547 10.022 1.00 97.56 397 HIS A N 1
ATOM 3017 C CA . HIS A 1 397 ? -10.518 1.302 8.921 1.00 97.56 397 HIS A CA 1
ATOM 3018 C C . HIS A 1 397 ? -11.769 2.176 9.035 1.00 97.56 397 HIS A C 1
ATOM 3020 O O . HIS A 1 397 ? -12.180 2.756 8.037 1.00 97.56 397 HIS A O 1
ATOM 3026 N N . LEU A 1 398 ? -12.325 2.354 10.235 1.00 97.56 398 LEU A N 1
ATOM 3027 C CA . LEU A 1 398 ? -13.483 3.222 10.450 1.00 97.56 398 LEU A CA 1
ATOM 3028 C C . LEU A 1 398 ? -13.166 4.698 10.186 1.00 97.56 398 LEU A C 1
ATOM 3030 O O . LEU A 1 398 ? -13.983 5.377 9.565 1.00 97.56 398 LEU A O 1
ATOM 3034 N N . LEU A 1 399 ? -11.971 5.174 10.559 1.00 95.94 399 LEU A N 1
ATOM 3035 C CA . LEU A 1 399 ? -11.499 6.504 10.157 1.00 95.94 399 LEU A CA 1
ATOM 3036 C C . LEU A 1 399 ? -11.400 6.611 8.630 1.00 95.94 399 LEU A C 1
ATOM 3038 O O . LEU A 1 399 ? -11.919 7.547 8.024 1.00 95.94 399 LEU A O 1
ATOM 3042 N N . PHE A 1 400 ? -10.780 5.632 7.973 1.00 95.62 400 PHE A N 1
ATOM 3043 C CA . PHE A 1 400 ? -10.675 5.622 6.515 1.00 95.62 400 PHE A CA 1
ATOM 3044 C C . PHE A 1 400 ? -12.061 5.641 5.849 1.00 95.62 400 PHE A C 1
ATOM 3046 O O . PHE A 1 400 ? -12.290 6.416 4.918 1.00 95.62 400 PHE A O 1
ATOM 3053 N N . TRP A 1 401 ? -13.011 4.851 6.348 1.00 95.56 401 TRP A N 1
ATOM 3054 C CA . TRP A 1 401 ? -14.381 4.773 5.838 1.00 95.56 401 TRP A CA 1
ATOM 3055 C C . TRP A 1 401 ? -15.142 6.082 6.038 1.00 95.56 401 TRP A C 1
ATOM 3057 O O . TRP A 1 401 ? -15.779 6.569 5.101 1.00 95.56 401 TRP A O 1
ATOM 3067 N N . SER A 1 402 ? -15.044 6.709 7.214 1.00 94.00 402 SER A N 1
ATOM 3068 C CA . SER A 1 402 ? -15.733 7.975 7.476 1.00 94.00 402 SER A CA 1
ATOM 3069 C C . SER A 1 402 ? -15.201 9.115 6.604 1.00 94.00 402 SER A C 1
ATOM 3071 O O . SER A 1 402 ? -15.968 10.008 6.234 1.00 94.00 402 SER A O 1
ATOM 3073 N N . LEU A 1 403 ? -13.925 9.085 6.211 1.00 91.69 403 LEU A N 1
ATOM 3074 C CA . LEU A 1 403 ? -13.335 10.118 5.360 1.00 91.69 403 LEU A CA 1
ATOM 3075 C C . LEU A 1 403 ? -13.513 9.860 3.858 1.00 91.69 403 LEU A C 1
ATOM 3077 O O . LEU A 1 403 ? -13.697 10.812 3.107 1.00 91.69 403 LEU A O 1
ATOM 3081 N N . THR A 1 404 ? -13.481 8.603 3.414 1.00 91.31 404 THR A N 1
ATOM 3082 C CA . THR A 1 404 ? -13.418 8.264 1.977 1.00 91.31 404 THR A CA 1
ATOM 3083 C C . THR A 1 404 ? -14.696 7.642 1.422 1.00 91.31 404 THR A C 1
ATOM 3085 O O . THR A 1 404 ? -14.850 7.555 0.207 1.00 91.31 404 THR A O 1
ATOM 3088 N N . SER A 1 405 ? -15.605 7.179 2.287 1.00 89.44 405 SER A N 1
ATOM 3089 C CA . SER A 1 405 ? -16.760 6.331 1.935 1.00 89.44 405 SER A CA 1
ATOM 3090 C C . SER A 1 405 ? -16.391 5.014 1.228 1.00 89.44 405 SER A C 1
ATOM 3092 O O . SER A 1 405 ? -17.263 4.310 0.720 1.00 89.44 405 SER A O 1
ATOM 3094 N N . ASN A 1 406 ? -15.104 4.655 1.181 1.00 90.62 406 ASN A N 1
ATOM 3095 C CA . ASN A 1 406 ? -14.638 3.401 0.611 1.00 90.62 406 ASN A CA 1
ATOM 3096 C C . ASN A 1 406 ? -14.468 2.369 1.725 1.00 90.62 406 ASN A C 1
ATOM 3098 O O . ASN A 1 406 ? -13.551 2.471 2.539 1.00 90.62 406 ASN A O 1
ATOM 3102 N N . HIS A 1 407 ? -15.333 1.354 1.721 1.00 93.69 407 HIS A N 1
ATOM 3103 C CA . HIS A 1 407 ? -15.333 0.287 2.717 1.00 93.69 407 HIS A CA 1
ATOM 3104 C C . HIS A 1 407 ? -14.507 -0.943 2.309 1.00 93.69 407 HIS A C 1
ATOM 3106 O O . HIS A 1 407 ? -14.848 -2.079 2.641 1.00 93.69 407 HIS A O 1
ATOM 3112 N N . THR A 1 408 ? -13.431 -0.740 1.550 1.00 92.69 408 THR A N 1
ATOM 3113 C CA . THR A 1 408 ? -12.432 -1.787 1.308 1.00 92.69 408 THR A CA 1
ATOM 3114 C C . THR A 1 408 ? -11.628 -2.023 2.585 1.00 92.69 408 THR A C 1
ATOM 3116 O O . THR A 1 408 ? -11.326 -1.074 3.313 1.00 92.69 408 THR A O 1
ATOM 3119 N N . VAL A 1 409 ? -11.255 -3.274 2.852 1.00 95.81 409 VAL A N 1
ATOM 3120 C CA . VAL A 1 409 ? -10.427 -3.645 4.009 1.00 95.81 409 VAL A CA 1
ATOM 3121 C C . VAL A 1 409 ? -9.164 -4.385 3.607 1.00 95.81 409 VAL A C 1
ATOM 3123 O O . VAL A 1 409 ? -9.128 -5.087 2.594 1.00 95.81 409 VAL A O 1
ATOM 3126 N N . LEU A 1 410 ? -8.145 -4.248 4.451 1.00 95.75 410 LEU A N 1
ATOM 3127 C CA . LEU A 1 410 ? -6.881 -4.967 4.369 1.00 95.75 410 LEU A CA 1
ATOM 3128 C C . LEU A 1 410 ? -6.674 -5.725 5.696 1.00 95.75 410 LEU A C 1
ATOM 3130 O O . LEU A 1 410 ? -6.158 -5.152 6.661 1.00 95.75 410 LEU A O 1
ATOM 3134 N N . PRO A 1 411 ? -7.169 -6.972 5.786 1.00 96.31 411 PRO A N 1
ATOM 3135 C CA . PRO A 1 411 ? -7.451 -7.636 7.057 1.00 96.31 411 PRO A CA 1
ATOM 3136 C C . PRO A 1 411 ? -6.226 -8.308 7.699 1.00 96.31 411 PRO A C 1
ATOM 3138 O O . PRO A 1 411 ? -6.226 -8.570 8.898 1.00 96.31 411 PRO A O 1
ATOM 3141 N N . ASP A 1 412 ? -5.155 -8.545 6.945 1.00 95.00 412 ASP A N 1
ATOM 3142 C CA . ASP A 1 412 ? -4.015 -9.378 7.349 1.00 95.00 412 ASP A CA 1
ATOM 3143 C C . ASP A 1 412 ? -2.969 -8.646 8.214 1.00 95.00 412 ASP A C 1
ATOM 3145 O O . ASP A 1 412 ? -1.900 -9.186 8.489 1.00 95.00 412 ASP A O 1
ATOM 3149 N N . ALA A 1 413 ? -3.225 -7.414 8.673 1.00 94.56 413 ALA A N 1
ATOM 3150 C CA . ALA A 1 413 ? -2.274 -6.694 9.533 1.00 94.56 413 ALA A CA 1
ATOM 3151 C C . ALA A 1 413 ? -1.888 -7.512 10.785 1.00 94.56 413 ALA A C 1
ATOM 3153 O O . ALA A 1 413 ? -0.709 -7.601 11.134 1.00 94.56 413 ALA A O 1
ATOM 3154 N N . PHE A 1 414 ? -2.884 -8.151 11.407 1.00 95.06 414 PHE A N 1
ATOM 3155 C CA . PHE A 1 414 ? -2.755 -8.941 12.638 1.00 95.06 414 PHE A CA 1
ATOM 3156 C C . PHE A 1 414 ? -3.481 -10.298 12.541 1.00 95.06 414 PHE A C 1
ATOM 3158 O O . PHE A 1 414 ? -3.917 -10.842 13.555 1.00 95.06 414 PHE A O 1
ATOM 3165 N N . GLY A 1 415 ? -3.630 -10.817 11.317 1.00 95.31 415 GLY A N 1
ATOM 3166 C CA . GLY A 1 415 ? -4.348 -12.053 11.003 1.00 95.31 415 GLY A CA 1
ATOM 3167 C C . GLY A 1 415 ? -5.749 -11.813 10.430 1.00 95.31 415 GLY A C 1
ATOM 3168 O O . GLY A 1 415 ? -6.600 -11.167 11.051 1.00 95.31 415 GLY A O 1
ATOM 3169 N N . THR A 1 416 ? -6.006 -12.378 9.253 1.00 97.00 416 THR A N 1
ATOM 3170 C CA . THR A 1 416 ? -7.254 -12.199 8.505 1.00 97.00 416 THR A CA 1
ATOM 3171 C C . THR A 1 416 ? -8.461 -12.820 9.208 1.00 97.00 416 THR A C 1
ATOM 3173 O O . THR A 1 416 ? -9.509 -12.172 9.303 1.00 97.00 416 THR A O 1
ATOM 3176 N N . GLY A 1 417 ? -8.325 -14.030 9.767 1.00 96.38 417 GLY A N 1
ATOM 3177 C CA . GLY A 1 417 ? -9.393 -14.679 10.538 1.00 96.38 417 GLY A CA 1
ATOM 3178 C C . GLY A 1 417 ? -9.797 -13.858 11.766 1.00 96.38 417 GLY A C 1
ATOM 3179 O O . GLY A 1 417 ? -10.982 -13.720 12.088 1.00 96.38 417 GLY A O 1
ATOM 3180 N N . THR A 1 418 ? -8.817 -13.224 12.407 1.00 97.38 418 THR A N 1
ATOM 3181 C CA . THR A 1 418 ? -9.026 -12.323 13.545 1.00 97.38 418 THR A CA 1
ATOM 3182 C C . THR A 1 418 ? -9.785 -11.071 13.141 1.00 97.38 418 THR A C 1
ATOM 3184 O O . THR A 1 418 ? -10.799 -10.744 13.756 1.00 97.38 418 THR A O 1
ATOM 3187 N N . PHE A 1 419 ? -9.345 -10.394 12.081 1.00 98.06 419 PHE A N 1
ATOM 3188 C CA . PHE A 1 419 ? -9.996 -9.180 11.596 1.00 98.06 419 PHE A CA 1
ATOM 3189 C C . PHE A 1 419 ? -11.443 -9.429 11.156 1.00 98.06 419 PHE A C 1
ATOM 3191 O O . PHE A 1 419 ? -12.340 -8.677 11.537 1.00 98.06 419 PHE A O 1
ATOM 3198 N N . GLN A 1 420 ? -11.690 -10.514 10.415 1.00 97.25 420 GLN A N 1
ATOM 3199 C CA . GLN A 1 420 ? -13.040 -10.913 10.009 1.00 97.25 420 GLN A CA 1
ATOM 3200 C C . GLN A 1 420 ? -13.950 -11.126 11.221 1.00 97.25 420 GLN A C 1
ATOM 3202 O O . GLN A 1 420 ? -15.081 -10.646 11.233 1.00 97.25 420 GLN A O 1
ATOM 3207 N N . SER A 1 421 ? -13.448 -11.808 12.251 1.00 96.75 421 SER A N 1
ATOM 3208 C CA . SER A 1 421 ? -14.212 -12.082 13.469 1.00 96.75 421 SER A CA 1
ATOM 3209 C C . SER A 1 421 ? -14.590 -10.794 14.200 1.00 96.75 421 SER A C 1
ATOM 3211 O O . SER A 1 421 ? -15.751 -10.618 14.544 1.00 96.75 421 SER A O 1
ATOM 3213 N N . MET A 1 422 ? -13.650 -9.854 14.345 1.00 97.94 422 MET A N 1
ATOM 3214 C CA . MET A 1 422 ? -13.932 -8.552 14.963 1.00 97.94 422 MET A CA 1
ATOM 3215 C C . MET A 1 422 ? -14.977 -7.743 14.178 1.00 97.94 422 MET A C 1
ATOM 3217 O O . MET A 1 422 ? -15.807 -7.067 14.779 1.00 97.94 422 MET A O 1
ATOM 3221 N N . LEU A 1 423 ? -14.978 -7.818 12.840 1.00 97.75 423 LEU A N 1
ATOM 3222 C CA . LEU A 1 423 ? -16.019 -7.181 12.026 1.00 97.75 423 LEU A CA 1
ATOM 3223 C C . LEU A 1 423 ? -17.401 -7.813 12.227 1.00 97.75 423 LEU A C 1
ATOM 3225 O O . LEU A 1 423 ? -18.396 -7.093 12.167 1.00 97.75 423 LEU A O 1
ATOM 3229 N N . VAL A 1 424 ? -17.476 -9.131 12.429 1.00 95.88 424 VAL A N 1
ATOM 3230 C CA . VAL A 1 424 ? -18.737 -9.825 12.741 1.00 95.88 424 VAL A CA 1
ATOM 3231 C C . VAL A 1 424 ? -19.250 -9.395 14.111 1.00 95.88 424 VAL A C 1
ATOM 3233 O O . VAL A 1 424 ? -20.403 -8.987 14.214 1.00 95.88 424 VAL A O 1
ATOM 3236 N N . ASP A 1 425 ? -18.385 -9.405 15.125 1.00 97.38 425 ASP A N 1
ATOM 3237 C CA . ASP A 1 425 ? -18.725 -9.014 16.498 1.00 97.38 425 ASP A CA 1
ATOM 3238 C C . ASP A 1 425 ? -19.263 -7.574 16.571 1.00 97.38 425 ASP A C 1
ATOM 3240 O O . ASP A 1 425 ? -20.185 -7.283 17.328 1.00 97.38 425 ASP A O 1
ATOM 3244 N N . LEU A 1 426 ? -18.724 -6.678 15.737 1.00 97.62 426 LEU A N 1
ATOM 3245 C CA . LEU A 1 426 ? -19.154 -5.279 15.633 1.00 97.62 426 LEU A CA 1
ATOM 3246 C C . LEU A 1 426 ? -20.286 -5.041 14.619 1.00 97.62 426 LEU A C 1
ATOM 3248 O O . LEU A 1 426 ? -20.679 -3.894 14.418 1.00 97.62 426 LEU A O 1
ATOM 3252 N N . GLN A 1 427 ? -20.796 -6.084 13.956 1.00 96.62 427 GLN A N 1
ATOM 3253 C CA . GLN A 1 427 ? -21.828 -5.987 12.909 1.00 96.62 427 GLN A CA 1
ATOM 3254 C C . GLN A 1 427 ? -21.437 -5.048 11.748 1.00 96.62 427 GLN A C 1
ATOM 3256 O O . GLN A 1 427 ? -22.260 -4.346 11.158 1.00 96.62 427 GLN A O 1
ATOM 3261 N N . LEU A 1 428 ? -20.149 -5.026 11.406 1.00 97.00 428 LEU A N 1
ATOM 3262 C CA . LEU A 1 428 ? -19.580 -4.176 10.357 1.00 97.00 428 LEU A CA 1
ATOM 3263 C C . LEU A 1 428 ? -19.302 -4.931 9.054 1.00 97.00 428 LEU A C 1
ATOM 3265 O O . LEU A 1 428 ? -19.101 -4.289 8.025 1.00 97.00 428 LEU A O 1
ATOM 3269 N N . LEU A 1 429 ? -19.289 -6.270 9.069 1.00 95.94 429 LEU A N 1
ATOM 3270 C CA . LEU A 1 429 ? -18.914 -7.076 7.900 1.00 95.94 429 LEU A CA 1
ATOM 3271 C C . LEU A 1 429 ? -19.799 -6.798 6.673 1.00 95.94 429 LEU A C 1
ATOM 3273 O O . LEU A 1 429 ? -19.282 -6.699 5.566 1.00 95.94 429 LEU A O 1
ATOM 3277 N N . GLU A 1 430 ? -21.106 -6.608 6.861 1.00 94.44 430 GLU A N 1
ATOM 3278 C CA . GLU A 1 430 ? -22.048 -6.324 5.764 1.00 94.44 430 GLU A CA 1
ATOM 3279 C C . GLU A 1 430 ? -21.788 -4.978 5.074 1.00 94.44 430 GLU A C 1
ATOM 3281 O O . GLU A 1 430 ? -22.213 -4.763 3.941 1.00 94.44 430 GLU A O 1
ATOM 3286 N N . ARG A 1 431 ? -21.062 -4.068 5.734 1.00 95.06 431 ARG A N 1
ATOM 3287 C CA . ARG A 1 431 ? -20.674 -2.776 5.159 1.00 95.06 431 ARG A CA 1
ATOM 3288 C C . ARG A 1 431 ? -19.440 -2.881 4.267 1.00 95.06 431 ARG A C 1
ATOM 3290 O O . ARG A 1 431 ? -19.154 -1.926 3.550 1.00 95.06 431 ARG A O 1
ATOM 3297 N N . VAL A 1 432 ? -18.698 -3.990 4.322 1.00 96.38 432 VAL A N 1
ATOM 3298 C CA . VAL A 1 432 ? -17.443 -4.172 3.583 1.00 96.38 432 VAL A CA 1
ATOM 3299 C C . VAL A 1 432 ? -17.731 -4.365 2.098 1.00 96.38 432 VAL A C 1
ATOM 3301 O O . VAL A 1 432 ? -18.359 -5.338 1.692 1.00 96.38 432 VAL A O 1
ATOM 3304 N N . HIS A 1 433 ? -17.210 -3.459 1.271 1.00 92.25 433 HIS A N 1
ATOM 3305 C CA . HIS A 1 433 ? -17.370 -3.544 -0.184 1.00 92.25 433 HIS A CA 1
ATOM 3306 C C . HIS A 1 433 ? -16.425 -4.571 -0.809 1.00 92.25 433 HIS A C 1
ATOM 3308 O O . HIS A 1 433 ? -16.763 -5.190 -1.814 1.00 92.25 433 HIS A O 1
ATOM 3314 N N . MET A 1 434 ? -15.221 -4.718 -0.249 1.00 94.31 434 MET A N 1
ATOM 3315 C CA . MET A 1 434 ? -14.184 -5.589 -0.792 1.00 94.31 434 MET A CA 1
ATOM 3316 C C . MET A 1 434 ? -13.131 -5.924 0.267 1.00 94.31 434 MET A C 1
ATOM 3318 O O . MET A 1 434 ? -12.714 -5.057 1.036 1.00 94.31 434 MET A O 1
ATOM 3322 N N . VAL A 1 435 ? -12.660 -7.168 0.278 1.00 96.62 435 VAL A N 1
ATOM 3323 C CA . VAL A 1 435 ? -11.549 -7.635 1.118 1.00 96.62 435 VAL A CA 1
ATOM 3324 C C . VAL A 1 435 ? -10.311 -7.855 0.254 1.00 96.62 435 VAL A C 1
ATOM 3326 O O . VAL A 1 435 ? -10.375 -8.526 -0.777 1.00 96.62 435 VAL A O 1
ATOM 3329 N N . ARG A 1 436 ? -9.175 -7.275 0.644 1.00 95.94 436 ARG A N 1
ATOM 3330 C CA . ARG A 1 436 ? -7.915 -7.383 -0.099 1.00 95.94 436 ARG A CA 1
ATOM 3331 C C . ARG A 1 436 ? -6.967 -8.377 0.570 1.00 95.94 436 ARG A C 1
ATOM 3333 O O . ARG A 1 436 ? -6.558 -8.156 1.700 1.00 95.94 436 ARG A O 1
ATOM 3340 N N . GLN A 1 437 ? -6.592 -9.433 -0.143 1.00 94.81 437 GLN A N 1
ATOM 3341 C CA . GLN A 1 437 ? -5.594 -10.417 0.275 1.00 94.81 437 GLN A CA 1
ATOM 3342 C C . GLN A 1 437 ? -4.188 -9.913 -0.056 1.00 94.81 437 GLN A C 1
ATOM 3344 O O . GLN A 1 437 ? -3.910 -9.627 -1.217 1.00 94.81 437 GLN A O 1
ATOM 3349 N N . ASP A 1 438 ? -3.317 -9.815 0.952 1.00 91.81 438 ASP A N 1
ATOM 3350 C CA . ASP A 1 438 ? -1.918 -9.352 0.818 1.00 91.81 438 ASP A CA 1
ATOM 3351 C C . ASP A 1 438 ? -0.914 -10.246 1.588 1.00 91.81 438 ASP A C 1
ATOM 3353 O O . ASP A 1 438 ? 0.264 -9.905 1.722 1.00 91.81 438 ASP A O 1
ATOM 3357 N N . SER A 1 439 ? -1.388 -11.377 2.129 1.00 91.38 439 SER A N 1
ATOM 3358 C CA . SER A 1 439 ? -0.588 -12.500 2.636 1.00 91.38 439 SER A CA 1
ATOM 3359 C C . SER A 1 439 ? -1.423 -13.785 2.769 1.00 91.38 439 SER A C 1
ATOM 3361 O O . SER A 1 439 ? -2.642 -13.756 2.588 1.00 91.38 439 SER A O 1
ATOM 3363 N N . GLY A 1 440 ? -0.764 -14.922 3.021 1.00 90.44 440 GLY A N 1
ATOM 3364 C CA . GLY A 1 440 ? -1.400 -16.234 3.168 1.00 90.44 440 GLY A CA 1
ATOM 3365 C C . GLY A 1 440 ? -1.904 -16.853 1.859 1.00 90.44 440 GLY A C 1
ATOM 3366 O O . GLY A 1 440 ? -1.745 -16.301 0.770 1.00 90.44 440 GLY A O 1
ATOM 3367 N N . LEU A 1 441 ? -2.522 -18.031 1.967 1.00 92.69 441 LEU A N 1
ATOM 3368 C CA . LEU A 1 441 ? -3.030 -18.790 0.820 1.00 92.69 441 LEU A CA 1
ATOM 3369 C C . LEU A 1 441 ? -4.364 -18.229 0.298 1.00 92.69 441 LEU A C 1
ATOM 3371 O O . LEU A 1 441 ? -5.283 -17.966 1.077 1.00 92.69 441 LEU A O 1
ATOM 3375 N N . LEU A 1 442 ? -4.508 -18.142 -1.032 1.00 94.94 442 LEU A N 1
ATOM 3376 C CA . LEU A 1 442 ? -5.737 -17.675 -1.694 1.00 94.94 442 LEU A CA 1
ATOM 3377 C C . LEU A 1 442 ? -6.979 -18.479 -1.273 1.00 94.94 442 LEU A C 1
ATOM 3379 O O . LEU A 1 442 ? -8.039 -17.892 -1.060 1.00 94.94 442 LEU A O 1
ATOM 3383 N N . GLU A 1 443 ? -6.866 -19.804 -1.129 1.00 95.00 443 GLU A N 1
ATOM 3384 C CA . GLU A 1 443 ? -7.976 -20.674 -0.718 1.00 95.00 443 GLU A CA 1
ATOM 3385 C C . GLU A 1 443 ? -8.453 -20.355 0.688 1.00 95.00 443 GLU A C 1
ATOM 3387 O O . GLU A 1 443 ? -9.653 -20.210 0.910 1.00 95.00 443 GLU A O 1
ATOM 3392 N N . ARG A 1 444 ? -7.517 -20.221 1.633 1.00 94.06 444 ARG A N 1
ATOM 3393 C CA . ARG A 1 444 ? -7.853 -19.918 3.025 1.00 94.06 444 ARG A CA 1
ATOM 3394 C C . ARG A 1 444 ? -8.494 -18.541 3.127 1.00 94.06 444 ARG A C 1
ATOM 3396 O O . ARG A 1 444 ? -9.513 -18.385 3.790 1.00 94.06 444 ARG A O 1
ATOM 3403 N N . PHE A 1 445 ? -7.958 -17.556 2.410 1.00 96.38 445 PHE A N 1
ATOM 3404 C CA . PHE A 1 445 ? -8.565 -16.230 2.349 1.00 96.38 445 PHE A CA 1
ATOM 3405 C C . PHE A 1 445 ? -10.006 -16.284 1.809 1.00 96.38 445 PHE A C 1
ATOM 3407 O O . PHE A 1 445 ? -10.908 -15.661 2.373 1.00 96.38 445 PHE A O 1
ATOM 3414 N N . ALA A 1 446 ? -10.246 -17.073 0.755 1.00 95.81 446 ALA A N 1
ATOM 3415 C CA . ALA A 1 446 ? -11.581 -17.286 0.200 1.00 95.81 446 ALA A CA 1
ATOM 3416 C C . ALA A 1 446 ? -12.525 -18.030 1.163 1.00 95.81 446 ALA A C 1
ATOM 3418 O O . ALA A 1 446 ? -13.717 -17.738 1.175 1.00 95.81 446 ALA A O 1
ATOM 3419 N N . GLN A 1 447 ? -12.009 -18.939 1.996 1.00 94.62 447 GLN A N 1
ATOM 3420 C CA . GLN A 1 447 ? -12.780 -19.619 3.045 1.00 94.62 447 GLN A CA 1
ATOM 3421 C C . GLN A 1 447 ? -13.163 -18.678 4.194 1.00 94.62 447 GLN A C 1
ATOM 3423 O O . GLN A 1 447 ? -14.279 -18.770 4.703 1.00 94.62 447 GLN A O 1
ATOM 3428 N N . ILE A 1 448 ? -12.279 -17.754 4.585 1.00 95.06 448 ILE A N 1
ATOM 3429 C CA . ILE A 1 448 ? -12.565 -16.755 5.629 1.00 95.06 448 ILE A CA 1
ATOM 3430 C C . ILE A 1 448 ? -13.610 -15.736 5.145 1.00 95.06 448 ILE A C 1
ATOM 3432 O O . ILE A 1 448 ? -14.483 -15.333 5.916 1.00 95.06 448 ILE A O 1
ATOM 3436 N N . PHE A 1 449 ? -13.561 -15.352 3.865 1.00 95.38 449 PHE A N 1
ATOM 3437 C CA . PHE A 1 449 ? -14.521 -14.444 3.229 1.00 95.38 449 PHE A CA 1
ATOM 3438 C C . PHE A 1 449 ? -15.255 -15.110 2.054 1.00 95.38 449 PHE A C 1
ATOM 3440 O O . PHE A 1 449 ? -15.011 -14.768 0.888 1.00 95.38 449 PHE A O 1
ATOM 3447 N N . PRO A 1 450 ? -16.195 -16.031 2.325 1.00 92.38 450 PRO A N 1
ATOM 3448 C CA . PRO A 1 450 ? -16.855 -16.792 1.269 1.00 92.38 450 PRO A CA 1
ATOM 3449 C C . PRO A 1 450 ? -17.738 -15.898 0.390 1.00 92.38 450 PRO A C 1
ATOM 3451 O O . PRO A 1 450 ? -17.706 -16.002 -0.835 1.00 92.38 450 PRO A O 1
ATOM 3454 N N . THR A 1 451 ? -18.467 -14.961 1.001 1.00 92.50 451 THR A N 1
ATOM 3455 C CA . THR A 1 451 ? -19.499 -14.150 0.333 1.00 92.50 451 THR A CA 1
ATOM 3456 C C . THR A 1 451 ? -19.078 -12.711 0.039 1.00 92.50 451 THR A C 1
ATOM 3458 O O . THR A 1 451 ? -19.658 -12.076 -0.837 1.00 92.50 451 THR A O 1
ATOM 3461 N N . THR A 1 452 ? -18.065 -12.184 0.729 1.00 95.56 452 THR A N 1
ATOM 3462 C CA . THR A 1 452 ? -17.575 -10.816 0.504 1.00 95.56 452 THR A CA 1
ATOM 3463 C C . THR A 1 452 ? -16.787 -10.738 -0.811 1.00 95.56 452 THR A C 1
ATOM 3465 O O . THR A 1 452 ? -16.034 -11.674 -1.114 1.00 95.56 452 THR A O 1
ATOM 3468 N N . PRO A 1 453 ? -16.912 -9.653 -1.602 1.00 95.50 453 PRO A N 1
ATOM 3469 C CA . PRO A 1 453 ? -16.082 -9.457 -2.787 1.00 95.50 453 PRO A CA 1
ATOM 3470 C C . PRO A 1 453 ? -14.590 -9.421 -2.442 1.00 95.50 453 PRO A C 1
ATOM 3472 O O . PRO A 1 453 ? -14.195 -8.845 -1.429 1.00 95.50 453 PRO A O 1
ATOM 3475 N N . LYS A 1 454 ? -13.752 -10.031 -3.281 1.00 95.38 454 LYS A N 1
ATOM 3476 C CA . LYS A 1 454 ? -12.335 -10.303 -2.987 1.00 95.38 454 LYS A CA 1
ATOM 3477 C C . LYS A 1 454 ? -11.391 -9.667 -4.007 1.00 95.38 454 LYS A C 1
ATOM 3479 O O . LYS A 1 454 ? -11.665 -9.679 -5.207 1.00 95.38 454 LYS A O 1
ATOM 3484 N N . PHE A 1 455 ? -10.251 -9.179 -3.524 1.00 94.69 455 PHE A N 1
ATOM 3485 C CA . PHE A 1 455 ? -9.134 -8.659 -4.314 1.00 94.69 455 PHE A CA 1
ATOM 3486 C C . PHE A 1 455 ? -7.852 -9.423 -3.965 1.00 94.69 455 PHE A C 1
ATOM 3488 O O . PHE A 1 455 ? -7.466 -9.441 -2.800 1.00 94.69 455 PHE A O 1
ATOM 3495 N N . ALA A 1 456 ? -7.166 -10.012 -4.946 1.00 93.88 456 ALA A N 1
ATOM 3496 C CA . ALA A 1 456 ? -5.878 -10.686 -4.740 1.00 93.88 456 ALA A CA 1
ATOM 3497 C C . ALA A 1 456 ? -4.728 -9.728 -5.075 1.00 93.88 456 ALA A C 1
ATOM 3499 O O . ALA A 1 456 ? -4.547 -9.404 -6.245 1.00 93.88 456 ALA A O 1
ATOM 3500 N N . SER A 1 457 ? -3.961 -9.242 -4.093 1.00 89.12 457 SER A N 1
ATOM 3501 C CA . SER A 1 457 ? -2.844 -8.313 -4.353 1.00 89.12 457 SER A CA 1
ATOM 3502 C C . SER A 1 457 ? -1.453 -8.922 -4.222 1.00 89.12 457 SER A C 1
ATOM 3504 O O . SER A 1 457 ? -0.478 -8.236 -4.527 1.00 89.12 457 SER A O 1
ATOM 3506 N N . GLU A 1 458 ? -1.344 -10.183 -3.801 1.00 82.81 458 GLU A N 1
ATOM 3507 C CA . GLU A 1 458 ? -0.081 -10.930 -3.774 1.00 82.81 458 GLU A CA 1
ATOM 3508 C C . GLU A 1 458 ? -0.003 -11.941 -4.929 1.00 82.81 458 GLU A C 1
ATOM 3510 O O . GLU A 1 458 ? 0.197 -13.135 -4.737 1.00 82.81 458 GLU A O 1
ATOM 3515 N N . ILE A 1 459 ? -0.203 -11.458 -6.156 1.00 82.56 459 ILE A N 1
ATOM 3516 C CA . ILE A 1 459 ? -0.019 -12.275 -7.359 1.00 82.56 459 ILE A CA 1
ATOM 3517 C C . ILE A 1 459 ? 1.442 -12.171 -7.794 1.00 82.56 459 ILE A C 1
ATOM 3519 O O . ILE A 1 459 ? 1.890 -11.124 -8.274 1.00 82.56 459 ILE A O 1
ATOM 3523 N N . GLU A 1 460 ? 2.183 -13.265 -7.656 1.00 75.81 460 GLU A N 1
ATOM 3524 C CA . GLU A 1 460 ? 3.584 -13.381 -8.055 1.00 75.81 460 GLU A CA 1
ATOM 3525 C C . GLU A 1 460 ? 3.810 -14.389 -9.193 1.00 75.81 460 GLU A C 1
ATOM 3527 O O . GLU A 1 460 ? 4.884 -14.368 -9.808 1.00 75.81 460 GLU A O 1
ATOM 3532 N N . LYS A 1 461 ? 2.846 -15.268 -9.494 1.00 77.25 461 LYS A N 1
ATOM 3533 C CA . LYS A 1 461 ? 2.967 -16.349 -10.493 1.00 77.25 461 LYS A CA 1
ATOM 3534 C C . LYS A 1 461 ? 1.709 -16.499 -11.355 1.00 77.25 461 LYS A C 1
ATOM 3536 O O . LYS A 1 461 ? 0.602 -16.173 -10.948 1.00 77.25 461 LYS A O 1
ATOM 3541 N N . TYR A 1 462 ? 1.861 -17.088 -12.543 1.00 78.38 462 TYR A N 1
ATOM 3542 C CA . TYR A 1 462 ? 0.761 -17.255 -13.513 1.00 78.38 462 TYR A CA 1
ATOM 3543 C C . TYR A 1 462 ? -0.341 -18.166 -12.991 1.00 78.38 462 TYR A C 1
ATOM 3545 O O . TYR A 1 462 ? -1.525 -17.890 -13.188 1.00 78.38 462 TYR A O 1
ATOM 3553 N N . ALA A 1 463 ? 0.056 -19.237 -12.300 1.00 81.75 463 ALA A N 1
ATOM 3554 C CA . ALA A 1 463 ? -0.873 -20.172 -11.685 1.00 81.75 463 ALA A CA 1
ATOM 3555 C C . ALA A 1 463 ? -1.763 -19.486 -10.635 1.00 81.75 463 ALA A C 1
ATOM 3557 O O . ALA A 1 463 ? -2.920 -19.864 -10.482 1.00 81.75 463 ALA A O 1
ATOM 3558 N N . GLU A 1 464 ? -1.261 -18.453 -9.950 1.00 86.81 464 GLU A N 1
ATOM 3559 C CA . GLU A 1 464 ? -2.023 -17.708 -8.942 1.00 86.81 464 GLU A CA 1
ATOM 3560 C C . GLU A 1 464 ? -3.116 -16.847 -9.578 1.00 86.81 464 GLU A C 1
ATOM 3562 O O . GLU A 1 464 ? -4.180 -16.707 -8.985 1.00 86.81 464 GLU A O 1
ATOM 3567 N N . VAL A 1 465 ? -2.911 -16.345 -10.803 1.00 87.31 465 VAL A N 1
ATOM 3568 C CA . VAL A 1 465 ? -3.938 -15.605 -11.557 1.00 87.31 465 VAL A CA 1
ATOM 3569 C C . VAL A 1 465 ? -5.146 -16.501 -11.829 1.00 87.31 465 VAL A C 1
ATOM 3571 O O . VAL A 1 465 ? -6.260 -16.192 -11.409 1.00 87.31 465 VAL A O 1
ATOM 3574 N N . ALA A 1 466 ? -4.919 -17.647 -12.479 1.00 87.31 466 ALA A N 1
ATOM 3575 C CA . ALA A 1 466 ? -5.987 -18.590 -12.813 1.00 87.31 466 ALA A CA 1
ATOM 3576 C C . ALA A 1 466 ? -6.675 -19.131 -11.550 1.00 87.31 466 ALA A C 1
ATOM 3578 O O . ALA A 1 466 ? -7.899 -19.251 -11.494 1.00 87.31 466 ALA A O 1
ATOM 3579 N N . LYS A 1 467 ? -5.889 -19.400 -10.505 1.00 92.12 467 LYS A N 1
ATOM 3580 C CA . LYS A 1 467 ? -6.378 -19.848 -9.204 1.00 92.12 467 LYS A CA 1
ATOM 3581 C C . LYS A 1 467 ? -7.242 -18.796 -8.507 1.00 92.12 467 LYS A C 1
ATOM 3583 O O . LYS A 1 467 ? -8.305 -19.142 -8.006 1.00 92.12 467 LYS A O 1
ATOM 3588 N N . ALA A 1 468 ? -6.838 -17.526 -8.499 1.00 94.00 468 ALA A N 1
ATOM 3589 C CA . ALA A 1 468 ? -7.637 -16.443 -7.928 1.00 94.00 468 ALA A CA 1
ATOM 3590 C C . ALA A 1 468 ? -8.985 -16.307 -8.653 1.00 94.00 468 ALA A C 1
ATOM 3592 O O . ALA A 1 468 ? -10.026 -16.221 -8.001 1.00 94.00 468 ALA A O 1
ATOM 3593 N N . VAL A 1 469 ? -8.989 -16.369 -9.990 1.00 92.50 469 VAL A N 1
ATOM 3594 C CA . VAL A 1 469 ? -10.230 -16.365 -10.785 1.00 92.50 469 VAL A CA 1
ATOM 3595 C C . VAL A 1 469 ? -11.117 -17.564 -10.425 1.00 92.50 469 VAL A C 1
ATOM 3597 O O . VAL A 1 469 ? -12.302 -17.382 -10.150 1.00 92.50 469 VAL A O 1
ATOM 3600 N N . ALA A 1 470 ? -10.551 -18.773 -10.347 1.00 94.00 470 ALA A N 1
ATOM 3601 C CA . ALA A 1 470 ? -11.288 -19.987 -9.986 1.00 94.00 470 ALA A CA 1
ATOM 3602 C C . ALA A 1 470 ? -11.869 -19.948 -8.559 1.00 94.00 470 ALA A C 1
ATOM 3604 O O . ALA A 1 470 ? -12.941 -20.495 -8.313 1.00 94.00 470 ALA A O 1
ATOM 3605 N N . LEU A 1 471 ? -11.193 -19.269 -7.630 1.00 95.56 471 LEU A N 1
ATOM 3606 C CA . LEU A 1 471 ? -11.644 -19.054 -6.249 1.00 95.56 471 LEU A CA 1
ATOM 3607 C C . LEU A 1 471 ? -12.627 -17.876 -6.104 1.00 95.56 471 LEU A C 1
ATOM 3609 O O . LEU A 1 471 ? -12.987 -17.503 -4.986 1.00 95.56 471 LEU A O 1
ATOM 3613 N N . GLY A 1 472 ? -13.065 -17.274 -7.214 1.00 94.00 472 GLY A N 1
ATOM 3614 C CA . GLY A 1 472 ? -14.073 -16.216 -7.214 1.00 94.00 472 GLY A CA 1
ATOM 3615 C C . GLY A 1 472 ? -13.554 -14.855 -6.748 1.00 94.00 472 GLY A C 1
ATOM 3616 O O . GLY A 1 472 ? -14.330 -14.051 -6.229 1.00 94.00 472 GLY A O 1
ATOM 3617 N N . PHE A 1 473 ? -12.257 -14.574 -6.901 1.00 95.56 473 PHE A N 1
ATOM 3618 C CA . PHE A 1 473 ? -11.742 -13.221 -6.698 1.00 95.56 473 PHE A CA 1
ATOM 3619 C C . PHE A 1 473 ? -12.259 -12.293 -7.800 1.00 95.56 473 PHE A C 1
ATOM 3621 O O . PHE A 1 473 ? -12.156 -12.596 -8.988 1.00 95.56 473 PHE A O 1
ATOM 3628 N N . ASN A 1 474 ? -12.800 -11.142 -7.404 1.00 92.12 474 ASN A N 1
ATOM 3629 C CA . ASN A 1 474 ? -13.410 -10.176 -8.317 1.00 92.12 474 ASN A CA 1
ATOM 3630 C C . ASN A 1 474 ? -12.368 -9.315 -9.032 1.00 92.12 474 ASN A C 1
ATOM 3632 O O . ASN A 1 474 ? -12.643 -8.815 -10.118 1.00 92.12 474 ASN A O 1
ATOM 3636 N N . HIS A 1 475 ? -11.207 -9.129 -8.403 1.00 90.06 475 HIS A N 1
ATOM 3637 C CA . HIS A 1 475 ? -10.120 -8.297 -8.900 1.00 90.06 475 HIS A CA 1
ATOM 3638 C C . HIS A 1 475 ? -8.763 -8.875 -8.487 1.00 90.06 475 HIS A C 1
ATOM 3640 O O . HIS A 1 475 ? -8.658 -9.613 -7.500 1.00 90.06 475 HIS A O 1
ATOM 3646 N N . GLY A 1 476 ? -7.714 -8.473 -9.198 1.00 88.69 476 GLY A N 1
ATOM 3647 C CA . GLY A 1 476 ? -6.335 -8.768 -8.837 1.00 88.69 476 GLY A CA 1
ATOM 3648 C C . GLY A 1 476 ? -5.404 -7.587 -9.065 1.00 88.69 476 GLY A C 1
ATOM 3649 O O . GLY A 1 476 ? -5.617 -6.763 -9.950 1.00 88.69 476 GLY A O 1
ATOM 3650 N N . GLY A 1 477 ? -4.358 -7.509 -8.255 1.00 85.19 477 GLY A N 1
ATOM 3651 C CA . GLY A 1 477 ? -3.301 -6.517 -8.339 1.00 85.19 477 GLY A CA 1
ATOM 3652 C C . GLY A 1 477 ? -1.966 -7.218 -8.496 1.00 85.19 477 GLY A C 1
ATOM 3653 O O . GLY A 1 477 ? -1.617 -8.072 -7.685 1.00 85.19 477 GLY A O 1
ATOM 3654 N N . ALA A 1 478 ? -1.218 -6.844 -9.524 1.00 79.75 478 ALA A N 1
ATOM 3655 C CA . ALA A 1 478 ? 0.098 -7.403 -9.794 1.00 79.75 478 ALA A CA 1
ATOM 3656 C C . ALA A 1 478 ? 1.096 -6.268 -10.051 1.00 79.75 478 ALA A C 1
ATOM 3658 O O . ALA A 1 478 ? 0.796 -5.310 -10.760 1.00 79.75 478 ALA A O 1
ATOM 3659 N N . GLY A 1 479 ? 2.268 -6.346 -9.418 1.00 77.81 479 GLY A N 1
ATOM 3660 C CA . GLY A 1 479 ? 3.340 -5.350 -9.525 1.00 77.81 479 GLY A CA 1
ATOM 3661 C C . GLY A 1 479 ? 4.558 -5.916 -10.243 1.00 77.81 479 GLY A C 1
ATOM 3662 O O . GLY A 1 479 ? 4.519 -6.104 -11.456 1.00 77.81 479 GLY A O 1
ATOM 3663 N N . GLY A 1 480 ? 5.600 -6.265 -9.477 1.00 69.25 480 GLY A N 1
ATOM 3664 C CA . GLY A 1 480 ? 6.852 -6.839 -9.999 1.00 69.25 480 GLY A CA 1
ATOM 3665 C C . GLY A 1 480 ? 6.673 -8.112 -10.844 1.00 69.25 480 GLY A C 1
ATOM 3666 O O . GLY A 1 480 ? 7.523 -8.448 -11.665 1.00 69.25 480 GLY A O 1
ATOM 3667 N N . PHE A 1 481 ? 5.513 -8.769 -10.719 1.00 72.44 481 PHE A N 1
ATOM 3668 C CA . PHE A 1 481 ? 5.024 -9.818 -11.614 1.00 72.44 481 PHE A CA 1
ATOM 3669 C C . PHE A 1 481 ? 5.117 -9.463 -13.110 1.00 72.44 481 PHE A C 1
ATOM 3671 O O . PHE A 1 481 ? 5.473 -10.323 -13.911 1.00 72.44 481 PHE A O 1
ATOM 3678 N N . PHE A 1 482 ? 4.856 -8.215 -13.507 1.00 73.56 482 PHE A N 1
ATOM 3679 C CA . PHE A 1 482 ? 4.803 -7.788 -14.912 1.00 73.56 482 PHE A CA 1
ATOM 3680 C C . PHE A 1 482 ? 6.180 -7.484 -15.530 1.00 73.56 482 PHE A C 1
ATOM 3682 O O . PHE A 1 482 ? 6.335 -6.549 -16.307 1.00 73.56 482 PHE A O 1
ATOM 3689 N N . GLY A 1 483 ? 7.194 -8.290 -15.229 1.00 58.41 483 GLY A N 1
ATOM 3690 C CA . GLY A 1 483 ? 8.479 -8.228 -15.935 1.00 58.41 483 GLY A CA 1
ATOM 3691 C C . GLY A 1 483 ? 9.556 -7.365 -15.286 1.00 58.41 483 GLY A C 1
ATOM 3692 O O . GLY A 1 483 ? 10.585 -7.125 -15.905 1.00 58.41 483 GLY A O 1
ATOM 3693 N N . GLU A 1 484 ? 9.384 -6.971 -14.022 1.00 65.94 484 GLU A N 1
ATOM 3694 C CA . GLU A 1 484 ? 10.485 -6.408 -13.218 1.00 65.94 484 GLU A CA 1
ATOM 3695 C C . GLU A 1 484 ? 11.387 -7.512 -12.621 1.00 65.94 484 GLU A C 1
ATOM 3697 O O . GLU A 1 484 ? 12.457 -7.232 -12.076 1.00 65.94 484 GLU A O 1
ATOM 3702 N N . LYS A 1 485 ? 10.978 -8.785 -12.763 1.00 60.22 485 LYS A N 1
ATOM 3703 C CA . LYS A 1 485 ? 11.769 -9.980 -12.428 1.00 60.22 485 LYS A CA 1
ATOM 3704 C C . LYS A 1 485 ? 12.931 -10.156 -13.415 1.00 60.22 485 LYS A C 1
ATOM 3706 O O . LYS A 1 485 ? 12.725 -10.088 -14.624 1.00 60.22 485 LYS A O 1
ATOM 3711 N N . ARG A 1 486 ? 14.140 -10.401 -12.895 1.00 59.50 486 ARG A N 1
ATOM 3712 C CA . ARG A 1 486 ? 15.398 -10.553 -13.659 1.00 59.50 486 ARG A CA 1
ATOM 3713 C C . ARG A 1 486 ? 15.796 -12.010 -13.867 1.00 59.50 486 ARG A C 1
ATOM 3715 O O . ARG A 1 486 ? 15.433 -12.866 -13.058 1.00 59.50 486 ARG A O 1
ATOM 3722 N N . ARG A 1 487 ? 16.619 -12.266 -14.889 1.00 48.50 487 ARG A N 1
ATOM 3723 C CA . ARG A 1 487 ? 17.232 -13.563 -15.219 1.00 48.50 487 ARG A CA 1
ATOM 3724 C C . ARG A 1 487 ? 17.824 -14.237 -14.002 1.00 48.50 487 ARG A C 1
ATOM 3726 O O . ARG A 1 487 ? 18.754 -13.687 -13.437 1.00 48.50 487 ARG A O 1
ATOM 3733 N N . ALA A 1 488 ? 17.366 -15.432 -13.633 1.00 43.50 488 ALA A N 1
ATOM 3734 C CA . ALA A 1 488 ? 18.067 -16.313 -12.683 1.00 43.50 488 ALA A CA 1
ATOM 3735 C C . ALA A 1 488 ? 18.488 -15.684 -11.325 1.00 43.50 488 ALA A C 1
ATOM 3737 O O . ALA A 1 488 ? 19.257 -16.293 -10.584 1.00 43.50 488 ALA A O 1
ATOM 3738 N N . CYS A 1 489 ? 17.984 -14.493 -10.994 1.00 45.88 489 CYS A N 1
ATOM 3739 C CA . CYS A 1 489 ? 18.337 -13.694 -9.829 1.00 45.88 489 CYS A CA 1
ATOM 3740 C C . CYS A 1 489 ? 17.074 -13.508 -9.001 1.00 45.88 489 CYS A C 1
ATOM 3742 O O . CYS A 1 489 ? 15.983 -13.295 -9.540 1.00 45.88 489 CYS A O 1
ATOM 3744 N N . THR A 1 490 ? 17.195 -13.560 -7.679 1.00 48.66 490 THR A N 1
ATOM 3745 C CA . THR A 1 490 ? 16.090 -13.145 -6.817 1.00 48.66 490 THR A CA 1
ATOM 3746 C C . THR A 1 490 ? 15.785 -11.675 -7.088 1.00 48.66 490 THR A C 1
ATOM 3748 O O . THR A 1 490 ? 16.681 -10.839 -6.997 1.00 48.66 490 THR A O 1
ATOM 3751 N N . GLU A 1 491 ? 14.526 -11.366 -7.414 1.00 57.69 491 GLU A N 1
ATOM 3752 C CA . GLU A 1 491 ? 13.995 -10.000 -7.433 1.00 57.69 491 GLU A CA 1
ATOM 3753 C C . GLU A 1 491 ? 14.517 -9.211 -6.223 1.00 57.69 491 GLU A C 1
ATOM 3755 O O . GLU A 1 491 ? 14.620 -9.771 -5.123 1.00 57.69 491 GLU A O 1
ATOM 3760 N N . PHE A 1 492 ? 14.829 -7.921 -6.410 1.00 65.38 492 PHE A N 1
ATOM 3761 C CA . PHE A 1 492 ? 15.154 -7.047 -5.289 1.00 65.38 492 PHE A CA 1
ATOM 3762 C C . PHE A 1 492 ? 13.978 -7.038 -4.317 1.00 65.38 492 PHE A C 1
ATOM 3764 O O . PHE A 1 492 ? 12.956 -6.384 -4.529 1.00 65.38 492 PHE A O 1
ATOM 3771 N N . SER A 1 493 ? 14.116 -7.802 -3.238 1.00 74.00 493 SER A N 1
ATOM 3772 C CA . SER A 1 493 ? 13.059 -7.950 -2.256 1.00 74.00 493 SER A CA 1
ATOM 3773 C C . SER A 1 493 ? 13.135 -6.783 -1.283 1.00 74.00 493 SER A C 1
ATOM 3775 O O . SER A 1 493 ? 13.586 -6.933 -0.149 1.00 74.00 493 SER A O 1
ATOM 3777 N N . LEU A 1 494 ? 12.713 -5.612 -1.751 1.00 78.06 494 LEU A N 1
ATOM 3778 C CA . LEU A 1 494 ? 12.725 -4.373 -0.989 1.00 78.06 494 LEU A CA 1
ATOM 3779 C C . LEU A 1 494 ? 11.368 -4.083 -0.350 1.00 78.06 494 LEU A C 1
ATOM 3781 O O . LEU A 1 494 ? 10.310 -4.392 -0.900 1.00 78.06 494 LEU A O 1
ATOM 3785 N N . ALA A 1 495 ? 11.399 -3.435 0.806 1.00 83.75 495 ALA A N 1
ATOM 3786 C CA . ALA A 1 495 ? 10.220 -2.888 1.458 1.00 83.75 495 ALA A CA 1
ATOM 3787 C C . ALA A 1 495 ? 10.590 -1.647 2.267 1.00 83.75 495 ALA A C 1
ATOM 3789 O O . ALA A 1 495 ? 11.704 -1.553 2.754 1.00 83.75 495 ALA A O 1
ATOM 3790 N N . ALA A 1 496 ? 9.674 -0.702 2.434 1.00 87.75 496 ALA A N 1
ATOM 3791 C CA . ALA A 1 496 ? 9.814 0.382 3.397 1.00 87.75 496 ALA A CA 1
ATOM 3792 C C . ALA A 1 496 ? 8.596 0.330 4.314 1.00 87.75 496 ALA A C 1
ATOM 3794 O O . ALA A 1 496 ? 7.461 0.234 3.843 1.00 87.75 496 ALA A O 1
ATOM 3795 N N . LYS A 1 497 ? 8.830 0.250 5.624 1.00 89.81 497 LYS A N 1
ATOM 3796 C CA . LYS A 1 497 ? 7.791 -0.074 6.607 1.00 89.81 497 LYS A CA 1
ATOM 3797 C C . LYS A 1 497 ? 7.816 0.897 7.768 1.00 89.81 497 LYS A C 1
ATOM 3799 O O . LYS A 1 497 ? 8.886 1.264 8.234 1.00 89.81 497 LYS A O 1
ATOM 3804 N N . LEU A 1 498 ? 6.630 1.270 8.239 1.00 92.44 498 LEU A N 1
ATOM 3805 C CA . LEU A 1 498 ? 6.468 2.006 9.484 1.00 92.44 498 LEU A CA 1
ATOM 3806 C C . LEU A 1 498 ? 6.903 1.098 10.640 1.00 92.44 498 LEU A C 1
ATOM 3808 O O . LEU A 1 498 ? 6.418 -0.026 10.756 1.00 92.44 498 LEU A O 1
ATOM 3812 N N . VAL A 1 499 ? 7.836 1.562 11.465 1.00 90.62 499 VAL A N 1
ATOM 3813 C CA . VAL A 1 499 ? 8.424 0.769 12.562 1.00 90.62 499 VAL A CA 1
ATOM 3814 C C . VAL A 1 499 ? 8.224 1.406 13.933 1.00 90.62 499 VAL A C 1
ATOM 3816 O O . VAL A 1 499 ? 8.245 0.712 14.950 1.00 90.62 499 VAL A O 1
ATOM 3819 N N . LYS A 1 500 ? 7.997 2.719 13.976 1.00 91.44 500 LYS A N 1
ATOM 3820 C CA . LYS A 1 500 ? 7.914 3.493 15.215 1.00 91.44 500 LYS A CA 1
ATOM 3821 C C . LYS A 1 500 ? 6.988 4.686 15.036 1.00 91.44 500 LYS A C 1
ATOM 3823 O O . LYS A 1 500 ? 6.908 5.267 13.954 1.00 91.44 500 LYS A O 1
ATOM 3828 N N . THR A 1 501 ? 6.307 5.053 16.110 1.00 91.75 501 THR A N 1
ATOM 3829 C CA . THR A 1 501 ? 5.488 6.259 16.206 1.00 91.75 501 THR A CA 1
ATOM 3830 C C . THR A 1 501 ? 5.914 7.058 17.423 1.00 91.75 501 THR A C 1
ATOM 3832 O O . THR A 1 501 ? 6.228 6.489 18.467 1.00 91.75 501 THR A O 1
ATOM 3835 N N . ILE A 1 502 ? 5.886 8.375 17.310 1.00 87.62 502 ILE A N 1
ATOM 3836 C CA . ILE A 1 502 ? 6.184 9.306 18.388 1.00 87.62 502 ILE A CA 1
ATOM 3837 C C . ILE A 1 502 ? 4.996 10.260 18.467 1.00 87.62 502 ILE A C 1
ATOM 3839 O O . ILE A 1 502 ? 4.663 10.938 17.493 1.00 87.62 502 ILE A O 1
ATOM 3843 N N . ARG A 1 503 ? 4.330 10.303 19.621 1.00 83.31 503 ARG A N 1
ATOM 3844 C CA . ARG A 1 503 ? 3.248 11.258 19.878 1.00 83.31 503 ARG A CA 1
ATOM 3845 C C . ARG A 1 503 ? 3.604 12.157 21.043 1.00 83.31 503 ARG A C 1
ATOM 3847 O O . ARG A 1 503 ? 4.185 11.714 22.031 1.00 83.31 503 ARG A O 1
ATOM 3854 N N . THR A 1 504 ? 3.212 13.417 20.930 1.00 73.75 504 THR A N 1
ATOM 3855 C CA . THR A 1 504 ? 3.301 14.356 22.044 1.00 73.75 504 THR A CA 1
ATOM 3856 C C . THR A 1 504 ? 1.958 14.412 22.755 1.00 73.75 504 THR A C 1
ATOM 3858 O O . THR A 1 504 ? 0.957 14.792 22.152 1.00 73.75 504 THR A O 1
ATOM 3861 N N . VAL A 1 505 ? 1.934 14.062 24.035 1.00 65.88 505 VAL A N 1
ATOM 3862 C CA . VAL A 1 505 ? 0.748 14.152 24.886 1.00 65.88 505 VAL A CA 1
ATOM 3863 C C . VAL A 1 505 ? 0.825 15.457 25.672 1.00 65.88 505 VAL A C 1
ATOM 3865 O O . VAL A 1 505 ? 1.815 15.731 26.359 1.00 65.88 505 VAL A O 1
ATOM 3868 N N . ARG A 1 506 ? -0.212 16.290 25.546 1.00 58.44 506 ARG A N 1
ATOM 3869 C CA . ARG A 1 506 ? -0.389 17.452 26.425 1.00 58.44 506 ARG A CA 1
ATOM 3870 C C . ARG A 1 506 ? -0.971 16.967 27.755 1.00 58.44 506 ARG A C 1
ATOM 3872 O O . ARG A 1 506 ? -1.866 16.122 27.716 1.00 58.44 506 ARG A O 1
ATOM 3879 N N . PRO A 1 507 ? -0.508 17.480 28.906 1.00 51.06 507 PRO A N 1
ATOM 3880 C CA . PRO A 1 507 ? -1.192 17.239 30.169 1.00 51.06 507 PRO A CA 1
ATOM 3881 C C . PRO A 1 507 ? -2.657 17.673 30.052 1.00 51.06 507 PRO A C 1
ATOM 3883 O O . PRO A 1 507 ? -2.955 18.669 29.384 1.00 51.06 507 PRO A O 1
ATOM 3886 N N . ALA A 1 508 ? -3.560 16.916 30.672 1.00 46.56 508 ALA A N 1
ATOM 3887 C CA . ALA A 1 508 ? -4.961 17.294 30.767 1.00 46.56 508 ALA A CA 1
ATOM 3888 C C . ALA A 1 508 ? -5.108 18.634 31.526 1.00 46.56 508 ALA A C 1
ATOM 3890 O O . ALA A 1 508 ? -4.216 19.064 32.260 1.00 46.56 508 ALA A O 1
ATOM 3891 N N . ALA A 1 509 ? -6.201 19.356 31.250 1.00 43.31 509 ALA A N 1
ATOM 3892 C CA . ALA A 1 509 ? -6.417 20.745 31.677 1.00 43.31 509 ALA A CA 1
ATOM 3893 C C . ALA A 1 509 ? -6.582 20.929 33.204 1.00 43.31 509 ALA A C 1
ATOM 3895 O O . ALA A 1 509 ? -6.699 22.053 33.692 1.00 43.31 509 ALA A O 1
ATOM 3896 N N . ASP A 1 510 ? -6.553 19.847 33.968 1.00 37.84 510 ASP A N 1
ATOM 3897 C CA . ASP A 1 510 ? -6.593 19.759 35.422 1.00 37.84 510 ASP A CA 1
ATOM 3898 C C . ASP A 1 510 ? -5.208 19.983 36.060 1.00 37.84 510 ASP A C 1
ATOM 3900 O O . ASP A 1 510 ? -4.683 19.181 36.824 1.00 37.84 510 ASP A O 1
ATOM 3904 N N . GLY A 1 511 ? -4.631 21.152 35.772 1.00 39.66 511 GLY A N 1
ATOM 3905 C CA . GLY A 1 511 ? -3.989 22.003 36.784 1.00 39.66 511 GLY A CA 1
ATOM 3906 C C . GLY A 1 511 ? -2.747 21.519 37.546 1.00 39.66 511 GLY A C 1
ATOM 3907 O O . GLY A 1 511 ? -2.274 22.271 38.396 1.00 39.66 511 GLY A O 1
ATOM 3908 N N . ALA A 1 512 ? -2.167 20.352 37.271 1.00 36.97 512 ALA A N 1
ATOM 3909 C CA . ALA A 1 512 ? -0.981 19.878 37.988 1.00 36.97 512 ALA A CA 1
ATOM 3910 C C . ALA A 1 512 ? 0.074 19.301 37.036 1.00 36.97 512 ALA A C 1
ATOM 3912 O O . ALA A 1 512 ? 0.225 18.094 36.913 1.00 36.97 512 ALA A O 1
ATOM 3913 N N . ILE A 1 513 ? 0.781 20.197 36.343 1.00 36.34 513 ILE A N 1
ATOM 3914 C CA . ILE A 1 513 ? 2.237 20.222 36.087 1.00 36.34 513 ILE A CA 1
ATOM 3915 C C . ILE A 1 513 ? 2.469 21.294 35.015 1.00 36.34 513 ILE A C 1
ATOM 3917 O O . ILE A 1 513 ? 1.949 21.235 33.902 1.00 36.34 513 ILE A O 1
ATOM 3921 N N . ALA A 1 514 ? 3.265 22.299 35.364 1.00 36.84 514 ALA A N 1
ATOM 3922 C CA . ALA A 1 514 ? 3.708 23.327 34.441 1.00 36.84 514 ALA A CA 1
ATOM 3923 C C . ALA A 1 514 ? 4.486 22.711 33.256 1.00 36.84 514 ALA A C 1
ATOM 3925 O O . ALA A 1 514 ? 5.496 22.041 33.443 1.00 36.84 514 ALA A O 1
ATOM 3926 N N . GLY A 1 515 ? 4.031 22.976 32.029 1.00 39.25 515 GLY A N 1
ATOM 3927 C CA . GLY A 1 515 ? 4.891 23.118 30.845 1.00 39.25 515 GLY A CA 1
ATOM 3928 C C . GLY A 1 515 ? 5.527 21.876 30.202 1.00 39.25 515 GLY A C 1
ATOM 3929 O O . GLY A 1 515 ? 6.207 22.034 29.191 1.00 39.25 515 GLY A O 1
ATOM 3930 N N . GLY A 1 516 ? 5.321 20.658 30.707 1.00 46.12 516 GLY A N 1
ATOM 3931 C CA . GLY A 1 516 ? 5.929 19.453 30.126 1.00 46.12 516 GLY A CA 1
ATOM 3932 C C . GLY A 1 516 ? 5.077 18.809 29.029 1.00 46.12 516 GLY A C 1
ATOM 3933 O O . GLY A 1 516 ? 4.057 18.192 29.319 1.00 46.12 516 GLY A O 1
ATOM 3934 N N . ARG A 1 517 ? 5.504 18.890 27.764 1.00 56.75 517 ARG A N 1
ATOM 3935 C CA . ARG A 1 517 ? 5.041 17.973 26.706 1.00 56.75 517 ARG A CA 1
ATOM 3936 C C . ARG A 1 517 ? 5.601 16.578 27.017 1.00 56.75 517 ARG A C 1
ATOM 3938 O O . ARG A 1 517 ? 6.817 16.419 27.026 1.00 56.75 517 ARG A O 1
ATOM 3945 N N . SER A 1 518 ? 4.748 15.585 27.282 1.00 65.69 518 SER A N 1
ATOM 3946 C CA . SER A 1 518 ? 5.204 14.197 27.445 1.00 65.69 518 SER A CA 1
ATOM 3947 C C . SER A 1 518 ? 5.326 13.541 26.071 1.00 65.69 518 SER A C 1
ATOM 3949 O O . SER A 1 518 ? 4.399 13.622 25.265 1.00 65.69 518 SER A O 1
ATOM 3951 N N . VAL A 1 519 ? 6.467 12.920 25.780 1.00 76.44 519 VAL A N 1
ATOM 3952 C CA . VAL A 1 519 ? 6.702 12.208 24.518 1.00 76.44 519 VAL A CA 1
ATOM 3953 C C . VAL A 1 519 ? 6.466 10.722 24.752 1.00 76.44 519 VAL A C 1
ATOM 3955 O O . VAL A 1 519 ? 7.126 10.105 25.583 1.00 76.44 519 VAL A O 1
ATOM 3958 N N . VAL A 1 520 ? 5.526 10.144 24.008 1.00 84.88 520 VAL A N 1
ATOM 3959 C CA . VAL A 1 520 ? 5.224 8.711 24.047 1.00 84.88 520 VAL A CA 1
ATOM 3960 C C . VAL A 1 520 ? 5.723 8.073 22.759 1.00 84.88 520 VAL A C 1
ATOM 3962 O O . VAL A 1 520 ? 5.320 8.470 21.663 1.00 84.88 520 VAL A O 1
ATOM 3965 N N . VAL A 1 521 ? 6.588 7.072 22.907 1.00 88.69 521 VAL A N 1
ATOM 3966 C CA . VAL A 1 521 ? 7.111 6.258 21.808 1.00 88.69 521 VAL A CA 1
ATOM 3967 C C . VAL A 1 521 ? 6.340 4.944 21.755 1.00 88.69 521 VAL A C 1
ATOM 3969 O O . VAL A 1 521 ? 6.224 4.245 22.758 1.00 88.69 521 VAL A O 1
ATOM 3972 N N . GLY A 1 522 ? 5.825 4.618 20.575 1.00 91.31 522 GLY A N 1
ATOM 3973 C CA . GLY A 1 522 ? 5.182 3.347 20.266 1.00 91.31 522 GLY A CA 1
ATOM 3974 C C . GLY A 1 522 ? 5.952 2.603 19.180 1.00 91.31 522 GLY A C 1
ATOM 3975 O O . GLY A 1 522 ? 6.528 3.223 18.282 1.00 91.31 522 GLY A O 1
ATOM 3976 N N . TYR A 1 523 ? 5.942 1.274 19.241 1.00 93.25 523 TYR A N 1
ATOM 3977 C CA . TYR A 1 523 ? 6.551 0.417 18.226 1.00 93.25 523 TYR A CA 1
ATOM 3978 C C . TYR A 1 523 ? 5.470 -0.265 17.404 1.00 93.25 523 TYR A C 1
ATOM 3980 O O . TYR A 1 523 ? 4.586 -0.930 17.943 1.00 93.25 523 TYR A O 1
ATOM 3988 N N . ALA A 1 524 ? 5.554 -0.089 16.092 1.00 92.06 524 ALA A N 1
ATOM 3989 C CA . ALA A 1 524 ? 4.618 -0.690 15.165 1.00 92.06 524 ALA A CA 1
ATOM 3990 C C . ALA A 1 524 ? 5.055 -2.102 14.787 1.00 92.06 524 ALA A C 1
ATOM 3992 O O . ALA A 1 524 ? 6.244 -2.435 14.814 1.00 92.06 524 ALA A O 1
ATOM 3993 N N . GLY A 1 525 ? 4.092 -2.910 14.355 1.00 89.25 525 GLY A N 1
ATOM 3994 C CA . GLY A 1 525 ? 4.401 -4.172 13.710 1.00 89.25 525 GLY A CA 1
ATOM 3995 C C . GLY A 1 525 ? 3.259 -4.724 12.877 1.00 89.25 525 GLY A C 1
ATOM 3996 O O . GLY A 1 525 ? 2.141 -4.217 12.924 1.00 89.25 525 GLY A O 1
ATOM 3997 N N . LYS A 1 526 ? 3.577 -5.744 12.082 1.00 91.94 526 LYS A N 1
ATOM 3998 C CA . LYS A 1 526 ? 2.637 -6.492 11.237 1.00 91.94 526 LYS A CA 1
ATOM 3999 C C . LYS A 1 526 ? 2.931 -7.978 11.393 1.00 91.94 526 LYS A C 1
ATOM 4001 O O . LYS A 1 526 ? 4.097 -8.360 11.303 1.00 91.94 526 LYS A O 1
ATOM 4006 N N . LEU A 1 527 ? 1.883 -8.784 11.550 1.00 92.50 527 LEU A N 1
ATOM 4007 C CA . LEU A 1 527 ? 1.959 -10.244 11.542 1.00 92.50 527 LEU A CA 1
ATOM 4008 C C . LEU A 1 527 ? 1.876 -10.808 10.115 1.00 92.50 527 LEU A C 1
ATOM 4010 O O . LEU A 1 527 ? 2.784 -11.515 9.686 1.00 92.50 527 LEU A O 1
ATOM 4014 N N . GLY A 1 528 ? 0.826 -10.444 9.368 1.00 91.62 528 GLY A N 1
ATOM 4015 C CA . GLY A 1 528 ? 0.434 -11.156 8.147 1.00 91.62 528 GLY A CA 1
ATOM 4016 C C . GLY A 1 528 ? -0.403 -12.406 8.438 1.00 91.62 528 GLY A C 1
ATOM 4017 O O . GLY A 1 528 ? -0.765 -12.681 9.584 1.00 91.62 528 GLY A O 1
ATOM 4018 N N . ASP A 1 529 ? -0.666 -13.174 7.388 1.00 92.12 529 ASP A N 1
ATOM 4019 C CA . ASP A 1 529 ? -1.226 -14.524 7.434 1.00 92.12 529 ASP A CA 1
ATOM 4020 C C . ASP A 1 529 ? -0.135 -15.582 7.217 1.00 92.12 529 ASP A C 1
ATOM 4022 O O . ASP A 1 529 ? 0.838 -15.345 6.492 1.00 92.12 529 ASP A O 1
ATOM 4026 N N . ALA A 1 530 ? -0.307 -16.744 7.849 1.00 88.94 530 ALA A N 1
ATOM 4027 C CA . ALA A 1 530 ? 0.550 -17.908 7.657 1.00 88.94 530 ALA A CA 1
ATOM 4028 C C . ALA A 1 530 ? 0.255 -18.614 6.321 1.00 88.94 530 ALA A C 1
ATOM 4030 O O . ALA A 1 530 ? -0.829 -18.469 5.744 1.00 88.94 530 ALA A O 1
ATOM 4031 N N . ASP A 1 531 ? 1.188 -19.458 5.870 1.00 83.81 531 ASP A N 1
ATOM 4032 C CA . ASP A 1 531 ? 0.972 -20.417 4.776 1.00 83.81 531 ASP A CA 1
ATOM 4033 C C . ASP A 1 531 ? 0.128 -21.606 5.288 1.00 83.81 531 ASP A C 1
ATOM 4035 O O . ASP A 1 531 ? 0.542 -22.761 5.277 1.00 83.81 531 ASP A O 1
ATOM 4039 N N . GLY A 1 532 ? -1.052 -21.306 5.831 1.00 87.00 532 GLY A N 1
ATOM 4040 C CA . GLY A 1 532 ? -1.874 -22.231 6.603 1.00 87.00 532 GLY A CA 1
ATOM 4041 C C . GLY A 1 532 ? -2.637 -21.502 7.705 1.00 87.00 532 GLY A C 1
ATOM 4042 O O . GLY A 1 532 ? -3.052 -20.358 7.526 1.00 87.00 532 GLY A O 1
ATOM 4043 N N . SER A 1 533 ? -2.832 -22.170 8.840 1.00 92.50 533 SER A N 1
ATOM 4044 C CA . SER A 1 533 ? -3.504 -21.602 10.008 1.00 92.50 533 SER A CA 1
ATOM 4045 C C . SER A 1 533 ? -2.502 -21.103 11.041 1.00 92.50 533 SER A C 1
ATOM 4047 O O . SER A 1 533 ? -1.584 -21.829 11.422 1.00 92.50 533 SER A O 1
ATOM 4049 N N . TRP A 1 534 ? -2.719 -19.901 11.579 1.00 94.62 534 TRP A N 1
ATOM 4050 C CA . TRP A 1 534 ? -1.981 -19.451 12.761 1.00 94.62 534 TRP A CA 1
ATOM 4051 C C . TRP A 1 534 ? -2.233 -20.338 13.985 1.00 94.62 534 TRP A C 1
ATOM 4053 O O . TRP A 1 534 ? -1.362 -20.409 14.855 1.00 94.62 534 TRP A O 1
ATOM 4063 N N . ALA A 1 535 ? -3.391 -21.008 14.064 1.00 93.75 535 ALA A N 1
ATOM 4064 C CA . ALA A 1 535 ? -3.740 -21.909 15.164 1.00 93.75 535 ALA A CA 1
ATOM 4065 C C . ALA A 1 535 ? -2.762 -23.086 15.274 1.00 93.75 535 ALA A C 1
ATOM 4067 O O . ALA A 1 535 ? -2.352 -23.436 16.381 1.00 93.75 535 ALA A O 1
ATOM 4068 N N . ASP A 1 536 ? -2.338 -23.610 14.124 1.00 92.00 536 ASP A N 1
ATOM 4069 C CA . ASP A 1 536 ? -1.464 -24.779 14.019 1.00 92.00 536 ASP A CA 1
ATOM 4070 C C . ASP A 1 536 ? 0.010 -24.409 13.781 1.00 92.00 536 ASP A C 1
ATOM 4072 O O . ASP A 1 536 ? 0.862 -25.292 13.697 1.00 92.00 536 ASP A O 1
ATOM 4076 N N . TYR A 1 537 ? 0.324 -23.110 13.696 1.00 90.88 537 TYR A N 1
ATOM 4077 C CA . TYR A 1 537 ? 1.668 -22.620 13.394 1.00 90.88 537 TYR A CA 1
ATOM 4078 C C . TYR A 1 537 ? 2.676 -23.015 14.479 1.00 90.88 537 TYR A C 1
ATOM 4080 O O . TYR A 1 537 ? 2.562 -22.602 15.650 1.00 90.88 537 TYR A O 1
ATOM 4088 N N . ASP A 1 538 ? 3.697 -23.771 14.076 1.00 88.19 538 ASP A N 1
ATOM 4089 C CA . ASP A 1 538 ? 4.730 -24.296 14.961 1.00 88.19 538 ASP A CA 1
ATOM 4090 C C . ASP A 1 538 ? 5.989 -23.427 14.886 1.00 88.19 538 ASP A C 1
ATOM 4092 O O . ASP A 1 538 ? 6.893 -23.642 14.079 1.00 88.19 538 ASP A O 1
ATOM 4096 N N . VAL A 1 539 ? 6.073 -22.452 15.794 1.00 86.25 539 VAL A N 1
ATOM 4097 C CA . VAL A 1 539 ? 7.201 -21.507 15.876 1.00 86.25 539 VAL A CA 1
ATOM 4098 C C . VAL A 1 539 ? 8.547 -22.222 16.036 1.00 86.25 539 VAL A C 1
ATOM 4100 O O . VAL A 1 539 ? 9.558 -21.711 15.558 1.00 86.25 539 VAL A O 1
ATOM 4103 N N . ALA A 1 540 ? 8.590 -23.396 16.677 1.00 84.62 540 ALA A N 1
ATOM 4104 C CA . ALA A 1 540 ? 9.839 -24.131 16.870 1.00 84.62 540 ALA A CA 1
ATOM 4105 C C . ALA A 1 540 ? 10.357 -24.750 15.563 1.00 84.62 540 ALA A C 1
ATOM 4107 O O . ALA A 1 540 ? 11.566 -24.925 15.411 1.00 84.62 540 ALA A O 1
ATOM 4108 N N . LYS A 1 541 ? 9.459 -25.064 14.623 1.00 85.81 541 LYS A N 1
ATOM 4109 C CA . LYS A 1 541 ? 9.811 -25.598 13.301 1.00 85.81 541 LYS A CA 1
ATOM 4110 C C . LYS A 1 541 ? 9.976 -24.506 12.252 1.00 85.81 541 LYS A C 1
ATOM 4112 O O . LYS A 1 541 ? 10.875 -24.593 11.423 1.00 85.81 541 LYS A O 1
ATOM 4117 N N . GLU A 1 542 ? 9.106 -23.505 12.282 1.00 83.38 542 GLU A N 1
ATOM 4118 C CA . GLU A 1 542 ? 8.962 -22.521 11.205 1.00 83.38 542 GLU A CA 1
ATOM 4119 C C . GLU A 1 542 ? 9.692 -21.201 11.501 1.00 83.38 542 GLU A C 1
ATOM 4121 O O . GLU A 1 542 ? 10.008 -20.440 10.588 1.00 83.38 542 GLU A O 1
ATOM 4126 N N . GLY A 1 543 ? 10.009 -20.927 12.771 1.00 83.00 543 GLY A N 1
ATOM 4127 C CA . GLY A 1 543 ? 10.605 -19.663 13.202 1.00 83.00 543 GLY A CA 1
ATOM 4128 C C . GLY A 1 543 ? 9.654 -18.468 13.050 1.00 83.00 543 GLY A C 1
ATOM 4129 O O . GLY A 1 543 ? 8.449 -18.620 12.847 1.00 83.00 543 GLY A O 1
ATOM 4130 N N . MET A 1 544 ? 10.190 -17.248 13.173 1.00 80.44 544 MET A N 1
ATOM 4131 C CA . MET A 1 544 ? 9.434 -16.034 12.838 1.00 80.44 544 MET A CA 1
ATOM 4132 C C . MET A 1 544 ? 9.460 -15.815 11.318 1.00 80.44 544 MET A C 1
ATOM 4134 O O . MET A 1 544 ? 10.547 -15.770 10.734 1.00 80.44 544 MET A O 1
ATOM 4138 N N . PRO A 1 545 ? 8.308 -15.601 10.667 1.00 77.94 545 PRO A N 1
ATOM 4139 C CA . PRO A 1 545 ? 8.242 -15.404 9.230 1.00 77.94 545 PRO A CA 1
ATOM 4140 C C . PRO A 1 545 ? 8.913 -14.085 8.835 1.00 77.94 545 PRO A C 1
ATOM 4142 O O . PRO A 1 545 ? 8.806 -13.072 9.527 1.00 77.94 545 PRO A O 1
ATOM 4145 N N . ALA A 1 546 ? 9.517 -14.048 7.646 1.00 61.88 546 ALA A N 1
ATOM 4146 C CA . ALA A 1 546 ? 10.146 -12.839 7.100 1.00 61.88 546 ALA A CA 1
ATOM 4147 C C . ALA A 1 546 ? 9.164 -11.662 6.897 1.00 61.88 546 ALA A C 1
ATOM 4149 O O . ALA A 1 546 ? 9.580 -10.511 6.755 1.00 61.88 546 ALA A O 1
ATOM 4150 N N . LYS A 1 547 ? 7.853 -11.940 6.862 1.00 70.38 547 LYS A N 1
ATOM 4151 C CA . LYS A 1 547 ? 6.793 -10.926 6.776 1.00 70.38 547 LYS A CA 1
ATOM 4152 C C . LYS A 1 547 ? 6.468 -10.271 8.124 1.00 70.38 547 LYS A C 1
ATOM 4154 O O . LYS A 1 547 ? 5.828 -9.218 8.104 1.00 70.38 547 LYS A O 1
ATOM 4159 N N . PHE A 1 548 ? 6.942 -10.822 9.247 1.00 81.94 548 PHE A N 1
ATOM 4160 C CA . PHE A 1 548 ? 6.820 -10.175 10.548 1.00 81.94 548 PHE A CA 1
ATOM 4161 C C . PHE A 1 548 ? 7.702 -8.926 10.600 1.00 81.94 548 PHE A C 1
ATOM 4163 O O . PHE A 1 548 ? 8.929 -8.982 10.468 1.00 81.94 548 PHE A O 1
ATOM 4170 N N . ILE A 1 549 ? 7.058 -7.779 10.786 1.00 80.50 549 ILE A N 1
ATOM 4171 C CA . ILE A 1 549 ? 7.715 -6.473 10.804 1.00 80.50 549 ILE A CA 1
ATOM 4172 C C . ILE A 1 549 ? 7.687 -5.941 12.229 1.00 80.50 549 ILE A C 1
ATOM 4174 O O . ILE A 1 549 ? 6.620 -5.860 12.826 1.00 80.50 549 ILE A O 1
ATOM 4178 N N . ALA A 1 550 ? 8.849 -5.534 12.733 1.00 81.88 550 ALA A N 1
ATOM 4179 C CA . ALA A 1 550 ? 9.015 -4.801 13.982 1.00 81.88 550 ALA A CA 1
ATOM 4180 C C . ALA A 1 550 ? 10.299 -3.962 13.906 1.00 81.88 550 ALA A C 1
ATOM 4182 O O . ALA A 1 550 ? 11.224 -4.323 13.170 1.00 81.88 550 ALA A O 1
ATOM 4183 N N . SER A 1 551 ? 10.359 -2.865 14.664 1.00 78.38 551 SER A N 1
ATOM 4184 C CA . SER A 1 551 ? 11.601 -2.101 14.848 1.00 78.38 551 SER A CA 1
ATOM 4185 C C . SER A 1 551 ? 12.680 -2.954 15.523 1.00 78.38 551 SER A C 1
ATOM 4187 O O . SER A 1 551 ? 12.365 -3.790 16.370 1.00 78.38 551 SER A O 1
ATOM 4189 N N . VAL A 1 552 ? 13.950 -2.692 15.207 1.00 75.12 552 VAL A N 1
ATOM 4190 C CA . VAL A 1 552 ? 15.099 -3.235 15.957 1.00 75.12 552 VAL A CA 1
ATOM 4191 C C . VAL A 1 552 ? 15.155 -2.708 17.395 1.00 75.12 552 VAL A C 1
ATOM 4193 O O . VAL A 1 552 ? 15.685 -3.372 18.276 1.00 75.12 552 VAL A O 1
ATOM 4196 N N . GLU A 1 553 ? 14.565 -1.537 17.649 1.00 81.94 553 GLU A N 1
ATOM 4197 C CA . GLU A 1 553 ? 14.450 -0.944 18.988 1.00 81.94 553 GLU A CA 1
ATOM 4198 C C . GLU A 1 553 ? 13.317 -1.569 19.820 1.00 81.94 553 GLU A C 1
ATOM 4200 O O . GLU A 1 553 ? 13.225 -1.334 21.023 1.00 81.94 553 GLU A O 1
ATOM 4205 N N . ALA A 1 554 ? 12.407 -2.317 19.189 1.00 85.00 554 ALA A N 1
ATOM 4206 C CA . ALA A 1 554 ? 11.232 -2.844 19.864 1.00 85.00 554 ALA A CA 1
ATOM 4207 C C . ALA A 1 554 ? 11.562 -4.107 20.679 1.00 85.00 554 ALA A C 1
ATOM 4209 O O . ALA A 1 554 ? 12.449 -4.874 20.293 1.00 85.00 554 ALA A O 1
ATOM 4210 N N . PRO A 1 555 ? 10.786 -4.422 21.737 1.00 86.81 555 PRO A N 1
ATOM 4211 C CA . PRO A 1 555 ? 10.832 -5.730 22.385 1.00 86.81 555 PRO A CA 1
ATOM 4212 C C . PRO A 1 555 ? 10.244 -6.797 21.443 1.00 86.81 555 PRO A C 1
ATOM 4214 O O . PRO A 1 555 ? 9.095 -7.223 21.578 1.00 86.81 555 PRO A O 1
ATOM 4217 N N . ARG A 1 556 ? 11.035 -7.205 20.442 1.00 87.50 556 ARG A N 1
ATOM 4218 C CA . ARG A 1 556 ? 10.594 -7.964 19.263 1.00 87.50 556 ARG A CA 1
ATOM 4219 C C . ARG A 1 556 ? 9.851 -9.249 19.620 1.00 87.50 556 ARG A C 1
ATOM 4221 O O . ARG A 1 556 ? 8.806 -9.511 19.035 1.00 87.50 556 ARG A O 1
ATOM 4228 N N . GLN A 1 557 ? 10.352 -10.007 20.595 1.00 89.62 557 GLN A N 1
ATOM 4229 C CA . GLN A 1 557 ? 9.707 -11.241 21.049 1.00 89.62 557 GLN A CA 1
ATOM 4230 C C . GLN A 1 557 ? 8.334 -10.975 21.682 1.00 89.62 557 GLN A C 1
ATOM 4232 O O . GLN A 1 557 ? 7.378 -11.665 21.361 1.00 89.62 557 GLN A O 1
ATOM 4237 N N . GLN A 1 558 ? 8.202 -9.937 22.514 1.00 90.56 558 GLN A N 1
ATOM 4238 C CA . GLN A 1 558 ? 6.921 -9.600 23.147 1.00 90.56 558 GLN A CA 1
ATOM 4239 C C . GLN A 1 558 ? 5.882 -9.154 22.112 1.00 90.56 558 GLN A C 1
ATOM 4241 O O . GLN A 1 558 ? 4.717 -9.541 22.194 1.00 90.56 558 GLN A O 1
ATOM 4246 N N . LEU A 1 559 ? 6.301 -8.356 21.121 1.00 90.69 559 LEU A N 1
ATOM 4247 C CA . LEU A 1 559 ? 5.436 -7.975 20.002 1.00 90.69 559 LEU A CA 1
ATOM 4248 C C . LEU A 1 559 ? 5.007 -9.195 19.186 1.00 90.69 559 LEU A C 1
ATOM 4250 O O . LEU A 1 559 ? 3.828 -9.315 18.857 1.00 90.69 559 LEU A O 1
ATOM 4254 N N . TRP A 1 560 ? 5.946 -10.096 18.893 1.00 92.69 560 TRP A N 1
ATOM 4255 C CA . TRP A 1 560 ? 5.664 -11.348 18.202 1.00 92.69 560 TRP A CA 1
ATOM 4256 C C . TRP A 1 560 ? 4.643 -12.195 18.964 1.00 92.69 560 TRP A C 1
ATOM 4258 O O . TRP A 1 560 ? 3.599 -12.519 18.405 1.00 92.69 560 TRP A O 1
ATOM 4268 N N . ASP A 1 561 ? 4.894 -12.491 20.241 1.00 92.88 561 ASP A N 1
ATOM 4269 C CA . ASP A 1 561 ? 4.030 -13.346 21.062 1.00 92.88 561 ASP A CA 1
ATOM 4270 C C . ASP A 1 561 ? 2.608 -12.777 21.153 1.00 92.88 561 ASP A C 1
ATOM 4272 O O . ASP A 1 561 ? 1.622 -13.504 21.009 1.00 92.88 561 ASP A O 1
ATOM 4276 N N . ARG A 1 562 ? 2.497 -11.455 21.327 1.00 93.19 562 ARG A N 1
ATOM 4277 C CA . ARG A 1 562 ? 1.217 -10.742 21.375 1.00 93.19 562 ARG A CA 1
ATOM 4278 C C . ARG A 1 562 ? 0.460 -10.834 20.049 1.00 93.19 562 ARG A C 1
ATOM 4280 O O . ARG A 1 562 ? -0.722 -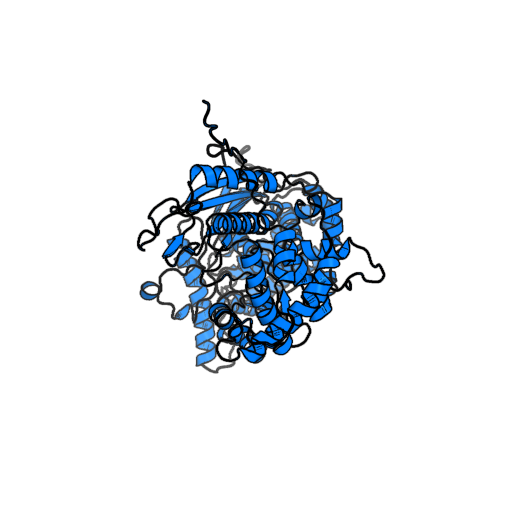11.167 20.048 1.00 93.19 562 ARG A O 1
ATOM 4287 N N . MET A 1 563 ? 1.122 -10.561 18.925 1.00 94.81 563 MET A N 1
ATOM 4288 C CA . MET A 1 563 ? 0.484 -10.615 17.606 1.00 94.81 563 MET A CA 1
ATOM 4289 C C . MET A 1 563 ? 0.113 -12.044 17.207 1.00 94.81 563 MET A C 1
ATOM 4291 O O . MET A 1 563 ? -0.997 -12.274 16.731 1.00 94.81 563 MET A O 1
ATOM 4295 N N . LEU A 1 564 ? 0.992 -13.013 17.466 1.00 95.06 564 LEU A N 1
ATOM 4296 C CA . LEU A 1 564 ? 0.720 -14.427 17.232 1.00 95.06 564 LEU A CA 1
ATOM 4297 C C . LEU A 1 564 ? -0.484 -14.904 18.054 1.00 95.06 564 LEU A C 1
ATOM 4299 O O . LEU A 1 564 ? -1.318 -15.646 17.538 1.00 95.06 564 LEU A O 1
ATOM 4303 N N . ALA A 1 565 ? -0.622 -14.452 19.305 1.00 95.75 565 ALA A N 1
ATOM 4304 C CA . ALA A 1 565 ? -1.797 -14.752 20.120 1.00 95.75 565 ALA A CA 1
ATOM 4305 C C . ALA A 1 565 ? -3.095 -14.222 19.485 1.00 95.75 565 ALA A C 1
ATOM 4307 O O . ALA A 1 565 ? -4.114 -14.914 19.531 1.00 95.75 565 ALA A O 1
ATOM 4308 N N . TYR A 1 566 ? -3.071 -13.044 18.851 1.00 96.38 566 TYR A N 1
ATOM 4309 C CA . TYR A 1 566 ? -4.223 -12.551 18.092 1.00 96.38 566 TYR A CA 1
ATOM 4310 C C . TYR A 1 566 ? -4.535 -13.434 16.894 1.00 96.38 566 TYR A C 1
ATOM 4312 O O . TYR A 1 566 ? -5.680 -13.865 16.772 1.00 96.38 566 TYR A O 1
ATOM 4320 N N . GLY A 1 567 ? -3.545 -13.724 16.043 1.00 96.19 567 GLY A N 1
ATOM 4321 C CA . GLY A 1 567 ? -3.727 -14.569 14.859 1.00 96.19 567 GLY A CA 1
ATOM 4322 C C . GLY A 1 567 ? -4.288 -15.945 15.224 1.00 96.19 567 GLY A C 1
ATOM 4323 O O . GLY A 1 567 ? -5.290 -16.378 14.660 1.00 96.19 567 GLY A O 1
ATOM 4324 N N . ARG A 1 568 ? -3.725 -16.584 16.260 1.00 96.56 568 ARG A N 1
ATOM 4325 C CA . ARG A 1 568 ? -4.180 -17.883 16.785 1.00 96.56 568 ARG A CA 1
ATOM 4326 C C . ARG A 1 568 ? -5.641 -17.881 17.208 1.00 96.56 568 ARG A C 1
ATOM 4328 O O . ARG A 1 568 ? -6.354 -18.824 16.887 1.00 96.56 568 ARG A O 1
ATOM 4335 N N . LYS A 1 569 ? -6.100 -16.852 17.928 1.00 95.81 569 LYS A N 1
ATOM 4336 C CA . LYS A 1 569 ? -7.497 -16.775 18.386 1.00 95.81 569 LYS A CA 1
ATOM 4337 C C . LYS A 1 569 ? -8.481 -16.752 17.215 1.00 95.81 569 LYS A C 1
ATOM 4339 O O . LYS A 1 569 ? -9.467 -17.488 17.246 1.00 95.81 569 LYS A O 1
ATOM 4344 N N . GLY A 1 570 ? -8.224 -15.917 16.207 1.00 95.50 570 GLY A N 1
ATOM 4345 C CA . GLY A 1 570 ? -9.103 -15.792 15.045 1.00 95.50 570 GLY A CA 1
ATOM 4346 C C . GLY A 1 570 ? -9.118 -17.041 14.182 1.00 95.50 570 GLY A C 1
ATOM 4347 O O . GLY A 1 570 ? -10.191 -17.539 13.844 1.00 95.50 570 GLY A O 1
ATOM 4348 N N . ASP A 1 571 ? -7.942 -17.585 13.895 1.00 96.00 571 ASP A N 1
ATOM 4349 C CA . ASP A 1 571 ? -7.810 -18.778 13.069 1.00 96.00 571 ASP A CA 1
ATOM 4350 C C . ASP A 1 571 ? -8.369 -20.022 13.769 1.00 96.00 571 ASP A C 1
ATOM 4352 O O . ASP A 1 571 ? -9.164 -20.740 13.172 1.00 96.00 571 ASP A O 1
ATOM 4356 N N . ALA A 1 572 ? -8.097 -20.225 15.063 1.00 95.31 572 ALA A N 1
ATOM 4357 C CA . ALA A 1 572 ? -8.663 -21.350 15.813 1.00 95.31 572 ALA A CA 1
ATOM 4358 C C . ALA A 1 572 ? -10.190 -21.266 15.920 1.00 95.31 572 ALA A C 1
ATOM 4360 O O . ALA A 1 572 ? -10.883 -22.279 16.030 1.00 95.31 572 ALA A O 1
ATOM 4361 N N . LEU A 1 573 ? -10.750 -20.056 15.942 1.00 93.75 573 LEU A N 1
ATOM 4362 C CA . LEU A 1 573 ? -12.192 -19.882 15.871 1.00 93.75 573 LEU A CA 1
ATOM 4363 C C . LEU A 1 573 ? -12.722 -20.234 14.477 1.00 93.75 573 LEU A C 1
ATOM 4365 O O . LEU A 1 573 ? -13.688 -20.984 14.382 1.00 93.75 573 LEU A O 1
ATOM 4369 N N . HIS A 1 574 ? -12.090 -19.737 13.415 1.00 92.56 574 HIS A N 1
ATOM 4370 C CA . HIS A 1 574 ? -12.477 -20.055 12.042 1.00 92.56 574 HIS A CA 1
ATOM 4371 C C . HIS A 1 574 ? -12.410 -21.561 11.753 1.00 92.56 574 HIS A C 1
ATOM 4373 O O . HIS A 1 574 ? -13.394 -22.138 11.295 1.00 92.56 574 HIS A O 1
ATOM 4379 N N . ASP A 1 575 ? -11.299 -22.209 12.098 1.00 93.44 575 ASP A N 1
ATOM 4380 C CA . ASP A 1 575 ? -11.072 -23.631 11.838 1.00 93.44 575 ASP A CA 1
ATOM 4381 C C . ASP A 1 575 ? -12.079 -24.508 12.603 1.00 93.44 575 ASP A C 1
ATOM 4383 O O . ASP A 1 575 ? -12.606 -25.475 12.053 1.00 93.44 575 ASP A O 1
ATOM 4387 N N . ARG A 1 576 ? -12.442 -24.130 13.840 1.00 91.38 576 ARG A N 1
ATOM 4388 C CA . ARG A 1 576 ? -13.515 -24.802 14.595 1.00 91.38 576 ARG A CA 1
ATOM 4389 C C . ARG A 1 576 ? -14.880 -24.670 13.924 1.00 91.38 576 ARG A C 1
ATOM 4391 O O . ARG A 1 576 ? -15.602 -25.660 13.870 1.00 91.38 576 ARG A O 1
ATOM 4398 N N . MET A 1 577 ? -15.225 -23.481 13.422 1.00 87.75 577 MET A N 1
ATOM 4399 C CA . MET A 1 577 ? -16.495 -23.252 12.717 1.00 87.75 577 MET A CA 1
ATOM 4400 C C . MET A 1 577 ? -16.567 -24.042 11.404 1.00 87.75 577 MET A C 1
ATOM 4402 O O . MET A 1 577 ? -17.624 -24.554 11.049 1.00 87.75 577 MET A O 1
ATOM 4406 N N . LEU A 1 578 ? -15.444 -24.174 10.690 1.00 87.62 578 LEU A N 1
ATOM 4407 C CA . LEU A 1 578 ? -15.366 -25.026 9.503 1.00 87.62 578 LEU A CA 1
ATOM 4408 C C . LEU A 1 578 ? -15.534 -26.509 9.858 1.00 87.62 578 LEU A C 1
ATOM 4410 O O . LEU A 1 578 ? -16.278 -27.217 9.184 1.00 87.62 578 LEU A O 1
ATOM 4414 N N . ALA A 1 579 ? -14.861 -26.979 10.911 1.00 88.31 579 ALA A N 1
ATOM 4415 C CA . ALA A 1 579 ? -14.884 -28.384 11.314 1.00 88.31 579 ALA A CA 1
ATOM 4416 C C . ALA A 1 579 ? -16.243 -28.837 11.867 1.00 88.31 579 ALA A C 1
ATOM 4418 O O . ALA A 1 579 ? -16.630 -29.987 11.662 1.00 88.31 579 ALA A O 1
ATOM 4419 N N . SER A 1 580 ? -16.969 -27.960 12.566 1.00 83.19 580 SER A N 1
ATOM 4420 C CA . SER A 1 580 ? -18.287 -28.295 13.112 1.00 83.19 580 SER A CA 1
ATOM 4421 C C . SER A 1 580 ? -19.371 -28.388 12.036 1.00 83.19 580 SER A C 1
ATOM 4423 O O . SER A 1 580 ? -20.399 -29.016 12.275 1.00 83.19 580 SER A O 1
ATOM 4425 N N . GLY A 1 581 ? -19.168 -27.758 10.869 1.00 75.81 581 GLY A N 1
ATOM 4426 C CA . GLY A 1 581 ? -20.201 -27.599 9.838 1.00 75.81 581 GLY A CA 1
ATOM 4427 C C . GLY A 1 581 ? -21.443 -26.843 10.332 1.00 75.81 581 GLY A C 1
ATOM 4428 O O . GLY A 1 581 ? -22.468 -26.822 9.652 1.00 75.81 581 GLY A O 1
ATOM 4429 N N . ASP A 1 582 ? -21.361 -26.261 11.528 1.00 60.41 582 ASP A N 1
ATOM 4430 C CA . ASP A 1 582 ? -22.499 -25.799 12.303 1.00 60.41 582 ASP A CA 1
ATOM 4431 C C . ASP A 1 582 ? -22.727 -24.315 12.010 1.00 60.41 582 ASP A C 1
ATOM 4433 O O . ASP A 1 582 ? -21.852 -23.477 12.233 1.00 60.41 582 ASP A O 1
ATOM 4437 N N . ALA A 1 583 ? -23.915 -23.978 11.507 1.00 59.16 583 ALA A N 1
ATOM 4438 C CA . ALA A 1 583 ? -24.306 -22.602 11.185 1.00 59.16 583 ALA A CA 1
ATOM 4439 C C . ALA A 1 583 ? -24.725 -21.790 12.430 1.00 59.16 583 ALA A C 1
ATOM 4441 O O . ALA A 1 583 ? -25.352 -20.735 12.309 1.00 59.16 583 ALA A O 1
ATOM 4442 N N . GLY A 1 584 ? -24.432 -22.303 13.629 1.00 62.50 584 GLY A N 1
ATOM 4443 C CA . GLY A 1 584 ? -24.752 -21.662 14.899 1.00 62.50 584 GLY A CA 1
ATOM 4444 C C . GLY A 1 584 ? -24.027 -20.322 15.098 1.00 62.50 584 GLY A C 1
ATOM 4445 O O . GLY A 1 584 ? -23.039 -20.028 14.418 1.00 62.50 584 GLY A O 1
ATOM 4446 N N . PRO A 1 585 ? -24.503 -19.485 16.038 1.00 66.69 585 PRO A N 1
ATOM 4447 C CA . PRO A 1 585 ? -23.889 -18.194 16.315 1.00 66.69 585 PRO A CA 1
ATOM 4448 C C . PRO A 1 585 ? -22.443 -18.380 16.784 1.00 66.69 585 PRO A C 1
ATOM 4450 O O . PRO A 1 585 ? -22.166 -19.048 17.782 1.00 66.69 585 PRO A O 1
ATOM 4453 N N . LYS A 1 586 ? -21.519 -17.777 16.036 1.00 80.56 586 LYS A N 1
ATOM 4454 C CA . LYS A 1 586 ? -20.086 -17.771 16.329 1.00 80.56 586 LYS A CA 1
ATOM 4455 C C . LYS A 1 586 ? -19.848 -17.105 17.694 1.00 80.56 586 LYS A C 1
ATOM 4457 O O . LYS A 1 586 ? -20.347 -15.998 17.898 1.00 80.56 586 LYS A O 1
ATOM 4462 N N . PRO A 1 587 ? -19.099 -17.727 18.624 1.00 88.38 587 PRO A N 1
ATOM 4463 C CA . PRO A 1 587 ? -18.757 -17.069 19.877 1.00 88.38 587 PRO A CA 1
ATOM 4464 C C . PRO A 1 587 ? -17.898 -15.827 19.586 1.00 88.38 587 PRO A C 1
ATOM 4466 O O . PRO A 1 587 ? -16.966 -15.927 18.778 1.00 88.38 587 PRO A O 1
ATOM 4469 N N . PRO A 1 588 ? -18.189 -14.680 20.223 1.00 94.12 588 PRO A N 1
ATOM 4470 C CA . PRO A 1 588 ? -17.478 -13.444 19.939 1.00 94.12 588 PRO A CA 1
ATOM 4471 C C . PRO A 1 588 ? -16.022 -13.518 20.406 1.00 94.12 588 PRO A C 1
ATOM 4473 O O . PRO A 1 588 ? -15.710 -14.120 21.438 1.00 94.12 588 PRO A O 1
ATOM 4476 N N . LEU A 1 589 ? -15.124 -12.899 19.639 1.00 95.31 589 LEU A N 1
ATOM 4477 C CA . LEU A 1 589 ? -13.743 -12.652 20.058 1.00 95.31 589 LEU A CA 1
ATOM 4478 C C . LEU A 1 589 ? -13.615 -11.361 20.854 1.00 95.31 589 LEU A C 1
ATOM 4480 O O . LEU A 1 589 ? -12.727 -11.264 21.697 1.00 95.31 589 LEU A O 1
ATOM 4484 N N . LEU A 1 590 ? -14.438 -10.362 20.551 1.00 97.50 590 LEU A N 1
ATOM 4485 C CA . LEU A 1 590 ? -14.445 -9.095 21.260 1.00 97.50 590 LEU A CA 1
ATOM 4486 C C . LEU A 1 590 ? -15.256 -9.185 22.550 1.00 97.50 590 LEU A C 1
ATOM 4488 O O . LEU A 1 590 ? -16.292 -9.846 22.625 1.00 97.50 590 LEU A O 1
ATOM 4492 N N . LEU A 1 591 ? -14.782 -8.453 23.550 1.00 97.25 591 LEU A N 1
ATOM 4493 C CA . LEU A 1 591 ? -15.520 -8.158 24.769 1.00 97.25 591 LEU A CA 1
ATOM 4494 C C . LEU A 1 591 ? -16.163 -6.772 24.664 1.00 97.25 591 LEU A C 1
ATOM 4496 O O . LEU A 1 591 ? -15.727 -5.915 23.888 1.00 97.25 591 LEU A O 1
ATOM 4500 N N . ARG A 1 592 ? -17.155 -6.501 25.509 1.00 97.44 592 ARG A N 1
ATOM 4501 C CA . ARG A 1 592 ? -17.823 -5.201 25.601 1.00 97.44 592 ARG A CA 1
ATOM 4502 C C . ARG A 1 592 ? -16.824 -4.072 25.839 1.00 97.44 592 ARG A C 1
ATOM 4504 O O . ARG A 1 592 ? -16.922 -3.023 25.203 1.00 97.44 592 ARG A O 1
ATOM 4511 N N . ARG A 1 593 ? -15.820 -4.295 26.694 1.00 96.75 593 ARG A N 1
ATOM 4512 C CA . ARG A 1 593 ? -14.738 -3.322 26.935 1.00 96.75 593 ARG A CA 1
ATOM 4513 C C . ARG A 1 593 ? -13.957 -2.952 25.668 1.00 96.75 593 ARG A C 1
ATOM 4515 O O . ARG A 1 593 ? -13.523 -1.811 25.551 1.00 96.75 593 ARG A O 1
ATOM 4522 N N . ASP A 1 594 ? -13.805 -3.884 24.726 1.00 97.88 594 ASP A N 1
ATOM 4523 C CA . ASP A 1 594 ? -13.054 -3.672 23.486 1.00 97.88 594 ASP A CA 1
ATOM 4524 C C . ASP A 1 594 ? -13.843 -2.733 22.555 1.00 97.88 594 ASP A C 1
ATOM 4526 O O . ASP A 1 594 ? -13.299 -1.764 22.018 1.00 97.88 594 ASP A O 1
ATOM 4530 N N . ALA A 1 595 ? -15.157 -2.959 22.439 1.00 97.81 595 ALA A N 1
ATOM 4531 C CA . ALA A 1 595 ? -16.064 -2.088 21.692 1.00 97.81 595 ALA A CA 1
ATOM 4532 C C . ALA A 1 595 ? -16.194 -0.694 22.331 1.00 97.81 595 ALA A C 1
ATOM 4534 O O . ALA A 1 595 ? -16.151 0.313 21.624 1.00 97.81 595 ALA A O 1
ATOM 4535 N N . LEU A 1 596 ? -16.288 -0.608 23.663 1.00 96.62 596 LEU A N 1
ATOM 4536 C CA . LEU A 1 596 ? -16.323 0.673 24.381 1.00 96.62 596 LEU A CA 1
ATOM 4537 C C . LEU A 1 596 ? -15.026 1.470 24.198 1.00 96.62 596 LEU A C 1
ATOM 4539 O O . LEU A 1 596 ? -15.076 2.683 23.992 1.00 96.62 596 LEU A O 1
ATOM 4543 N N . ALA A 1 597 ? -13.868 0.805 24.226 1.00 96.88 597 ALA A N 1
ATOM 4544 C CA . ALA A 1 597 ? -12.585 1.450 23.968 1.00 96.88 597 ALA A CA 1
ATOM 4545 C C . ALA A 1 597 ? -12.525 2.019 22.537 1.00 96.88 597 ALA A C 1
ATOM 4547 O O . ALA A 1 597 ? -12.142 3.178 22.353 1.00 96.88 597 ALA A O 1
ATOM 4548 N N . LEU A 1 598 ? -12.984 1.255 21.538 1.00 98.25 598 LEU A N 1
ATOM 4549 C CA . LEU A 1 598 ? -13.093 1.714 20.149 1.00 98.25 598 LEU A CA 1
ATOM 4550 C C . LEU A 1 598 ? -14.036 2.915 20.001 1.00 98.25 598 LEU A C 1
ATOM 4552 O O . LEU A 1 598 ? -13.655 3.922 19.402 1.00 98.25 598 LEU A O 1
ATOM 4556 N N . ALA A 1 599 ? -15.247 2.829 20.557 1.00 97.88 599 ALA A N 1
ATOM 4557 C CA . ALA A 1 599 ? -16.231 3.909 20.518 1.00 97.88 599 ALA A CA 1
ATOM 4558 C C . ALA A 1 599 ? -15.700 5.183 21.189 1.00 97.88 599 ALA A C 1
ATOM 4560 O O . ALA A 1 599 ? -15.855 6.281 20.648 1.00 97.88 599 ALA A O 1
ATOM 4561 N N . SER A 1 600 ? -15.003 5.040 22.319 1.00 96.44 600 SER A N 1
ATOM 4562 C CA . SER A 1 600 ? -14.338 6.147 23.008 1.00 96.44 600 SER A CA 1
ATOM 4563 C C . SER A 1 600 ? -13.262 6.793 22.131 1.00 96.44 600 SER A C 1
ATOM 4565 O O . SER A 1 600 ? -13.247 8.015 21.989 1.00 96.44 600 SER A O 1
ATOM 4567 N N . ALA A 1 601 ? -12.390 6.007 21.492 1.00 95.56 601 ALA A N 1
ATOM 4568 C CA . ALA A 1 601 ? -11.355 6.544 20.605 1.00 95.56 601 ALA A CA 1
ATOM 4569 C C . ALA A 1 601 ? -11.946 7.284 19.390 1.00 95.56 601 ALA A C 1
ATOM 4571 O O . ALA A 1 601 ? -11.498 8.381 19.051 1.00 95.56 601 ALA A O 1
ATOM 4572 N N . LEU A 1 602 ? -12.994 6.739 18.763 1.00 96.62 602 LEU A N 1
ATOM 4573 C CA . LEU A 1 602 ? -13.713 7.411 17.671 1.00 96.62 602 LEU A CA 1
ATOM 4574 C C . LEU A 1 602 ? -14.389 8.706 18.148 1.00 96.62 602 LEU A C 1
ATOM 4576 O O . LEU A 1 602 ? -14.322 9.727 17.462 1.00 96.62 602 LEU A O 1
ATOM 4580 N N . SER A 1 603 ? -14.984 8.689 19.342 1.00 95.75 603 SER A N 1
ATOM 4581 C CA . SER A 1 603 ? -15.629 9.858 19.949 1.00 95.75 603 SER A CA 1
ATOM 4582 C C . SER A 1 603 ? -14.635 10.973 20.268 1.00 95.75 603 SER A C 1
ATOM 4584 O O . SER A 1 603 ? -14.955 12.144 20.080 1.00 95.75 603 SER A O 1
ATOM 4586 N N . GLN A 1 604 ? -13.412 10.637 20.687 1.00 92.69 604 GLN A N 1
ATOM 4587 C CA . GLN A 1 604 ? -12.345 11.622 20.899 1.00 92.69 604 GLN A CA 1
ATOM 4588 C C . GLN A 1 604 ? -11.957 12.330 19.595 1.00 92.69 604 GLN A C 1
ATOM 4590 O O . GLN A 1 604 ? -11.788 13.549 19.588 1.00 92.69 604 GLN A O 1
ATOM 4595 N N . VAL A 1 605 ? -11.866 11.592 18.482 1.00 91.94 605 VAL A N 1
ATOM 4596 C CA . VAL A 1 605 ? -11.636 12.192 17.157 1.00 91.94 605 VAL A CA 1
ATOM 4597 C C . VAL A 1 605 ? -12.812 13.089 16.771 1.00 91.94 605 VAL A C 1
ATOM 4599 O O . VAL A 1 605 ? -12.598 14.235 16.380 1.00 91.94 605 VAL A O 1
ATOM 4602 N N . LEU A 1 606 ? -14.046 12.601 16.928 1.00 92.75 606 LEU A N 1
ATOM 4603 C CA . LEU A 1 606 ? -15.271 13.338 16.601 1.00 92.75 606 LEU A CA 1
ATOM 4604 C C . LEU A 1 606 ? -15.405 14.650 17.392 1.00 92.75 606 LEU A C 1
ATOM 4606 O O . LEU A 1 606 ? -15.825 15.659 16.830 1.00 92.75 606 LEU A O 1
ATOM 4610 N N . ALA A 1 607 ? -15.038 14.639 18.674 1.00 91.38 607 ALA A N 1
ATOM 4611 C CA . ALA A 1 607 ? -15.118 15.791 19.570 1.00 91.38 607 ALA A CA 1
ATOM 4612 C C . ALA A 1 607 ? -13.962 16.793 19.400 1.00 91.38 607 ALA A C 1
ATOM 4614 O O . ALA A 1 607 ? -13.964 17.847 20.040 1.00 91.38 607 ALA A O 1
ATOM 4615 N N . SER A 1 608 ? -12.963 16.484 18.568 1.00 87.94 608 SER A N 1
ATOM 4616 C CA . SER A 1 608 ? -11.799 17.348 18.397 1.00 87.94 608 SER A CA 1
ATOM 4617 C C . SER A 1 608 ? -12.177 18.715 17.804 1.00 87.94 608 SER A C 1
ATOM 4619 O O . SER A 1 608 ? -12.978 18.773 16.864 1.00 87.94 608 SER A O 1
ATOM 4621 N N . PRO A 1 609 ? -11.559 19.827 18.256 1.00 85.12 609 PRO A N 1
ATOM 4622 C CA . PRO A 1 609 ? -11.780 21.150 17.676 1.00 85.12 609 PRO A CA 1
ATOM 4623 C C . PRO A 1 609 ? -11.543 21.206 16.164 1.00 85.12 609 PRO A C 1
ATOM 4625 O O . PRO A 1 609 ? -12.228 21.955 15.467 1.00 85.12 609 PRO A O 1
ATOM 4628 N N . SER A 1 610 ? -10.621 20.403 15.623 1.00 81.00 610 SER A N 1
ATOM 4629 C CA . SER A 1 610 ? -10.379 20.354 14.174 1.00 81.00 610 SER A CA 1
ATOM 4630 C C . SER A 1 610 ? -11.571 19.778 13.409 1.00 81.00 610 SER A C 1
ATOM 4632 O O . SER A 1 610 ? -11.855 20.191 12.289 1.00 81.00 610 SER A O 1
ATOM 4634 N N . MET A 1 611 ? -12.326 18.887 14.051 1.00 84.81 611 MET A N 1
ATOM 4635 C CA . MET A 1 611 ? -13.584 18.358 13.543 1.00 84.81 611 MET A CA 1
ATOM 4636 C C . MET A 1 611 ? -14.758 19.291 13.852 1.00 84.81 611 MET A C 1
ATOM 4638 O O . MET A 1 611 ? -15.888 18.873 13.683 1.00 84.81 611 MET A O 1
ATOM 4642 N N . SER A 1 612 ? -14.580 20.547 14.277 1.00 85.00 612 SER A N 1
ATOM 4643 C CA . SER A 1 612 ? -15.703 21.494 14.446 1.00 85.00 612 SER A CA 1
ATOM 4644 C C . SER A 1 612 ? -16.077 22.226 13.151 1.00 85.00 612 SER A C 1
ATOM 4646 O O . SER A 1 612 ? -17.224 22.644 13.001 1.00 85.00 612 SER A O 1
ATOM 4648 N N . ASP A 1 613 ? -15.185 22.254 12.157 1.00 84.69 613 ASP A N 1
ATOM 4649 C CA . ASP A 1 613 ? -15.396 22.967 10.894 1.00 84.69 613 ASP A CA 1
ATOM 4650 C C . ASP A 1 613 ? -16.631 22.443 10.121 1.00 84.69 613 ASP A C 1
ATOM 4652 O O . ASP A 1 613 ? -16.782 21.221 9.966 1.00 84.69 613 ASP A O 1
ATOM 4656 N N . PRO A 1 614 ? -17.542 23.316 9.644 1.00 87.56 614 PRO A N 1
ATOM 4657 C CA . PRO A 1 614 ? -18.722 22.913 8.875 1.00 87.56 614 PRO A CA 1
ATOM 4658 C C . PRO A 1 614 ? -18.407 22.140 7.589 1.00 87.56 614 PRO A C 1
ATOM 4660 O O . PRO A 1 614 ? -19.207 21.298 7.178 1.00 87.56 614 PRO A O 1
ATOM 4663 N N . ARG A 1 615 ? -17.237 22.357 6.973 1.00 88.38 615 ARG A N 1
ATOM 4664 C CA . ARG A 1 615 ? -16.807 21.643 5.756 1.00 88.38 615 ARG A CA 1
ATOM 4665 C C . ARG A 1 615 ? -16.701 20.133 5.963 1.00 88.38 615 ARG A C 1
ATOM 4667 O O . ARG A 1 615 ? -16.846 19.373 5.010 1.00 88.38 615 ARG A O 1
ATOM 4674 N N . TYR A 1 616 ? -16.506 19.685 7.203 1.00 88.94 616 TYR A N 1
ATOM 4675 C CA . TYR A 1 616 ? -16.392 18.267 7.551 1.00 88.94 616 TYR A CA 1
ATOM 4676 C C . TYR A 1 616 ? -17.711 17.641 8.025 1.00 88.94 616 TYR A C 1
ATOM 4678 O O . TYR A 1 616 ? -17.692 16.534 8.560 1.00 88.94 616 TYR A O 1
ATOM 4686 N N . ALA A 1 617 ? -18.862 18.303 7.849 1.00 90.88 617 ALA A N 1
ATOM 4687 C CA . ALA A 1 617 ? -20.159 17.827 8.349 1.00 90.88 617 ALA A CA 1
ATOM 4688 C C . ALA A 1 617 ? -20.487 16.379 7.935 1.00 90.88 617 ALA A C 1
ATOM 4690 O O . ALA A 1 617 ? -20.771 15.552 8.797 1.00 90.88 617 ALA A O 1
ATOM 4691 N N . ALA A 1 618 ? -20.347 16.036 6.651 1.00 91.06 618 ALA A N 1
ATOM 4692 C CA . ALA A 1 618 ? -20.621 14.680 6.165 1.00 91.06 618 ALA A CA 1
ATOM 4693 C C . ALA A 1 618 ? -19.655 13.626 6.745 1.00 91.06 618 ALA A C 1
ATOM 4695 O O . ALA A 1 618 ? -20.040 12.484 6.990 1.00 91.06 618 ALA A O 1
ATOM 4696 N N . MET A 1 619 ? -18.392 13.999 6.987 1.00 91.81 619 MET A N 1
ATOM 4697 C CA . MET A 1 619 ? -17.410 13.109 7.620 1.00 91.81 619 MET A CA 1
ATOM 4698 C C . MET A 1 619 ? -17.765 12.860 9.088 1.00 91.81 619 MET A C 1
ATOM 4700 O O . MET A 1 619 ? -17.695 11.721 9.548 1.00 91.81 619 MET A O 1
ATOM 4704 N N . LYS A 1 620 ? -18.183 13.910 9.807 1.00 93.06 620 LYS A N 1
ATOM 4705 C CA . LYS A 1 620 ? -18.643 13.816 11.200 1.00 93.06 620 LYS A CA 1
ATOM 4706 C C . LYS A 1 620 ? -19.880 12.951 11.331 1.00 93.06 620 LYS A C 1
ATOM 4708 O O . LYS A 1 620 ? -19.931 12.127 12.231 1.00 93.06 620 LYS A O 1
ATOM 4713 N N . GLU A 1 621 ? -20.849 13.121 10.438 1.00 95.50 621 GLU A N 1
ATOM 4714 C CA . GLU A 1 621 ? -22.076 12.327 10.438 1.00 95.50 621 GLU A CA 1
ATOM 4715 C C . GLU A 1 621 ? -21.763 10.836 10.270 1.00 95.50 621 GLU A C 1
ATOM 4717 O O . GLU A 1 621 ? -22.217 10.016 11.066 1.00 95.50 621 GLU A O 1
ATOM 4722 N N . ARG A 1 622 ? -20.900 10.482 9.306 1.00 95.62 622 ARG A N 1
ATOM 4723 C CA . ARG A 1 622 ? -20.445 9.093 9.133 1.00 95.62 622 ARG A CA 1
ATOM 4724 C C . ARG A 1 622 ? -19.693 8.572 10.357 1.00 95.62 622 ARG A C 1
ATOM 4726 O O . ARG A 1 622 ? -19.961 7.457 10.795 1.00 95.62 622 ARG A O 1
ATOM 4733 N N . LEU A 1 623 ? -18.775 9.363 10.919 1.00 96.12 623 LEU A N 1
ATOM 4734 C CA . LEU A 1 623 ? -18.015 8.978 12.112 1.00 96.12 623 LEU A CA 1
ATOM 4735 C C . LEU A 1 623 ? -18.934 8.766 13.327 1.00 96.12 623 LEU A C 1
ATOM 4737 O O . LEU A 1 623 ? -18.805 7.757 14.012 1.00 96.12 623 LEU A O 1
ATOM 4741 N N . ALA A 1 624 ? -19.902 9.658 13.551 1.00 97.25 624 ALA A N 1
ATOM 4742 C CA . ALA A 1 624 ? -20.912 9.527 14.598 1.00 97.25 624 ALA A CA 1
ATOM 4743 C C . ALA A 1 624 ? -21.788 8.280 14.397 1.00 97.25 624 ALA A C 1
ATOM 4745 O O . ALA A 1 624 ? -22.057 7.556 15.352 1.00 97.25 624 ALA A O 1
ATOM 4746 N N . GLY A 1 625 ? -22.171 7.981 13.152 1.00 97.75 625 GLY A N 1
ATOM 4747 C CA . GLY A 1 625 ? -22.879 6.746 12.817 1.00 97.75 625 GLY A CA 1
ATOM 4748 C C . GLY A 1 625 ? -22.070 5.487 13.146 1.00 97.75 625 GLY A C 1
ATOM 4749 O O . GLY A 1 625 ? -22.635 4.505 13.623 1.00 97.75 625 GLY A O 1
ATOM 4750 N N . PHE A 1 626 ? -20.747 5.509 12.951 1.00 97.94 626 PHE A N 1
ATOM 4751 C CA . PHE A 1 626 ? -19.879 4.401 13.362 1.00 97.94 626 PHE A CA 1
ATOM 4752 C C . PHE A 1 626 ? -19.725 4.294 14.880 1.00 97.94 626 PHE A C 1
ATOM 4754 O O . PHE A 1 626 ? -19.736 3.175 15.383 1.00 97.94 626 PHE A O 1
ATOM 4761 N N . VAL A 1 627 ? -19.641 5.413 15.610 1.00 98.31 627 VAL A N 1
ATOM 4762 C CA . VAL A 1 627 ? -19.663 5.402 17.086 1.00 98.31 627 VAL A CA 1
ATOM 4763 C C . VAL A 1 627 ? -20.922 4.689 17.581 1.00 98.31 627 VAL A C 1
ATOM 4765 O O . VAL A 1 627 ? -20.816 3.699 18.299 1.00 98.31 627 VAL A O 1
ATOM 4768 N N . GLN A 1 628 ? -22.098 5.112 17.109 1.00 98.12 628 GLN A N 1
ATOM 4769 C CA . GLN A 1 628 ? -23.379 4.517 17.503 1.00 98.12 628 GLN A CA 1
ATOM 4770 C C . GLN A 1 628 ? -23.469 3.028 17.149 1.00 98.12 628 GLN A C 1
ATOM 4772 O O . GLN A 1 628 ? -23.943 2.228 17.952 1.00 98.12 628 GLN A O 1
ATOM 4777 N N . ALA A 1 629 ? -23.003 2.637 15.957 1.00 97.69 629 ALA A N 1
ATOM 4778 C CA . ALA A 1 629 ? -23.005 1.238 15.534 1.00 97.69 629 ALA A CA 1
ATOM 4779 C C . ALA A 1 629 ? -22.107 0.364 16.426 1.00 97.69 629 ALA A C 1
ATOM 4781 O O . ALA A 1 629 ? -22.519 -0.720 16.836 1.00 97.69 629 ALA A O 1
ATOM 4782 N N . VAL A 1 630 ? -20.907 0.847 16.762 1.00 98.19 630 VAL A N 1
ATOM 4783 C CA . VAL A 1 630 ? -19.968 0.141 17.645 1.00 98.19 630 VAL A CA 1
ATOM 4784 C C . VAL A 1 630 ? -20.526 0.029 19.065 1.00 98.19 630 VAL A C 1
ATOM 4786 O O . VAL A 1 630 ? -20.435 -1.041 19.661 1.00 98.19 630 VAL A O 1
ATOM 4789 N N . GLU A 1 631 ? -21.136 1.087 19.604 1.00 97.94 631 GLU A N 1
ATOM 4790 C CA . GLU A 1 631 ? -21.774 1.058 20.929 1.00 97.94 631 GLU A CA 1
ATOM 4791 C C . GLU A 1 631 ? -22.941 0.065 20.981 1.00 97.94 631 GLU A C 1
ATOM 4793 O O . GLU A 1 631 ? -23.041 -0.728 21.921 1.00 97.94 631 GLU A O 1
ATOM 4798 N N . ALA A 1 632 ? -23.796 0.069 19.954 1.00 97.75 632 ALA A N 1
ATOM 4799 C CA . ALA A 1 632 ? -24.935 -0.836 19.858 1.00 97.75 632 ALA A CA 1
ATOM 4800 C C . ALA A 1 632 ? -24.495 -2.304 19.760 1.00 97.75 632 ALA A C 1
ATOM 4802 O O . ALA A 1 632 ? -25.030 -3.151 20.476 1.00 97.75 632 ALA A O 1
ATOM 4803 N N . ALA A 1 633 ? -23.497 -2.606 18.924 1.00 96.50 633 ALA A N 1
ATOM 4804 C CA . ALA A 1 633 ? -22.937 -3.951 18.831 1.00 96.50 633 ALA A CA 1
ATOM 4805 C C . ALA A 1 633 ? -22.242 -4.363 20.140 1.00 96.50 633 ALA A C 1
ATOM 4807 O O . ALA A 1 633 ? -22.457 -5.467 20.637 1.00 96.50 633 ALA A O 1
ATOM 4808 N N . GLY A 1 634 ? -21.485 -3.447 20.751 1.00 96.62 634 GLY A N 1
ATOM 4809 C CA . GLY A 1 634 ? -20.793 -3.662 22.020 1.00 96.62 634 GLY A CA 1
ATOM 4810 C C . GLY A 1 634 ? -21.720 -4.011 23.184 1.00 96.62 634 GLY A C 1
ATOM 4811 O O . GLY A 1 634 ? -21.337 -4.795 24.047 1.00 96.62 634 GLY A O 1
ATOM 4812 N N . ALA A 1 635 ? -22.951 -3.493 23.199 1.00 96.38 635 ALA A N 1
ATOM 4813 C CA . ALA A 1 635 ? -23.950 -3.824 24.217 1.00 96.38 635 ALA A CA 1
ATOM 4814 C C . ALA A 1 635 ? -24.412 -5.295 24.180 1.00 96.38 635 ALA A C 1
ATOM 4816 O O . ALA A 1 635 ? -24.941 -5.783 25.177 1.00 96.38 635 ALA A O 1
ATOM 4817 N N . ALA A 1 636 ? -24.216 -5.991 23.055 1.00 94.06 636 ALA A N 1
ATOM 4818 C CA . ALA A 1 636 ? -24.534 -7.409 22.895 1.00 94.06 636 ALA A CA 1
ATOM 4819 C C . ALA A 1 636 ? -23.332 -8.340 23.159 1.00 94.06 636 ALA A C 1
ATOM 4821 O O . ALA A 1 636 ? -23.499 -9.561 23.159 1.00 94.06 636 ALA A O 1
ATOM 4822 N N . LEU A 1 637 ? -22.132 -7.787 23.369 1.00 96.19 637 LEU A N 1
ATOM 4823 C CA . LEU A 1 637 ? -20.918 -8.558 23.639 1.00 96.19 637 LEU A CA 1
ATOM 4824 C C . LEU A 1 637 ? -20.823 -8.970 25.119 1.00 96.19 637 LEU A C 1
ATOM 4826 O O . LEU A 1 637 ? -21.354 -8.274 25.988 1.00 96.19 637 LEU A O 1
ATOM 4830 N N . PRO A 1 638 ? -20.130 -10.082 25.428 1.00 95.06 638 PRO A N 1
ATOM 4831 C CA . PRO A 1 638 ? -19.819 -10.459 26.805 1.00 95.06 638 PRO A CA 1
ATOM 4832 C C . PRO A 1 638 ? -18.939 -9.402 27.484 1.00 95.06 638 PRO A C 1
ATOM 4834 O O . PRO A 1 638 ? -18.194 -8.692 26.813 1.00 95.06 638 PRO A O 1
ATOM 4837 N N . GLU A 1 639 ? -19.024 -9.316 28.813 1.00 91.44 639 GLU A N 1
ATOM 4838 C CA . GLU A 1 639 ? -18.289 -8.334 29.633 1.00 91.44 639 GLU A CA 1
ATOM 4839 C C . GLU A 1 639 ? -16.758 -8.400 29.484 1.00 91.44 639 GLU A C 1
ATOM 4841 O O . GLU A 1 639 ? -16.187 -9.517 29.536 1.00 91.44 639 GLU A O 1
#

Radius of gyration: 24.99 Å; chains: 1; bounding box: 83×53×75 Å